Protein AF-A0A0D3AM51-F1 (afdb_monomer)

Organism: NCBI:txid109376

Mean predicted aligned error: 16.7 Å

Solvent-accessible surface area (backbone atoms only — not comparable to full-atom values): 27151 Å² total; per-residue (Å²): 142,80,80,74,57,72,53,78,61,83,81,33,41,36,39,50,46,74,31,54,21,84,71,75,72,52,38,32,44,34,44,39,31,26,31,67,74,47,70,58,99,87,44,71,38,52,36,72,34,34,56,45,50,15,42,42,48,99,87,67,49,75,42,79,45,48,70,60,61,56,26,25,33,40,45,32,45,73,72,96,65,97,81,75,88,59,87,69,32,73,43,76,44,41,27,41,44,27,92,79,41,94,88,58,57,55,25,25,38,36,35,42,38,94,73,38,78,52,66,46,52,36,63,63,50,86,45,59,31,75,81,33,60,70,62,71,72,59,18,67,52,49,34,37,54,42,60,54,87,70,92,55,102,67,95,66,82,52,77,47,31,28,42,65,40,50,41,76,40,86,67,56,65,52,28,76,73,67,38,36,10,35,34,30,33,33,42,67,39,76,81,64,70,41,77,46,75,43,99,40,72,28,54,32,51,69,36,22,32,40,92,80,62,54,27,44,62,49,30,22,34,61,46,31,35,36,31,39,34,79,86,53,38,38,31,38,29,34,50,87,26,90,82,51,74,82,89,66,69,54,71,47,78,47,54,72,75,81,68,56,92,98,45,49,74,86,51,63,56,26,42,25,43,73,48,70,43,47,80,74,34,49,83,18,38,44,35,40,22,16,52,34,37,34,37,34,35,32,27,70,32,26,94,53,98,65,46,57,76,50,75,36,68,50,85,60,72,47,43,17,84,24,43,50,39,54,38,77,85,73,62,24,40,37,29,45,17,64,95,56,47,33,36,36,34,42,45,72,91,63,74,57,84,57,67,49,75,40,75,35,49,78,40,70,66,75,74,86,67,56,66,70,59,48,56,52,52,75,70,31,54,76,48,63,44,67,33,48,24,79,94,78,64,49,39,33,46,32,43,40,26,28,36,69,43,89,99,44,103,35,57,39,79,78,46,72,48,46,15,42,44,52,96,90,47,33,32,34,48,48,97,67,63,59,52,29,28,35,40,44,44,50,12,55,44,40,43,44,58,15,87,81,38,88,63,51,57,50,40,30,40,36,39,37,38,71,70,34,82,50,75,50,47,61,78,74,65,40,78,71,49,68,60,56,61,60,58,70,76,69,84,131

Sequence (492 aa):
MFQNLTLRHGSGCMSQHLVESTSTGETFLVKQYRKTAKIVEGVAQMKTEYLMVYNLDDEGNAVYTQDMGDLTMFLSRVQDNGDVTMFLSKSEPFCVATCSFTGLLRNYVHILDVDEIGGVDVADIPFSIASIASAPRWGEKILLCFSSYLQTSSLRQTSPCFVIGARPCLPLESFYHNRLGTLSIGIVNPEKGCVIRLPKKVSVDLVHNDLNDTMVTIGASHGWVASLKNDGILRLHDDLNPYALYEDPICIPLPPLVTLPHCQTKIITNVSMSSSSPENNEDCVVAVKFLGPQFSFCKPAGKSSTPEWTNIKIENPCFYSSRVMFSKKDNMFRIPGSGGHLIGSLDLCEPNDKLKLQCVGFENLPPKLPTPVRELMDSCCMSQHLVESTPTGETFLVKQYRKTAEGVARMKTEYLMVFKLDDEGNALYTEDMGDLTMFLSKSEPFCIPSTSFPGFKPNRVHILDFEETACVFWWMVSPSLFQLIKTRGGNS

Radius of gyration: 25.89 Å; Cα contacts (8 Å, |Δi|>4): 1119; chains: 1; bounding box: 50×75×63 Å

InterPro domains:
  IPR005174 KIB1-4, beta-propeller [PF03478] (12-116)
  IPR005174 KIB1-4, beta-propeller [PF03478] (214-473)

Foldseek 3Di:
DDDFDWDDDPQKIKTWAWEAEPAPRKIKIKIWIWGFPDADPNDGQIDTFWMWIFTQDPVRDGHTDLFPDQKEKEDADDDPDDDDDPVVNPDGIYMYGCVVDPPDDHQKYFYHYPRDGDIDRSNCPPDGCVVVPDNPLQALQAWAWDWAPPPDPDDDGDAIKTWGAFAQDPVNVCCVPVVKGFTWIFGPQPVPRDIDTANAIDHRCQRGCDPVNQKAWQYDENQWTWMAGPVQWIKTWNSNRSPDDRPDIDIQTADRDDADPPGDDPAWLHKEWLHNCLPADQLIKIKTAGQAQKIWIWRRNHPDPHIDIDIAGHPDGQQNNWDWYQQNLQRWIWTQGNVRQKIWIAHPVDGDSYTDIDGAAEPPPDDPFPPVVVVQQVQFDWYWAWEAAPVVSKIKIKIWTWDQDPPDRFIDTPAMWIFIQDPSGYTYTDQFPDQWEWEAESYRIYIDRQVVPPNRDGSWYFYRYSRDTDIDHSVSNDSPCVVVVVVVVDDD

pLDDT: mean 70.97, std 19.51, range [23.45, 96.0]

Nearest PDB structures (foldseek):
  7zn7-assembly1_A  TM=3.683E-01  e=1.135E-04  Homo sapiens
  9fd2-assembly1_b  TM=3.913E-01  e=3.368E-04  Homo sapiens
  8qh5-assembly1_B  TM=3.513E-01  e=4.187E-04  Homo sapiens
  7som-assembly1_c  TM=3.234E-01  e=2.388E-03  Chlamydomonas reinhardtii
  8tqe-assembly1_E  TM=3.478E-01  e=1.201E-01  Xenorhabdus nematophila

Structure (mmCIF, N/CA/C/O backbone):
data_AF-A0A0D3AM51-F1
#
_entry.id   AF-A0A0D3AM51-F1
#
loop_
_atom_site.group_PDB
_atom_site.id
_atom_site.type_symbol
_atom_site.label_atom_id
_atom_site.label_alt_id
_atom_site.label_comp_id
_atom_site.label_asym_id
_atom_site.label_entity_id
_atom_site.label_seq_id
_atom_site.pdbx_PDB_ins_code
_atom_site.Cartn_x
_atom_site.Cartn_y
_atom_site.Cartn_z
_atom_site.occupancy
_atom_site.B_iso_or_equiv
_atom_site.auth_seq_id
_atom_site.auth_comp_id
_atom_site.auth_asym_id
_atom_site.auth_atom_id
_atom_site.pdbx_PDB_model_num
ATOM 1 N N . MET A 1 1 ? 2.592 -46.455 -26.304 1.00 27.41 1 MET A N 1
ATOM 2 C CA . MET A 1 1 ? 3.200 -47.144 -25.143 1.00 27.41 1 MET A CA 1
ATOM 3 C C . MET A 1 1 ? 4.715 -47.150 -25.341 1.00 27.41 1 MET A C 1
ATOM 5 O O . MET A 1 1 ? 5.256 -48.113 -25.861 1.00 27.41 1 MET A O 1
ATOM 9 N N . PHE A 1 2 ? 5.386 -46.044 -25.012 1.00 26.20 2 PHE A N 1
ATOM 10 C CA . PHE A 1 2 ? 6.848 -45.924 -25.067 1.00 26.20 2 PHE A CA 1
ATOM 11 C C . PHE A 1 2 ? 7.329 -45.312 -23.747 1.00 26.20 2 PHE A C 1
ATOM 13 O O . PHE A 1 2 ? 6.731 -44.367 -23.245 1.00 26.20 2 PHE A O 1
ATOM 20 N N . GLN A 1 3 ? 8.325 -45.948 -23.129 1.00 28.95 3 GLN A N 1
ATOM 21 C CA . GLN A 1 3 ? 8.755 -45.696 -21.752 1.00 28.95 3 GLN A CA 1
ATOM 22 C C . GLN A 1 3 ? 9.619 -44.430 -21.636 1.00 28.95 3 GLN A C 1
ATOM 24 O O . GLN A 1 3 ? 10.586 -44.274 -22.379 1.00 28.95 3 GLN A O 1
ATOM 29 N N . ASN A 1 4 ? 9.332 -43.590 -20.633 1.00 37.47 4 ASN A N 1
ATOM 30 C CA . ASN A 1 4 ? 10.211 -42.506 -20.179 1.00 37.47 4 ASN A CA 1
ATOM 31 C C . ASN A 1 4 ? 11.569 -43.077 -19.732 1.00 37.47 4 ASN A C 1
ATOM 33 O O . ASN A 1 4 ? 11.689 -43.667 -18.655 1.00 37.47 4 ASN A O 1
ATOM 37 N N . LEU A 1 5 ? 12.608 -42.898 -20.549 1.00 33.53 5 LEU A N 1
ATOM 38 C CA . LEU A 1 5 ? 13.973 -43.310 -20.225 1.00 33.53 5 LEU A CA 1
ATOM 39 C C . LEU A 1 5 ? 14.627 -42.280 -19.299 1.00 33.53 5 LEU A C 1
ATOM 41 O O . LEU A 1 5 ? 14.731 -41.097 -19.620 1.00 33.53 5 LEU A O 1
ATOM 45 N N . THR A 1 6 ? 15.070 -42.748 -18.131 1.00 40.91 6 THR A N 1
ATOM 46 C CA . THR A 1 6 ? 15.811 -41.946 -17.153 1.00 40.91 6 THR A CA 1
ATOM 47 C C . THR A 1 6 ? 17.250 -42.449 -17.077 1.00 40.91 6 THR A C 1
ATOM 49 O O . THR A 1 6 ? 17.485 -43.573 -16.637 1.00 40.91 6 THR A O 1
ATOM 52 N N . LEU A 1 7 ? 18.222 -41.631 -17.486 1.00 36.06 7 LEU A N 1
ATOM 53 C CA . LEU A 1 7 ? 19.652 -41.965 -17.428 1.00 36.06 7 LEU A CA 1
ATOM 54 C C . LEU A 1 7 ? 20.312 -41.194 -16.272 1.00 36.06 7 LEU A C 1
ATOM 56 O O . LEU A 1 7 ? 20.211 -39.968 -16.195 1.00 36.06 7 LEU A O 1
ATOM 60 N N . ARG A 1 8 ? 20.983 -41.908 -15.355 1.00 38.09 8 ARG A N 1
ATOM 61 C CA . ARG A 1 8 ? 21.739 -41.313 -14.235 1.00 38.09 8 ARG A CA 1
ATOM 62 C C . ARG A 1 8 ? 23.221 -41.199 -14.595 1.00 38.09 8 ARG A C 1
ATOM 64 O O . ARG A 1 8 ? 23.853 -42.210 -14.883 1.00 38.09 8 ARG A O 1
ATOM 71 N N . HIS A 1 9 ? 23.780 -39.994 -14.503 1.00 32.78 9 HIS A N 1
ATOM 72 C CA . HIS A 1 9 ? 25.221 -39.743 -14.601 1.00 32.78 9 HIS A CA 1
ATOM 73 C C . HIS A 1 9 ? 25.625 -38.766 -13.485 1.00 32.78 9 HIS A C 1
ATOM 75 O O . HIS A 1 9 ? 25.212 -37.608 -13.483 1.00 32.78 9 HIS A O 1
ATOM 81 N N . GLY A 1 10 ? 26.426 -39.225 -12.517 1.00 47.97 10 GLY A N 1
ATOM 82 C CA . GLY A 1 10 ? 26.830 -38.405 -11.365 1.00 47.97 10 GLY A CA 1
ATOM 83 C C . GLY A 1 10 ? 25.654 -37.985 -10.467 1.00 47.97 10 GLY A C 1
ATOM 84 O O . GLY A 1 10 ? 24.668 -38.707 -10.352 1.00 47.97 10 GLY A O 1
ATOM 85 N N . SER A 1 11 ? 25.747 -36.817 -9.819 1.00 46.94 11 SER A N 1
ATOM 86 C CA . SER A 1 11 ? 24.693 -36.262 -8.943 1.00 46.94 11 SER A CA 1
ATOM 87 C C . SER A 1 11 ? 23.462 -35.710 -9.690 1.00 46.94 11 SER A C 1
ATOM 89 O O . SER A 1 11 ? 22.581 -35.126 -9.056 1.00 46.94 11 SER A O 1
ATOM 91 N N . GLY A 1 12 ? 23.385 -35.900 -11.016 1.00 54.53 12 GLY A N 1
ATOM 92 C CA . GLY A 1 12 ? 22.298 -35.453 -11.890 1.00 54.53 12 GLY A CA 1
ATOM 93 C C . GLY A 1 12 ? 21.548 -36.601 -12.588 1.00 54.53 12 GLY A C 1
ATOM 94 O O . GLY A 1 12 ? 22.027 -37.731 -12.703 1.00 54.53 12 GLY A O 1
ATOM 95 N N . CYS A 1 13 ? 20.338 -36.304 -13.053 1.00 66.56 13 CYS A N 1
ATOM 96 C CA . CYS A 1 13 ? 19.377 -37.230 -13.645 1.00 66.56 13 CYS A CA 1
ATOM 97 C C . CYS A 1 13 ? 18.760 -36.606 -14.905 1.00 66.56 13 CYS A C 1
ATOM 99 O O . CYS A 1 13 ? 18.224 -35.505 -14.829 1.00 66.56 13 CYS A O 1
ATOM 101 N N . MET A 1 14 ? 18.814 -37.286 -16.053 1.00 68.56 14 MET A N 1
ATOM 102 C CA . MET A 1 14 ? 18.206 -36.815 -17.305 1.00 68.56 14 MET A CA 1
ATOM 103 C C . MET A 1 14 ? 16.963 -37.641 -17.639 1.00 68.56 14 MET A C 1
ATOM 105 O O . MET A 1 14 ? 17.018 -38.870 -17.607 1.00 68.56 14 MET A O 1
ATOM 109 N N . SER A 1 15 ? 15.864 -36.961 -17.963 1.00 73.69 15 SER A N 1
ATOM 110 C CA . SER A 1 15 ? 14.611 -37.531 -18.462 1.00 73.69 15 SER A CA 1
ATOM 111 C C . SER A 1 15 ? 14.259 -36.962 -19.832 1.00 73.69 15 SER A C 1
ATOM 113 O O . SER A 1 15 ? 14.474 -35.779 -20.094 1.00 73.69 15 SER A O 1
ATOM 115 N N . GLN A 1 16 ? 13.691 -37.803 -20.691 1.00 76.06 16 GLN A N 1
ATOM 116 C CA . GLN A 1 16 ? 13.208 -37.417 -22.015 1.00 76.06 16 GLN A CA 1
ATOM 117 C C . GLN A 1 16 ? 11.688 -37.522 -22.051 1.00 76.06 16 GLN A C 1
ATOM 119 O O . GLN A 1 16 ? 11.145 -38.525 -21.594 1.00 76.06 16 GLN A O 1
ATOM 124 N N . HIS A 1 17 ? 11.037 -36.501 -22.602 1.00 81.12 17 HIS A N 1
ATOM 125 C CA . HIS A 1 17 ? 9.591 -36.446 -22.791 1.00 81.12 17 HIS A CA 1
ATOM 126 C C . HIS A 1 17 ? 9.301 -36.221 -24.267 1.00 81.12 17 HIS A C 1
ATOM 128 O O . HIS A 1 17 ? 9.892 -35.334 -24.881 1.00 81.12 17 HIS A O 1
ATOM 134 N N . LEU A 1 18 ? 8.407 -37.023 -24.829 1.00 79.69 18 LEU A N 1
ATOM 135 C CA . LEU A 1 18 ? 7.860 -36.791 -26.157 1.00 79.69 18 LEU A CA 1
ATOM 136 C C . LEU A 1 18 ? 6.495 -36.135 -25.977 1.00 79.69 18 LEU A C 1
ATOM 138 O O . LEU A 1 18 ? 5.671 -36.665 -25.234 1.00 79.69 18 LEU A O 1
ATOM 142 N N . VAL A 1 19 ? 6.280 -34.981 -26.600 1.00 82.06 19 VAL A N 1
ATOM 143 C CA . VAL A 1 19 ? 5.072 -34.182 -26.397 1.00 82.06 19 VAL A CA 1
ATOM 144 C C . VAL A 1 19 ? 4.462 -33.816 -27.737 1.00 82.06 19 VAL A C 1
ATOM 146 O O . VAL A 1 19 ? 5.070 -33.089 -28.516 1.00 82.06 19 VAL A O 1
ATOM 149 N N . GLU A 1 20 ? 3.250 -34.290 -27.989 1.00 80.88 20 GLU A N 1
ATOM 150 C CA . GLU A 1 20 ? 2.505 -33.980 -29.207 1.00 80.88 20 GLU A CA 1
ATOM 151 C C . GLU A 1 20 ? 1.500 -32.850 -28.947 1.00 80.88 20 GLU A C 1
ATOM 153 O O . GLU A 1 20 ? 0.793 -32.824 -27.933 1.00 80.88 20 GLU A O 1
ATOM 158 N N . SER A 1 21 ? 1.460 -31.882 -29.859 1.00 78.69 21 SER A N 1
ATOM 159 C CA . SER A 1 21 ? 0.474 -30.809 -29.870 1.00 78.69 21 SER A CA 1
ATOM 160 C C . SER A 1 21 ? -0.851 -31.337 -30.395 1.00 78.69 21 SER A C 1
ATOM 162 O O . SER A 1 21 ? -1.009 -31.600 -31.585 1.00 78.69 21 SER A O 1
ATOM 164 N N . THR A 1 22 ? -1.849 -31.407 -29.519 1.00 69.06 22 THR A N 1
ATOM 165 C CA . THR A 1 22 ? -3.214 -31.809 -29.910 1.00 69.06 22 THR A CA 1
ATOM 166 C C . THR A 1 22 ? -3.886 -30.812 -30.861 1.00 69.06 22 THR A C 1
ATOM 168 O O . THR A 1 22 ? -4.852 -31.155 -31.538 1.00 69.06 22 THR A O 1
ATOM 171 N N . SER A 1 23 ? -3.374 -29.579 -30.924 1.00 70.38 23 SER A N 1
ATOM 172 C CA . SER A 1 23 ? -3.893 -28.496 -31.764 1.00 70.38 23 SER A CA 1
ATOM 173 C C . SER A 1 23 ? -3.222 -28.379 -33.132 1.00 70.38 23 SER A C 1
ATOM 175 O O . SER A 1 23 ? -3.884 -27.972 -34.082 1.00 70.38 23 SER A O 1
ATOM 177 N N . THR A 1 24 ? -1.926 -28.689 -33.242 1.00 76.06 24 THR A N 1
ATOM 178 C CA . THR A 1 24 ? -1.146 -28.487 -34.482 1.00 76.06 24 THR A CA 1
ATOM 179 C C . THR A 1 24 ? -0.599 -29.782 -35.077 1.00 76.06 24 THR A C 1
ATOM 181 O O . THR A 1 24 ? -0.190 -29.775 -36.231 1.00 76.06 24 THR A O 1
ATOM 184 N N . GLY A 1 25 ? -0.604 -30.892 -34.329 1.00 76.19 25 GLY A N 1
ATOM 185 C CA . GLY A 1 25 ? 0.024 -32.157 -34.729 1.00 76.19 25 GLY A CA 1
ATOM 186 C C . GLY A 1 25 ? 1.556 -32.149 -34.644 1.00 76.19 25 GLY A C 1
ATOM 187 O O . GLY A 1 25 ? 2.190 -33.169 -34.893 1.00 76.19 25 GLY A O 1
ATOM 188 N N . GLU A 1 26 ? 2.170 -31.020 -34.278 1.00 81.88 26 GLU A N 1
ATOM 189 C CA . GLU A 1 26 ? 3.620 -30.916 -34.100 1.00 81.88 26 GLU A CA 1
ATOM 190 C C . GLU A 1 26 ? 4.075 -31.742 -32.897 1.00 81.88 26 GLU A C 1
ATOM 192 O O . GLU A 1 26 ? 3.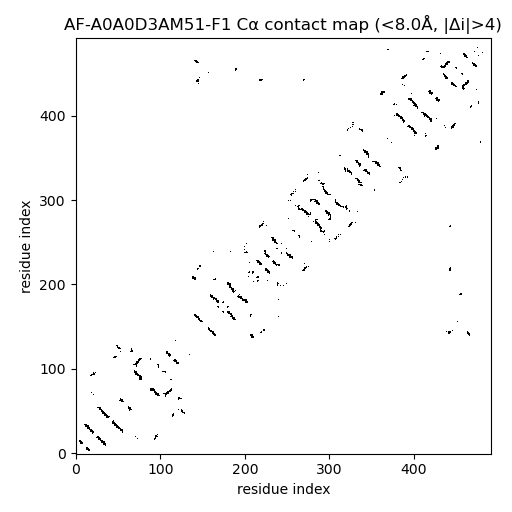460 -31.699 -31.826 1.00 81.88 26 GLU A O 1
ATOM 197 N N . THR A 1 27 ? 5.177 -32.473 -33.060 1.00 84.56 27 THR A N 1
ATOM 198 C CA . THR A 1 27 ? 5.741 -33.307 -31.997 1.00 84.56 27 THR A CA 1
ATOM 199 C C . THR A 1 27 ? 7.069 -32.737 -31.531 1.00 84.56 27 THR A C 1
ATOM 201 O O . THR A 1 27 ? 7.977 -32.494 -32.318 1.00 84.56 27 THR A O 1
ATOM 204 N N . PHE A 1 28 ? 7.209 -32.576 -30.222 1.00 84.00 28 PHE A N 1
ATOM 205 C CA . PHE A 1 28 ? 8.406 -32.049 -29.592 1.00 84.00 28 PHE A CA 1
ATOM 206 C C . PHE A 1 28 ? 9.102 -33.130 -28.770 1.00 84.00 28 PHE A C 1
ATOM 208 O O . PHE A 1 28 ? 8.478 -33.832 -27.973 1.00 84.00 28 PHE A O 1
ATOM 215 N N . LEU A 1 29 ? 10.421 -33.226 -28.910 1.00 82.56 29 LEU A N 1
ATOM 216 C CA . LEU A 1 29 ? 11.270 -33.959 -27.981 1.00 82.56 29 LEU A CA 1
ATOM 217 C C . LEU A 1 29 ? 11.826 -32.982 -26.949 1.00 82.56 29 LEU A C 1
ATOM 219 O O . LEU A 1 29 ? 12.522 -32.026 -27.288 1.00 82.56 29 LEU A O 1
ATOM 223 N N . VAL A 1 30 ? 11.586 -33.261 -25.675 1.00 81.00 30 VAL A N 1
ATOM 224 C CA . VAL A 1 30 ? 12.074 -32.447 -24.566 1.00 81.00 30 VAL A CA 1
ATOM 225 C C . VAL A 1 30 ? 13.062 -33.242 -23.737 1.00 81.00 30 VAL A C 1
ATOM 227 O O . VAL A 1 30 ? 12.734 -34.290 -23.182 1.00 81.00 30 VAL A O 1
ATOM 230 N N . LYS A 1 31 ? 14.285 -32.731 -23.611 1.00 79.31 31 LYS A N 1
ATOM 231 C CA . LYS A 1 31 ? 15.296 -33.292 -22.710 1.00 79.31 31 LYS A CA 1
ATOM 232 C C . LYS A 1 31 ? 15.358 -32.442 -21.451 1.00 79.31 31 LYS A C 1
ATOM 234 O O . LYS A 1 31 ? 15.773 -31.288 -21.499 1.00 79.31 31 LYS A O 1
ATOM 239 N N . GLN A 1 32 ? 14.939 -33.020 -20.334 1.00 78.81 32 GLN A N 1
ATOM 240 C CA . GLN A 1 32 ? 14.917 -32.394 -19.020 1.00 78.81 32 GLN A CA 1
ATOM 241 C C . GLN A 1 32 ? 16.024 -32.985 -18.158 1.00 78.81 32 GLN A C 1
ATOM 243 O O . GLN A 1 32 ? 16.040 -34.180 -17.871 1.00 78.81 32 GLN A O 1
ATOM 248 N N . TYR A 1 33 ? 16.925 -32.143 -17.690 1.00 75.19 33 TYR A N 1
ATOM 249 C CA . TYR A 1 33 ? 18.027 -32.549 -16.838 1.00 75.19 33 TYR A CA 1
ATOM 250 C C . TYR A 1 33 ? 17.796 -31.985 -15.453 1.00 75.19 33 TYR A C 1
ATOM 252 O O . TYR A 1 33 ? 17.421 -30.828 -15.322 1.00 75.19 33 TYR A O 1
ATOM 260 N N . ARG A 1 34 ? 17.965 -32.806 -14.423 1.00 72.75 34 ARG A N 1
ATOM 261 C CA . ARG A 1 34 ? 17.621 -32.516 -13.031 1.00 72.75 34 ARG A CA 1
ATOM 262 C C . ARG A 1 34 ? 18.779 -32.843 -12.105 1.00 72.75 34 ARG A C 1
ATOM 264 O O . ARG A 1 34 ? 19.576 -33.734 -12.394 1.00 72.75 34 ARG A O 1
ATOM 271 N N . LYS A 1 35 ? 18.821 -32.200 -10.946 1.00 75.19 35 LYS A N 1
ATOM 272 C CA . LYS A 1 35 ? 19.788 -32.476 -9.881 1.00 75.19 35 LYS A CA 1
ATOM 273 C C . LYS A 1 35 ? 19.101 -32.519 -8.527 1.00 75.19 35 LYS A C 1
ATOM 275 O O . LYS A 1 35 ? 18.064 -31.888 -8.327 1.00 75.19 35 LYS A O 1
ATOM 280 N N . THR A 1 36 ? 19.690 -33.252 -7.590 1.00 70.00 36 THR A N 1
ATOM 281 C CA . THR A 1 36 ? 19.244 -33.257 -6.196 1.00 70.00 36 THR A CA 1
ATOM 282 C C . THR A 1 36 ? 19.412 -31.864 -5.591 1.00 70.00 36 THR A C 1
ATOM 284 O O . THR A 1 36 ? 20.537 -31.389 -5.430 1.00 70.00 36 THR A O 1
ATOM 287 N N . ALA A 1 37 ? 18.298 -31.219 -5.249 1.00 63.34 37 ALA A N 1
ATOM 288 C CA . ALA A 1 37 ? 18.284 -29.902 -4.620 1.00 63.34 37 ALA A CA 1
ATOM 289 C C . ALA A 1 37 ? 18.393 -30.003 -3.094 1.00 63.34 37 ALA A C 1
ATOM 291 O O . ALA A 1 37 ? 19.134 -29.244 -2.469 1.00 63.34 37 ALA A O 1
ATOM 292 N N . LYS A 1 38 ? 17.675 -30.953 -2.485 1.00 68.00 38 LYS A N 1
ATOM 293 C CA . LYS A 1 38 ? 17.704 -31.207 -1.040 1.00 68.00 38 LYS A CA 1
ATOM 294 C C . LYS A 1 38 ? 17.309 -32.652 -0.748 1.00 68.00 38 LYS A C 1
ATOM 296 O O . LYS A 1 38 ? 16.594 -33.271 -1.527 1.00 68.00 38 LYS A O 1
ATOM 301 N N . ILE A 1 39 ? 17.765 -33.178 0.384 1.00 65.06 39 ILE A N 1
ATOM 302 C CA . ILE A 1 39 ? 17.286 -34.448 0.933 1.00 65.06 39 ILE A CA 1
ATOM 303 C C . ILE A 1 39 ? 16.469 -34.120 2.183 1.00 65.06 39 ILE A C 1
ATOM 305 O O . ILE A 1 39 ? 16.990 -33.498 3.110 1.00 65.06 39 ILE A O 1
ATOM 309 N N . VAL A 1 40 ? 15.193 -34.496 2.194 1.00 48.84 40 VAL A N 1
ATOM 310 C CA . VAL A 1 40 ? 14.281 -34.330 3.334 1.00 48.84 40 VAL A CA 1
ATOM 311 C C . VAL A 1 40 ? 13.815 -35.722 3.735 1.00 48.84 40 VAL A C 1
ATOM 313 O O . VAL A 1 40 ? 13.326 -36.464 2.892 1.00 48.84 40 VAL A O 1
ATOM 316 N N . GLU A 1 41 ? 14.052 -36.108 4.991 1.00 49.66 41 GLU A N 1
ATOM 317 C CA . GLU A 1 41 ? 13.658 -37.424 5.532 1.00 49.66 41 GLU A CA 1
ATOM 318 C C . GLU A 1 41 ? 14.128 -38.628 4.685 1.00 49.66 41 GLU A C 1
ATOM 320 O O . GLU A 1 41 ? 13.460 -39.650 4.579 1.00 49.66 41 GLU A O 1
ATOM 325 N N . GLY A 1 42 ? 15.305 -38.516 4.057 1.00 52.47 42 GLY A N 1
ATOM 326 C CA . GLY A 1 42 ? 15.876 -39.571 3.208 1.00 52.47 42 GLY A CA 1
ATOM 327 C C . GLY A 1 42 ? 15.359 -39.591 1.763 1.00 52.47 42 GLY A C 1
ATOM 328 O O . GLY A 1 42 ? 15.887 -40.348 0.949 1.00 52.47 42 GLY A O 1
ATOM 329 N N . VAL A 1 43 ? 14.403 -38.727 1.410 1.00 53.91 43 VAL A N 1
ATOM 330 C CA . VAL A 1 43 ? 13.901 -38.555 0.040 1.00 53.91 43 VAL A CA 1
ATOM 331 C C . VAL A 1 43 ? 14.622 -37.389 -0.635 1.00 53.91 43 VAL A C 1
ATOM 333 O O . VAL A 1 43 ? 14.681 -36.276 -0.109 1.00 53.91 43 VAL A O 1
ATOM 336 N N . ALA A 1 44 ? 15.207 -37.648 -1.805 1.00 59.66 44 ALA A N 1
ATOM 337 C CA . ALA A 1 44 ? 15.880 -36.638 -2.615 1.00 59.66 44 ALA A CA 1
ATOM 338 C C . ALA A 1 44 ? 14.859 -35.857 -3.455 1.00 59.66 44 ALA A C 1
ATOM 340 O O . ALA A 1 44 ? 14.305 -36.409 -4.403 1.00 59.66 44 ALA A O 1
ATOM 341 N N . GLN A 1 45 ? 14.664 -34.578 -3.133 1.00 64.44 45 GLN A N 1
ATOM 342 C CA . GLN A 1 45 ? 13.912 -33.641 -3.966 1.00 64.44 45 GLN A CA 1
ATOM 343 C C . GLN A 1 45 ? 14.769 -33.232 -5.161 1.00 64.44 45 GLN A C 1
ATOM 345 O O . GLN A 1 45 ? 15.897 -32.742 -5.000 1.00 64.44 45 GLN A O 1
ATOM 350 N N . MET A 1 46 ? 14.238 -33.444 -6.361 1.00 64.69 46 MET A N 1
ATOM 351 C CA . MET A 1 46 ? 14.934 -33.173 -7.617 1.00 64.69 46 MET A CA 1
ATOM 352 C C . MET A 1 46 ? 14.430 -31.862 -8.216 1.00 64.69 46 MET A C 1
ATOM 354 O O . MET A 1 46 ? 13.230 -31.646 -8.303 1.00 64.69 46 MET A O 1
ATOM 358 N N . LYS A 1 47 ? 15.344 -31.009 -8.678 1.00 65.75 47 LYS A N 1
ATOM 359 C CA . LYS A 1 47 ? 15.013 -29.768 -9.388 1.00 65.75 47 LYS A CA 1
ATOM 360 C C . LYS A 1 47 ? 15.574 -29.813 -10.801 1.00 65.75 47 LYS A C 1
ATOM 362 O O . LYS A 1 47 ? 16.669 -30.343 -11.001 1.00 65.75 47 LYS A O 1
ATOM 367 N N . THR A 1 48 ? 14.853 -29.265 -11.771 1.00 65.88 48 THR A N 1
ATOM 368 C CA . THR A 1 48 ? 15.341 -29.106 -13.144 1.00 65.88 48 THR A CA 1
ATOM 369 C C . THR A 1 48 ? 16.558 -28.186 -13.157 1.00 65.88 48 THR A C 1
ATOM 371 O O . THR A 1 48 ? 16.565 -27.149 -12.515 1.00 65.88 48 THR A O 1
ATOM 374 N N . GLU A 1 49 ? 17.629 -28.605 -13.829 1.00 61.94 49 GLU A N 1
ATOM 375 C CA . GLU A 1 49 ? 18.858 -27.848 -14.072 1.00 61.94 49 GLU A CA 1
ATOM 376 C C . GLU A 1 49 ? 18.936 -27.294 -15.499 1.00 61.94 49 GLU A C 1
ATOM 378 O O . GLU A 1 49 ? 19.536 -26.250 -15.703 1.00 61.94 49 GLU A O 1
ATOM 383 N N . TYR A 1 50 ? 18.365 -27.964 -16.497 1.00 67.38 50 TYR A N 1
ATOM 384 C CA . TYR A 1 50 ? 18.242 -27.419 -17.850 1.00 67.38 50 TYR A CA 1
ATOM 385 C C . TYR A 1 50 ? 17.173 -28.179 -18.631 1.00 67.38 50 TYR A C 1
ATOM 387 O O . TYR A 1 50 ? 16.923 -29.364 -18.393 1.00 67.38 50 TYR A O 1
ATOM 395 N N . LEU A 1 51 ? 16.542 -27.477 -19.567 1.00 73.19 51 LEU A N 1
ATOM 396 C CA . LEU A 1 51 ? 15.601 -28.031 -20.532 1.00 73.19 51 LEU A CA 1
ATOM 397 C C . LEU A 1 51 ? 16.135 -27.777 -21.929 1.00 73.19 51 LEU A C 1
ATOM 399 O O . LEU A 1 51 ? 16.726 -26.736 -22.171 1.00 73.19 51 LEU A O 1
ATOM 403 N N . MET A 1 52 ? 15.924 -28.717 -22.838 1.00 73.75 52 MET A N 1
ATOM 404 C CA . MET A 1 52 ? 16.134 -28.513 -24.266 1.00 73.75 52 MET A CA 1
ATOM 405 C C . MET A 1 52 ? 14.896 -28.985 -25.005 1.00 73.75 52 MET A C 1
ATOM 407 O O . MET A 1 52 ? 14.446 -30.107 -24.766 1.00 73.75 52 MET A O 1
ATOM 411 N N . VAL A 1 53 ? 14.379 -28.143 -25.894 1.00 79.12 53 VAL A N 1
ATOM 412 C CA . VAL A 1 53 ? 13.217 -28.452 -26.726 1.00 79.12 53 VAL A CA 1
ATOM 413 C C . VAL A 1 53 ? 13.683 -28.619 -28.165 1.00 79.12 53 VAL A C 1
ATOM 415 O O . VAL A 1 53 ? 14.451 -27.813 -28.690 1.00 79.12 53 VAL A O 1
ATOM 418 N N . TYR A 1 54 ? 13.236 -29.701 -28.785 1.00 79.25 54 TYR A N 1
ATOM 419 C CA . TYR A 1 54 ? 13.496 -30.008 -30.178 1.00 79.25 54 TYR A CA 1
ATOM 420 C C . TYR A 1 54 ? 12.156 -30.223 -30.868 1.00 79.25 54 TYR A C 1
ATOM 422 O O . TYR A 1 54 ? 11.338 -30.987 -30.361 1.00 79.25 54 TYR A O 1
ATOM 430 N N . ASN A 1 55 ? 11.939 -29.572 -32.003 1.00 84.25 55 ASN A N 1
ATOM 431 C CA . ASN A 1 55 ? 10.860 -29.940 -32.906 1.00 84.25 55 ASN A CA 1
ATOM 432 C C . ASN A 1 55 ? 11.289 -31.196 -33.678 1.00 84.25 55 ASN A C 1
ATOM 434 O O . ASN A 1 55 ? 12.441 -31.278 -34.111 1.00 84.25 55 ASN A O 1
ATOM 438 N N . LEU A 1 56 ? 10.408 -32.184 -33.801 1.00 81.50 56 LEU A N 1
ATOM 439 C CA . LEU A 1 56 ? 10.641 -33.338 -34.662 1.00 81.50 56 LEU A CA 1
ATOM 440 C C . LEU A 1 56 ? 10.120 -33.012 -36.056 1.00 81.50 56 LEU A C 1
ATOM 442 O O . LEU A 1 56 ? 8.936 -32.733 -36.223 1.00 81.50 56 LEU A O 1
ATOM 446 N N . ASP A 1 57 ? 11.015 -33.032 -37.040 1.00 79.19 57 ASP A N 1
ATOM 447 C CA . ASP A 1 57 ? 10.611 -32.898 -38.438 1.00 79.19 57 ASP A CA 1
ATOM 448 C C . ASP A 1 57 ? 9.883 -34.160 -38.943 1.00 79.19 57 ASP A C 1
ATOM 450 O O . ASP A 1 57 ? 9.825 -35.189 -38.263 1.00 79.19 57 ASP A O 1
ATOM 454 N N . ASP A 1 58 ? 9.334 -34.086 -40.158 1.00 77.44 58 ASP A N 1
ATOM 455 C CA . ASP A 1 58 ? 8.587 -35.183 -40.791 1.00 77.44 58 ASP A CA 1
ATOM 456 C C . ASP A 1 58 ? 9.435 -36.456 -41.012 1.00 77.44 58 ASP A C 1
ATOM 458 O O . ASP A 1 58 ? 8.895 -37.542 -41.230 1.00 77.44 58 ASP A O 1
ATOM 462 N N . GLU A 1 59 ? 10.766 -36.342 -40.946 1.00 77.56 59 GLU A N 1
ATOM 463 C CA . GLU A 1 59 ? 11.719 -37.453 -41.045 1.00 77.56 59 GLU A CA 1
ATOM 464 C C . GLU A 1 59 ? 12.093 -38.033 -39.663 1.00 77.56 59 GLU A C 1
ATOM 466 O O . GLU A 1 59 ? 12.794 -39.045 -39.577 1.00 77.56 59 GLU A O 1
ATOM 471 N N . GLY A 1 60 ? 11.597 -37.434 -38.574 1.00 70.94 60 GLY A N 1
ATOM 472 C CA . GLY A 1 60 ? 11.847 -37.838 -37.192 1.00 70.94 60 GLY A CA 1
ATOM 473 C C . GLY A 1 60 ? 13.157 -37.303 -36.605 1.00 70.94 60 GLY A C 1
ATOM 474 O O . GLY A 1 60 ? 13.583 -37.769 -35.541 1.00 70.94 60 GLY A O 1
ATOM 475 N N . ASN A 1 61 ? 13.811 -36.337 -37.255 1.00 74.19 61 ASN A N 1
ATOM 476 C CA . ASN A 1 61 ? 15.013 -35.701 -36.727 1.00 74.19 61 ASN A CA 1
ATOM 477 C C . ASN A 1 61 ? 14.647 -34.642 -35.683 1.00 74.19 61 ASN A C 1
ATOM 479 O O . ASN A 1 61 ? 13.780 -33.796 -35.886 1.00 74.19 61 ASN A O 1
ATOM 483 N N . ALA A 1 62 ? 15.368 -34.650 -34.562 1.00 79.12 62 ALA A N 1
ATOM 484 C CA . ALA A 1 62 ? 15.222 -33.650 -33.512 1.00 79.12 62 ALA A CA 1
ATOM 485 C C . ALA A 1 62 ? 15.978 -32.364 -33.868 1.00 79.12 62 ALA A C 1
ATOM 487 O O . ALA A 1 62 ? 17.192 -32.269 -33.672 1.00 79.12 62 ALA A O 1
ATOM 488 N N . VAL A 1 63 ? 15.245 -31.358 -34.343 1.00 75.06 63 VAL A N 1
ATOM 489 C CA . VAL A 1 63 ? 15.755 -30.021 -34.650 1.00 75.06 63 VAL A CA 1
ATOM 490 C C . VAL A 1 63 ? 15.578 -29.130 -33.432 1.00 75.06 63 VAL A C 1
ATOM 492 O O . VAL A 1 63 ? 14.470 -28.903 -32.957 1.00 75.06 63 VAL A O 1
ATOM 495 N N . TYR A 1 64 ? 16.683 -28.620 -32.900 1.00 76.00 64 TYR A N 1
ATOM 496 C CA . TYR A 1 64 ? 16.644 -27.707 -31.763 1.00 76.00 64 TYR A CA 1
ATOM 497 C C . TYR A 1 64 ? 15.810 -26.458 -32.089 1.00 76.00 64 TYR A C 1
ATOM 499 O O . TYR A 1 64 ? 16.028 -25.841 -33.132 1.00 76.00 64 TYR A O 1
ATOM 507 N N . THR A 1 65 ? 14.886 -26.075 -31.201 1.00 66.25 65 THR A N 1
ATOM 508 C CA . THR A 1 65 ? 14.029 -24.900 -31.403 1.00 66.25 65 THR A CA 1
ATOM 509 C C . THR A 1 65 ? 13.985 -23.994 -30.175 1.00 66.25 65 THR A C 1
ATOM 511 O O . THR A 1 65 ? 14.002 -24.455 -29.035 1.00 66.25 65 THR A O 1
ATOM 514 N N . GLN A 1 66 ? 13.919 -22.689 -30.439 1.00 75.06 66 GLN A N 1
ATOM 515 C CA . GLN A 1 66 ? 13.674 -21.619 -29.466 1.00 75.06 66 GLN A CA 1
ATOM 516 C C . GLN A 1 66 ? 12.262 -21.024 -29.604 1.00 75.06 66 GLN A C 1
ATOM 518 O O . GLN A 1 66 ? 11.885 -20.127 -28.851 1.00 75.06 66 GLN A O 1
ATOM 523 N N . ASP A 1 67 ? 11.485 -21.522 -30.566 1.00 76.44 67 ASP A N 1
ATOM 524 C CA . ASP A 1 67 ? 10.154 -21.029 -30.887 1.00 76.44 67 ASP A CA 1
ATOM 525 C C . ASP A 1 67 ? 9.208 -22.203 -31.178 1.00 76.44 67 ASP A C 1
ATOM 527 O O . ASP A 1 67 ? 9.417 -22.992 -32.101 1.00 76.44 67 ASP A O 1
ATOM 531 N N . MET A 1 68 ? 8.175 -22.332 -30.354 1.00 79.00 68 MET A N 1
ATOM 532 C CA . MET A 1 68 ? 7.037 -23.237 -30.523 1.00 79.00 68 MET A CA 1
ATOM 533 C C . MET A 1 68 ? 5.796 -22.474 -31.018 1.00 79.00 68 MET A C 1
ATOM 535 O O . MET A 1 68 ? 4.684 -22.999 -30.993 1.00 79.00 68 MET A O 1
ATOM 539 N N . GLY A 1 69 ? 5.944 -21.205 -31.403 1.00 76.94 69 GLY A N 1
ATOM 540 C CA . GLY A 1 69 ? 4.865 -20.362 -31.893 1.00 76.94 69 GLY A CA 1
ATOM 541 C C . GLY A 1 69 ? 3.813 -20.060 -30.825 1.00 76.94 69 GLY A C 1
ATOM 542 O O . GLY A 1 69 ? 4.113 -19.562 -29.737 1.00 76.94 69 GLY A O 1
ATOM 543 N N . ASP A 1 70 ? 2.547 -20.336 -31.150 1.00 78.19 70 ASP A N 1
ATOM 544 C CA . ASP A 1 70 ? 1.406 -20.119 -30.246 1.00 78.19 70 ASP A CA 1
ATOM 545 C C . ASP A 1 70 ? 1.206 -21.256 -29.232 1.00 78.19 70 ASP A C 1
ATOM 547 O O . ASP A 1 70 ? 0.183 -21.319 -28.555 1.00 78.19 70 ASP A O 1
ATOM 551 N N . LEU A 1 71 ? 2.149 -22.188 -29.126 1.00 75.81 71 LEU A N 1
ATOM 552 C CA . LEU A 1 71 ? 2.001 -23.352 -28.266 1.00 75.81 71 LEU A CA 1
ATOM 553 C C . LEU A 1 71 ? 2.496 -23.099 -26.844 1.00 75.81 71 LEU A C 1
ATOM 555 O O . LEU A 1 71 ? 3.434 -22.338 -26.596 1.00 75.81 71 LEU A O 1
ATOM 559 N N . THR A 1 72 ? 1.871 -23.795 -25.904 1.00 77.25 72 THR A N 1
ATOM 560 C CA . THR A 1 72 ? 2.341 -23.938 -24.533 1.00 77.25 72 THR A CA 1
ATOM 561 C C . THR A 1 72 ? 2.366 -25.411 -24.155 1.00 77.25 72 THR A C 1
ATOM 563 O O . THR A 1 72 ? 1.505 -26.196 -24.562 1.00 77.25 72 THR A O 1
ATOM 566 N N . MET A 1 73 ? 3.373 -25.792 -23.385 1.00 79.62 73 MET A N 1
ATOM 567 C CA . MET A 1 73 ? 3.670 -27.176 -23.061 1.00 79.62 73 MET A CA 1
ATOM 568 C C . MET A 1 73 ? 3.619 -27.391 -21.557 1.00 79.62 73 MET A C 1
ATOM 570 O O . MET A 1 73 ? 4.083 -26.552 -20.794 1.00 79.62 73 MET A O 1
ATOM 574 N N . PHE A 1 74 ? 3.111 -28.537 -21.124 1.00 76.69 74 PHE A N 1
ATOM 575 C CA . PHE A 1 74 ? 3.061 -28.938 -19.727 1.00 76.69 74 PHE A CA 1
ATOM 576 C C . PHE A 1 74 ? 3.850 -30.229 -19.549 1.00 76.69 74 PHE A C 1
ATOM 578 O O . PHE A 1 74 ? 3.505 -31.260 -20.118 1.00 76.69 74 PHE A O 1
ATOM 585 N N . LEU A 1 75 ? 4.912 -30.173 -18.749 1.00 72.12 75 LEU A N 1
ATOM 586 C CA . LEU A 1 75 ? 5.669 -31.333 -18.300 1.00 72.12 75 LEU A CA 1
ATOM 587 C C . LEU A 1 75 ? 5.171 -31.719 -16.910 1.00 72.12 75 LEU A C 1
ATOM 589 O O . LEU A 1 75 ? 5.477 -31.037 -15.932 1.00 72.12 75 LEU A O 1
ATOM 593 N N . SER A 1 76 ? 4.417 -32.810 -16.819 1.00 66.00 76 SER A N 1
ATOM 594 C CA . SER A 1 76 ? 3.957 -33.380 -15.552 1.00 66.00 76 SER A CA 1
ATOM 595 C C . SER A 1 76 ? 4.591 -34.740 -15.290 1.00 66.00 76 SER A C 1
ATOM 597 O O . SER A 1 76 ? 4.857 -35.515 -16.213 1.00 66.00 76 SER A O 1
ATOM 599 N N . ARG A 1 77 ? 4.840 -35.045 -14.012 1.00 57.88 77 ARG A N 1
ATOM 600 C CA . ARG A 1 77 ? 5.302 -36.366 -13.579 1.00 57.88 77 ARG A CA 1
ATOM 601 C C . ARG A 1 77 ? 4.289 -37.006 -12.642 1.00 57.88 77 ARG A C 1
ATOM 603 O O . ARG A 1 77 ? 3.919 -36.426 -11.627 1.00 57.88 77 ARG A O 1
ATOM 610 N N . VAL A 1 78 ? 3.936 -38.252 -12.947 1.00 45.72 78 VAL A N 1
ATOM 611 C CA . VAL A 1 78 ? 3.153 -39.105 -12.054 1.00 45.72 78 VAL A CA 1
ATOM 612 C C . VAL A 1 78 ? 4.091 -39.733 -11.024 1.00 45.72 78 VAL A C 1
ATOM 614 O O . VAL A 1 78 ? 5.009 -40.476 -11.383 1.00 45.72 78 VAL A O 1
ATOM 617 N N . GLN A 1 79 ? 3.861 -39.457 -9.744 1.00 42.16 79 GLN A N 1
ATOM 618 C CA . GLN A 1 79 ? 4.411 -40.252 -8.652 1.00 42.16 79 GLN A CA 1
ATOM 619 C C . GLN A 1 79 ? 3.246 -40.649 -7.744 1.00 42.16 79 GLN A C 1
ATOM 621 O O . GLN A 1 79 ? 2.646 -39.799 -7.091 1.00 42.16 79 GLN A O 1
ATOM 626 N N . ASP A 1 80 ? 2.880 -41.933 -7.757 1.00 38.03 80 ASP A N 1
ATOM 627 C CA . ASP A 1 80 ? 1.855 -42.468 -6.857 1.00 38.03 80 ASP A CA 1
ATOM 628 C C . ASP A 1 80 ? 2.412 -42.471 -5.429 1.00 38.03 80 ASP A C 1
ATOM 630 O O . ASP A 1 80 ? 3.083 -43.408 -5.008 1.00 38.03 80 ASP A O 1
ATOM 634 N N . ASN A 1 81 ? 2.140 -41.398 -4.690 1.00 36.97 81 ASN A N 1
ATOM 635 C CA . ASN A 1 81 ? 2.335 -41.327 -3.248 1.00 36.97 81 ASN A CA 1
ATOM 636 C C . ASN A 1 81 ? 1.008 -40.943 -2.587 1.00 36.97 81 ASN A C 1
ATOM 638 O O . ASN A 1 81 ? 0.764 -39.782 -2.273 1.00 36.97 81 ASN A O 1
ATOM 642 N N . GLY A 1 82 ? 0.160 -41.952 -2.390 1.00 39.03 82 GLY A N 1
ATOM 643 C CA . GLY A 1 82 ? -0.751 -42.064 -1.249 1.00 39.03 82 GLY A CA 1
ATOM 644 C C . GLY A 1 82 ? -1.903 -41.071 -1.106 1.00 39.03 82 GLY A C 1
ATOM 645 O O . GLY A 1 82 ? -3.031 -41.532 -1.073 1.00 39.03 82 GLY A O 1
ATOM 646 N N . ASP A 1 83 ? -1.668 -39.760 -0.975 1.00 34.47 83 ASP A N 1
ATOM 647 C CA . ASP A 1 83 ? -2.624 -38.919 -0.227 1.00 34.47 83 ASP A CA 1
ATOM 648 C C . ASP A 1 83 ? -2.776 -37.439 -0.634 1.00 34.47 83 ASP A C 1
ATOM 650 O O . ASP A 1 83 ? -3.482 -36.696 0.044 1.00 34.47 83 ASP A O 1
ATOM 654 N N . VAL A 1 84 ? -2.227 -36.963 -1.759 1.00 31.14 84 VAL A N 1
ATOM 655 C CA . VAL A 1 84 ? -2.578 -35.613 -2.261 1.00 31.14 84 VAL A CA 1
ATOM 656 C C . VAL A 1 84 ? -2.780 -35.626 -3.771 1.00 31.14 84 VAL A C 1
ATOM 658 O O . VAL A 1 84 ? -1.838 -35.597 -4.560 1.00 31.14 84 VAL A O 1
ATOM 661 N N . THR A 1 85 ? -4.046 -35.647 -4.184 1.00 26.84 85 THR A N 1
ATOM 662 C CA . THR A 1 85 ? -4.433 -35.618 -5.598 1.00 26.84 85 THR A CA 1
ATOM 663 C C . THR A 1 85 ? -4.573 -34.164 -6.056 1.00 26.84 85 THR A C 1
ATOM 665 O O . THR A 1 85 ? -5.643 -33.572 -5.941 1.00 26.84 85 THR A O 1
ATOM 668 N N . MET A 1 86 ? -3.505 -33.560 -6.586 1.00 29.28 86 MET A N 1
ATOM 669 C CA . MET A 1 86 ? -3.664 -32.413 -7.488 1.00 29.28 86 MET A CA 1
ATOM 670 C C . MET A 1 86 ? -3.994 -32.967 -8.877 1.00 29.28 86 MET A C 1
ATOM 672 O O . MET A 1 86 ? -3.171 -33.632 -9.493 1.00 29.28 86 MET A O 1
ATOM 676 N N . PHE A 1 87 ? -5.209 -32.717 -9.368 1.00 30.12 87 PHE A N 1
ATOM 677 C CA . PHE A 1 87 ? -5.766 -33.324 -10.589 1.00 30.12 87 PHE A CA 1
ATOM 678 C C . PHE A 1 87 ? -4.931 -33.117 -11.878 1.00 30.12 87 PHE A C 1
ATOM 680 O O . PHE A 1 87 ? -5.163 -33.823 -12.853 1.00 30.12 87 PHE A O 1
ATOM 687 N N . LEU A 1 88 ? -3.939 -32.214 -11.886 1.00 33.19 88 LEU A N 1
ATOM 688 C CA . LEU A 1 88 ? -3.009 -31.988 -13.006 1.00 33.19 88 LEU A CA 1
ATOM 689 C C . LEU A 1 88 ? -1.732 -32.856 -12.963 1.00 33.19 88 LEU A C 1
ATOM 691 O O . LEU A 1 88 ? -1.037 -32.943 -13.967 1.00 33.19 88 LEU A O 1
ATOM 695 N N . SER A 1 89 ? -1.392 -33.511 -11.844 1.00 35.44 89 SER A N 1
ATOM 696 C CA . SER A 1 89 ? -0.139 -34.289 -11.729 1.00 35.44 89 SER A CA 1
ATOM 697 C C . SER A 1 89 ? -0.235 -35.729 -12.255 1.00 35.44 89 SER A C 1
ATOM 699 O O . SER A 1 89 ? 0.762 -36.450 -12.264 1.00 35.44 89 SER A O 1
ATOM 701 N N . LYS A 1 90 ? -1.422 -36.162 -12.707 1.00 38.91 90 LYS A N 1
ATOM 702 C CA . LYS A 1 90 ? -1.651 -37.503 -13.279 1.00 38.91 90 LYS A CA 1
ATOM 703 C C . LYS A 1 90 ? -1.673 -37.549 -14.813 1.00 38.91 90 LYS A C 1
ATOM 705 O O . LYS A 1 90 ? -1.847 -38.631 -15.366 1.00 38.91 90 LYS A O 1
ATOM 710 N N . SER A 1 91 ? -1.511 -36.420 -15.505 1.00 51.69 91 SER A N 1
ATOM 711 C CA . SER A 1 91 ? -1.476 -36.378 -16.973 1.00 51.69 91 SER A CA 1
ATOM 712 C C . SER A 1 91 ? -0.083 -36.695 -17.523 1.00 51.69 91 SER A C 1
ATOM 714 O O . SER A 1 91 ? 0.928 -36.326 -16.922 1.00 51.69 91 SER A O 1
ATOM 716 N N . GLU A 1 92 ? -0.020 -37.358 -18.678 1.00 62.38 92 GLU A N 1
ATOM 717 C CA . GLU A 1 92 ? 1.195 -37.375 -19.503 1.00 62.38 92 GLU A CA 1
ATOM 718 C C . GLU A 1 92 ? 1.523 -35.941 -19.960 1.00 62.38 92 GLU A C 1
ATOM 720 O O . GLU A 1 92 ? 0.600 -35.127 -20.064 1.00 62.38 92 GLU A O 1
ATOM 725 N N . PRO A 1 93 ? 2.801 -35.598 -20.207 1.00 71.88 93 PRO A N 1
ATOM 726 C CA . PRO A 1 93 ? 3.160 -34.306 -20.772 1.00 71.88 93 PRO A CA 1
ATOM 727 C C . PRO A 1 93 ? 2.352 -33.993 -22.034 1.00 71.88 93 PRO A C 1
ATOM 729 O O . PRO A 1 93 ? 2.216 -34.847 -22.908 1.00 71.88 93 PRO A O 1
ATOM 732 N N . PHE A 1 94 ? 1.828 -32.774 -22.143 1.00 77.00 94 PHE A N 1
ATOM 733 C CA . PHE A 1 94 ? 0.961 -32.389 -23.258 1.00 77.00 94 PHE A CA 1
ATOM 734 C C . PHE A 1 94 ? 1.243 -30.968 -23.743 1.00 77.00 94 PHE A C 1
ATOM 736 O O . PHE A 1 94 ? 1.773 -30.132 -23.010 1.00 77.00 94 PHE A O 1
ATOM 743 N N . CYS A 1 95 ? 0.881 -30.695 -24.996 1.00 78.62 95 CYS A N 1
ATOM 744 C CA . CYS A 1 95 ? 1.062 -29.403 -25.645 1.00 78.62 95 CYS A CA 1
ATOM 745 C C . CYS A 1 95 ? -0.265 -28.922 -26.259 1.00 78.62 95 CYS A C 1
ATOM 747 O O . CYS A 1 95 ? -1.019 -29.714 -26.837 1.00 78.62 95 CYS A O 1
ATOM 749 N N . VAL A 1 96 ? -0.573 -27.632 -26.090 1.00 75.44 96 VAL A N 1
ATOM 750 C CA . VAL A 1 96 ? -1.818 -26.994 -26.554 1.00 75.44 96 VAL A CA 1
ATOM 751 C C . VAL A 1 96 ? -1.560 -25.585 -27.083 1.00 75.44 96 VAL A C 1
ATOM 753 O O . VAL A 1 96 ? -0.677 -24.879 -26.599 1.00 75.44 96 VAL A O 1
ATOM 756 N N . ALA A 1 97 ? -2.372 -25.142 -28.040 1.00 72.12 97 ALA A N 1
ATOM 757 C CA . ALA A 1 97 ? -2.351 -23.767 -28.528 1.00 72.12 97 ALA A CA 1
ATOM 758 C C . ALA A 1 97 ? -2.952 -22.786 -27.509 1.00 72.12 97 ALA A C 1
ATOM 760 O O . ALA A 1 97 ? -4.034 -23.022 -26.960 1.00 72.12 97 ALA A O 1
ATOM 761 N N . THR A 1 98 ? -2.285 -21.652 -27.278 1.00 59.47 98 THR A N 1
ATOM 762 C CA . THR A 1 98 ? -2.734 -20.664 -26.286 1.00 59.47 98 THR A CA 1
ATOM 763 C C . THR A 1 98 ? -3.993 -19.924 -26.706 1.00 59.47 98 THR A C 1
ATOM 765 O O . THR A 1 98 ? -4.793 -19.550 -25.852 1.00 59.47 98 THR A O 1
ATOM 768 N N . CYS A 1 99 ? -4.264 -19.820 -28.008 1.00 61.41 99 CYS A N 1
ATOM 769 C CA . CYS A 1 99 ? -5.559 -19.366 -28.513 1.00 61.41 99 CYS A CA 1
ATOM 770 C C . CYS A 1 99 ? -6.754 -20.222 -28.050 1.00 61.41 99 CYS A C 1
ATOM 772 O O . CYS A 1 99 ? -7.882 -19.730 -28.060 1.00 61.41 99 CYS A O 1
ATOM 774 N N . SER A 1 100 ? -6.531 -21.466 -27.608 1.00 53.50 100 SER A N 1
ATOM 775 C CA . SER A 1 100 ? -7.599 -22.333 -27.090 1.00 53.50 100 SER A CA 1
ATOM 776 C C . SER A 1 100 ? -7.950 -22.044 -25.625 1.00 53.50 100 SER A C 1
ATOM 778 O O . SER A 1 100 ? -9.028 -22.427 -25.172 1.00 53.50 100 SER A O 1
ATOM 780 N N . PHE A 1 101 ? -7.076 -21.355 -24.877 1.00 50.22 101 PHE A N 1
ATOM 781 C CA . PHE A 1 101 ? -7.247 -21.113 -23.443 1.00 50.22 101 PHE A CA 1
ATOM 782 C C . PHE A 1 101 ? -6.729 -19.729 -23.033 1.00 50.22 101 PHE A C 1
ATOM 784 O O . PHE A 1 101 ? -5.528 -19.454 -23.016 1.00 50.22 101 PHE A O 1
ATOM 791 N N . THR A 1 102 ? -7.641 -18.853 -22.617 1.00 41.50 102 THR A N 1
ATOM 792 C CA . THR A 1 102 ? -7.297 -17.507 -22.142 1.00 41.50 102 THR A CA 1
ATOM 793 C C . THR A 1 102 ? -6.407 -17.562 -20.896 1.00 41.50 102 THR A C 1
ATOM 795 O O . THR A 1 102 ? -6.796 -18.153 -19.890 1.00 41.50 102 THR A O 1
ATOM 798 N N . GLY A 1 103 ? -5.247 -16.898 -20.940 1.00 43.22 103 GLY A N 1
ATOM 799 C CA . GLY A 1 103 ? -4.322 -16.770 -19.803 1.00 43.22 103 GLY A CA 1
ATOM 800 C C . GLY A 1 103 ? -3.062 -17.639 -19.876 1.00 43.22 103 GLY A C 1
ATOM 801 O O . GLY A 1 103 ? -2.198 -17.501 -19.010 1.00 43.22 103 GLY A O 1
ATOM 802 N N . LEU A 1 104 ? -2.920 -18.491 -20.898 1.00 49.19 104 LEU A N 1
ATOM 803 C CA . LEU A 1 104 ? -1.700 -19.268 -21.129 1.00 49.19 104 LEU A CA 1
ATOM 804 C C . LEU A 1 104 ? -0.605 -18.438 -21.817 1.00 49.19 104 LEU A C 1
ATOM 806 O O . LEU A 1 104 ? -0.883 -17.533 -22.605 1.00 49.19 104 LEU A O 1
ATOM 810 N N . LEU A 1 105 ? 0.655 -18.735 -21.492 1.00 49.94 105 LEU A N 1
ATOM 811 C CA . LEU A 1 105 ? 1.819 -18.085 -22.093 1.00 49.94 105 LEU A CA 1
ATOM 812 C C . LEU A 1 105 ? 2.230 -18.834 -23.361 1.00 49.94 105 LEU A C 1
ATOM 814 O O . LEU A 1 105 ? 2.507 -20.031 -23.303 1.00 49.94 105 LEU A O 1
ATOM 818 N N . ARG A 1 106 ? 2.283 -18.125 -24.494 1.00 71.81 106 ARG A N 1
ATOM 819 C CA . ARG A 1 106 ? 2.824 -18.668 -25.747 1.00 71.81 106 ARG A CA 1
ATOM 820 C C . ARG A 1 106 ? 4.321 -18.938 -25.615 1.00 71.81 106 ARG A C 1
ATOM 822 O O . ARG A 1 106 ? 4.990 -18.236 -24.855 1.00 71.81 106 ARG A O 1
ATOM 829 N N . ASN A 1 107 ? 4.827 -19.883 -26.396 1.00 72.75 107 ASN A N 1
ATOM 830 C CA . ASN A 1 107 ? 6.229 -20.288 -26.415 1.00 72.75 107 ASN A CA 1
ATOM 831 C C . ASN A 1 107 ? 6.782 -20.702 -25.038 1.00 72.75 107 ASN A C 1
ATOM 833 O O . ASN A 1 107 ? 7.929 -20.424 -24.706 1.00 72.75 107 ASN A O 1
ATOM 837 N N . TYR A 1 108 ? 5.963 -21.337 -24.198 1.00 69.19 108 TYR A N 1
ATOM 838 C CA . TYR A 1 108 ? 6.296 -21.567 -22.789 1.00 69.19 108 TYR A CA 1
ATOM 839 C C . TYR A 1 108 ? 6.142 -23.036 -22.394 1.00 69.19 108 TYR A C 1
ATOM 841 O O . TYR A 1 108 ? 5.197 -23.699 -22.813 1.00 69.19 108 TYR A O 1
ATOM 849 N N . VAL A 1 109 ? 7.050 -23.539 -21.560 1.00 71.75 109 VAL A N 1
ATOM 850 C CA . VAL A 1 109 ? 7.017 -24.882 -20.972 1.00 71.75 109 VAL A CA 1
ATOM 851 C C . VAL A 1 109 ? 6.770 -24.753 -19.475 1.00 71.75 109 VAL A C 1
ATOM 853 O O . VAL A 1 109 ? 7.636 -24.303 -18.731 1.00 71.75 109 VAL A O 1
ATOM 856 N N . HIS A 1 110 ? 5.600 -25.171 -19.018 1.00 68.81 110 HIS A N 1
ATOM 857 C CA . HIS A 1 110 ? 5.255 -25.339 -17.615 1.00 68.81 110 HIS A CA 1
ATOM 858 C C . HIS A 1 110 ? 5.829 -26.656 -17.080 1.00 68.81 110 HIS A C 1
ATOM 860 O O . HIS A 1 110 ? 5.640 -27.712 -17.675 1.00 68.81 110 HIS A O 1
ATOM 866 N N . ILE A 1 111 ? 6.496 -26.604 -15.931 1.00 69.31 111 ILE A N 1
ATOM 867 C CA . ILE A 1 111 ? 6.980 -27.771 -15.190 1.00 69.31 111 ILE A CA 1
ATOM 868 C C . ILE A 1 111 ? 6.070 -27.934 -13.977 1.00 69.31 111 ILE A C 1
ATOM 870 O O . ILE A 1 111 ? 5.996 -27.038 -13.137 1.00 69.31 111 ILE A O 1
ATOM 874 N N . LEU A 1 112 ? 5.359 -29.054 -13.917 1.00 60.19 112 LEU A N 1
ATOM 875 C CA . LEU A 1 112 ? 4.415 -29.410 -12.863 1.00 60.19 112 LEU A CA 1
ATOM 876 C C . LEU A 1 112 ? 4.810 -30.780 -12.292 1.00 60.19 112 LEU A C 1
ATOM 878 O O . LEU A 1 112 ? 4.193 -31.804 -12.584 1.00 60.19 112 LEU A O 1
ATOM 882 N N . ASP A 1 113 ? 5.882 -30.802 -11.505 1.00 59.12 113 ASP A N 1
ATOM 883 C CA . ASP A 1 113 ? 6.336 -31.962 -10.735 1.00 59.12 113 ASP A CA 1
ATOM 884 C C . ASP A 1 113 ? 5.897 -31.809 -9.263 1.00 59.12 113 ASP A C 1
ATOM 886 O O . ASP A 1 113 ? 5.661 -30.699 -8.781 1.00 59.12 113 ASP A O 1
ATOM 890 N N . VAL A 1 114 ? 5.802 -32.919 -8.526 1.00 52.66 114 VAL A N 1
ATOM 891 C CA . VAL A 1 114 ? 5.462 -32.912 -7.088 1.00 52.66 114 VAL A CA 1
ATOM 892 C C . VAL A 1 114 ? 6.480 -32.086 -6.292 1.00 52.66 114 VAL A C 1
ATOM 894 O O . VAL A 1 114 ? 6.118 -31.401 -5.336 1.00 52.66 114 VAL A O 1
ATOM 897 N N . ASP A 1 115 ? 7.740 -32.108 -6.733 1.00 53.69 115 ASP A N 1
ATOM 898 C CA . ASP A 1 115 ? 8.852 -31.373 -6.126 1.00 53.69 115 ASP A CA 1
ATOM 899 C C . ASP A 1 115 ? 9.083 -29.974 -6.742 1.00 53.69 115 ASP A C 1
ATOM 901 O O . ASP A 1 115 ? 9.841 -29.175 -6.184 1.00 53.69 115 ASP A O 1
ATOM 905 N N . GLU A 1 116 ? 8.474 -29.655 -7.894 1.00 56.81 116 GLU A N 1
ATOM 906 C CA . GLU A 1 116 ? 8.791 -28.452 -8.676 1.00 56.81 116 GLU A CA 1
ATOM 907 C C . GLU A 1 116 ? 7.584 -27.924 -9.464 1.00 56.81 116 GLU A C 1
ATOM 909 O O . GLU A 1 116 ? 7.119 -28.550 -10.412 1.00 56.81 116 GLU A O 1
ATOM 914 N N . ILE A 1 117 ? 7.139 -26.706 -9.136 1.00 55.97 117 ILE A N 1
ATOM 915 C CA . ILE A 1 117 ? 6.206 -25.934 -9.966 1.00 55.97 117 ILE A CA 1
ATOM 916 C C . ILE A 1 117 ? 6.956 -24.736 -10.538 1.00 55.97 117 ILE A C 1
ATOM 918 O O . ILE A 1 117 ? 7.440 -23.877 -9.797 1.00 55.97 117 ILE A O 1
ATOM 922 N N . GLY A 1 118 ? 7.035 -24.660 -11.860 1.00 58.41 118 GLY A N 1
ATOM 923 C CA . GLY A 1 118 ? 7.738 -23.592 -12.553 1.00 58.41 118 GLY A CA 1
ATOM 924 C C . GLY A 1 118 ? 7.442 -23.575 -14.043 1.00 58.41 118 GLY A C 1
ATOM 925 O O . GLY A 1 118 ? 6.487 -24.182 -14.520 1.00 58.41 118 GLY A O 1
ATOM 926 N N . GLY A 1 119 ? 8.270 -22.863 -14.790 1.00 62.81 119 GLY A N 1
ATOM 927 C CA . GLY A 1 119 ? 8.247 -22.929 -16.237 1.00 62.81 119 GLY A CA 1
ATOM 928 C C . GLY A 1 119 ? 9.293 -22.033 -16.873 1.00 62.81 119 GLY A C 1
ATOM 929 O O . GLY A 1 119 ? 9.924 -21.218 -16.194 1.00 62.81 119 GLY A O 1
ATOM 930 N N . VAL A 1 120 ? 9.480 -22.200 -18.174 1.00 59.03 120 VAL A N 1
ATOM 931 C CA . VAL A 1 120 ? 10.476 -21.480 -18.963 1.00 59.03 120 VAL A CA 1
ATOM 932 C C . VAL A 1 120 ? 9.913 -21.110 -20.330 1.00 59.03 120 VAL A C 1
ATOM 934 O O . VAL A 1 120 ? 9.206 -21.905 -20.941 1.00 59.03 120 VAL A O 1
ATOM 937 N N . ASP A 1 121 ? 10.227 -19.908 -20.809 1.00 62.94 121 ASP A N 1
ATOM 938 C CA . ASP A 1 121 ? 10.061 -19.566 -22.219 1.00 62.94 121 ASP A CA 1
ATOM 939 C C . ASP A 1 121 ? 11.098 -20.344 -23.041 1.00 62.94 121 ASP A C 1
ATOM 941 O O . ASP A 1 121 ? 12.273 -20.420 -22.677 1.00 62.94 121 ASP A O 1
ATOM 945 N N . VAL A 1 122 ? 10.676 -20.955 -24.142 1.00 62.00 122 VAL A N 1
ATOM 946 C CA . VAL A 1 122 ? 11.563 -21.770 -24.983 1.00 62.00 122 VAL A CA 1
ATOM 947 C C . VAL A 1 122 ? 12.620 -20.909 -25.673 1.00 62.00 122 VAL A C 1
ATOM 949 O O . VAL A 1 122 ? 13.710 -21.403 -25.964 1.00 62.00 122 VAL A O 1
ATOM 952 N N . ALA A 1 123 ? 12.369 -19.603 -25.814 1.00 57.62 123 ALA A N 1
ATOM 953 C CA . ALA A 1 123 ? 13.357 -18.650 -26.308 1.00 57.62 123 ALA A CA 1
ATOM 954 C C . ALA A 1 123 ? 14.564 -18.487 -25.367 1.00 57.62 123 ALA A C 1
ATOM 956 O O . ALA A 1 123 ? 15.652 -18.136 -25.823 1.00 57.62 123 ALA A O 1
ATOM 957 N N . ASP A 1 124 ? 14.399 -18.784 -24.075 1.00 48.47 124 ASP A N 1
ATOM 958 C CA . ASP A 1 124 ? 15.448 -18.639 -23.064 1.00 48.47 124 ASP A CA 1
ATOM 959 C C . ASP A 1 124 ? 16.372 -19.879 -22.984 1.00 48.47 124 ASP A C 1
ATOM 961 O O . ASP A 1 124 ? 17.278 -19.930 -22.156 1.00 48.47 124 ASP A O 1
ATOM 965 N N . ILE A 1 125 ? 16.183 -20.892 -23.840 1.00 53.81 125 ILE A N 1
ATOM 966 C CA . ILE A 1 125 ? 16.990 -22.127 -23.915 1.00 53.81 125 ILE A CA 1
ATOM 967 C C . ILE A 1 125 ? 18.187 -21.940 -24.877 1.00 53.81 125 ILE A C 1
ATOM 969 O O . ILE A 1 125 ? 18.013 -21.253 -25.882 1.00 53.81 125 ILE A O 1
ATOM 973 N N . PRO A 1 126 ? 19.395 -22.529 -24.663 1.00 42.47 126 PRO A N 1
ATOM 974 C CA . PRO A 1 126 ? 19.834 -23.318 -23.514 1.00 42.47 126 PRO A CA 1
ATOM 975 C C . PRO A 1 126 ? 20.289 -22.417 -22.360 1.00 42.47 126 PRO A C 1
ATOM 977 O O . PRO A 1 126 ? 21.251 -21.662 -22.486 1.00 42.47 126 PRO A O 1
ATOM 980 N N . PHE A 1 127 ? 19.642 -22.549 -21.202 1.00 42.66 127 PHE A N 1
ATOM 981 C CA . PHE A 1 127 ? 20.026 -21.860 -19.970 1.00 42.66 127 PHE A CA 1
ATOM 982 C C . PHE A 1 127 ? 20.365 -22.863 -18.870 1.00 42.66 127 PHE A C 1
ATOM 984 O O . PHE A 1 127 ? 19.777 -23.938 -18.756 1.00 42.66 127 PHE A O 1
ATOM 991 N N . SER A 1 128 ? 21.322 -22.483 -18.030 1.00 33.44 128 SER A N 1
ATOM 992 C CA . SER A 1 128 ? 21.582 -23.148 -16.762 1.00 33.44 128 SER A CA 1
ATOM 993 C C . SER A 1 128 ? 20.523 -22.706 -15.751 1.00 33.44 128 SER A C 1
ATOM 995 O O . SER A 1 128 ? 20.529 -21.558 -15.315 1.00 33.44 128 SER A O 1
ATOM 997 N N . ILE A 1 129 ? 19.654 -23.607 -15.297 1.00 36.94 129 ILE A N 1
ATOM 998 C CA . ILE A 1 129 ? 18.838 -23.407 -14.089 1.00 36.94 129 ILE A CA 1
ATOM 999 C C . ILE A 1 129 ? 19.747 -23.393 -12.842 1.00 36.94 129 ILE A C 1
ATOM 1001 O O . ILE A 1 129 ? 19.291 -23.000 -11.782 1.00 36.94 129 ILE A O 1
ATOM 1005 N N . ALA A 1 130 ? 21.061 -23.664 -12.918 1.00 28.84 130 ALA A N 1
ATOM 1006 C CA . ALA A 1 130 ? 21.975 -23.266 -11.833 1.00 28.84 130 ALA A CA 1
ATOM 1007 C C . ALA A 1 130 ? 22.213 -21.735 -11.784 1.00 28.84 130 ALA A C 1
ATOM 1009 O O . ALA A 1 130 ? 22.592 -21.215 -10.738 1.00 28.84 130 ALA A O 1
ATOM 1010 N N . SER A 1 131 ? 21.894 -20.995 -12.859 1.00 27.09 131 SER A N 1
ATOM 1011 C CA . SER A 1 131 ? 21.673 -19.533 -12.841 1.00 27.09 131 SER A CA 1
ATOM 1012 C C . SER A 1 131 ? 20.248 -19.151 -12.398 1.00 27.09 131 SER A C 1
ATOM 1014 O O . SER A 1 131 ? 19.923 -17.972 -12.275 1.00 27.09 131 SER A O 1
ATOM 1016 N N . ILE A 1 132 ? 19.410 -20.149 -12.119 1.00 30.48 132 ILE A N 1
ATOM 1017 C CA . ILE A 1 132 ? 18.134 -20.063 -11.410 1.00 30.48 132 ILE A CA 1
ATOM 1018 C C . ILE A 1 132 ? 18.315 -20.881 -10.113 1.00 30.48 132 ILE A C 1
ATOM 1020 O O . ILE A 1 132 ? 17.672 -21.897 -9.834 1.00 30.48 132 ILE A O 1
ATOM 1024 N N . ALA A 1 133 ? 19.283 -20.464 -9.294 1.00 23.45 133 ALA A N 1
ATOM 1025 C CA . ALA A 1 133 ? 19.207 -20.747 -7.867 1.00 23.45 133 ALA A CA 1
ATOM 1026 C C . ALA A 1 133 ? 17.847 -20.213 -7.386 1.00 23.45 133 ALA A C 1
ATOM 1028 O O . ALA A 1 133 ? 17.550 -19.054 -7.654 1.00 23.45 133 ALA A O 1
ATOM 1029 N N . SER A 1 134 ? 17.022 -21.053 -6.730 1.00 25.72 134 SER A N 1
ATOM 1030 C CA . SER A 1 134 ? 15.570 -20.831 -6.465 1.00 25.72 134 SER A CA 1
ATOM 1031 C C . SER A 1 134 ? 14.772 -20.578 -7.761 1.00 25.72 134 SER A C 1
ATOM 1033 O O . SER A 1 134 ? 15.312 -20.836 -8.810 1.00 25.72 134 SER A O 1
ATOM 1035 N N . ALA A 1 135 ? 13.537 -20.079 -7.812 1.00 23.72 135 ALA A N 1
ATOM 1036 C CA . ALA A 1 135 ? 13.206 -19.186 -8.941 1.00 23.72 135 ALA A CA 1
ATOM 1037 C C . ALA A 1 135 ? 14.337 -18.125 -9.039 1.00 23.72 135 ALA A C 1
ATOM 1039 O O . ALA A 1 135 ? 15.101 -18.025 -8.074 1.00 23.72 135 ALA A O 1
ATOM 1040 N N . PRO A 1 136 ? 14.460 -17.220 -10.028 1.00 24.91 136 PRO A N 1
ATOM 1041 C CA . PRO A 1 136 ? 15.006 -15.941 -9.603 1.00 24.91 136 PRO A CA 1
ATOM 1042 C C . PRO A 1 136 ? 14.169 -15.614 -8.359 1.00 24.91 136 PRO A C 1
ATOM 1044 O O . PRO A 1 136 ? 12.934 -15.581 -8.421 1.00 24.91 136 PRO A O 1
ATOM 1047 N N . ARG A 1 137 ? 14.805 -15.469 -7.194 1.00 29.36 137 ARG A N 1
ATOM 1048 C CA . ARG A 1 137 ? 14.315 -14.485 -6.254 1.00 29.36 137 ARG A CA 1
ATOM 1049 C C . ARG A 1 137 ? 14.427 -13.203 -7.077 1.00 29.36 137 ARG A C 1
ATOM 1051 O O . ARG A 1 137 ? 15.385 -12.459 -6.949 1.00 29.36 137 ARG A O 1
ATOM 1058 N N . TRP A 1 138 ? 13.495 -13.020 -8.025 1.00 29.61 138 TRP A N 1
ATOM 1059 C CA . TRP A 1 138 ? 12.977 -11.732 -8.373 1.00 29.61 138 TRP A CA 1
ATOM 1060 C C . TRP A 1 138 ? 12.768 -11.177 -6.984 1.00 29.61 138 TRP A C 1
ATOM 1062 O O . TRP A 1 138 ? 12.010 -11.770 -6.202 1.00 29.61 138 TRP A O 1
ATOM 1072 N N . GLY A 1 139 ? 13.561 -10.168 -6.643 1.00 30.58 139 GLY A N 1
ATOM 1073 C CA . GLY A 1 139 ? 13.238 -9.301 -5.536 1.00 30.58 139 GLY A CA 1
ATOM 1074 C C . GLY A 1 139 ? 11.743 -9.207 -5.404 1.00 30.58 139 GLY A C 1
ATOM 1075 O O . GLY A 1 139 ? 11.087 -9.077 -6.443 1.00 30.58 139 GLY A O 1
ATOM 1076 N N . GLU A 1 140 ? 11.246 -9.388 -4.182 1.00 35.31 140 GLU A N 1
ATOM 1077 C CA . GLU A 1 140 ? 9.830 -9.332 -3.826 1.00 35.31 140 GLU A CA 1
ATOM 1078 C C . GLU A 1 140 ? 9.015 -8.614 -4.911 1.00 35.31 140 GLU A C 1
ATOM 1080 O O . GLU A 1 140 ? 9.189 -7.414 -5.095 1.00 35.31 140 GLU A O 1
ATOM 1085 N N . LYS A 1 141 ? 8.227 -9.335 -5.725 1.00 39.09 141 LYS A N 1
ATOM 1086 C CA . LYS A 1 141 ? 7.429 -8.720 -6.798 1.00 39.09 141 LYS A CA 1
ATOM 1087 C C . LYS A 1 141 ? 6.578 -7.603 -6.194 1.00 39.09 141 LYS A C 1
ATOM 1089 O O . LYS A 1 141 ? 5.675 -7.870 -5.404 1.00 39.09 141 LYS A O 1
ATOM 1094 N N . ILE A 1 142 ? 6.848 -6.355 -6.556 1.00 44.69 142 ILE A N 1
ATOM 1095 C CA . ILE A 1 142 ? 6.170 -5.228 -5.924 1.00 44.69 142 ILE A CA 1
ATOM 1096 C C . ILE A 1 142 ? 4.829 -5.015 -6.620 1.00 44.69 142 ILE A C 1
ATOM 1098 O O . ILE A 1 142 ? 4.762 -4.505 -7.737 1.00 44.69 142 ILE A O 1
ATOM 1102 N N . LEU A 1 143 ? 3.750 -5.392 -5.937 1.00 46.22 143 LEU A N 1
ATOM 1103 C CA . LEU A 1 143 ? 2.390 -5.155 -6.399 1.00 46.22 143 LEU A CA 1
ATOM 1104 C C . LEU A 1 143 ? 1.941 -3.750 -5.967 1.00 46.22 143 LEU A C 1
ATOM 1106 O O . LEU A 1 143 ? 1.397 -3.556 -4.882 1.00 46.22 143 LEU 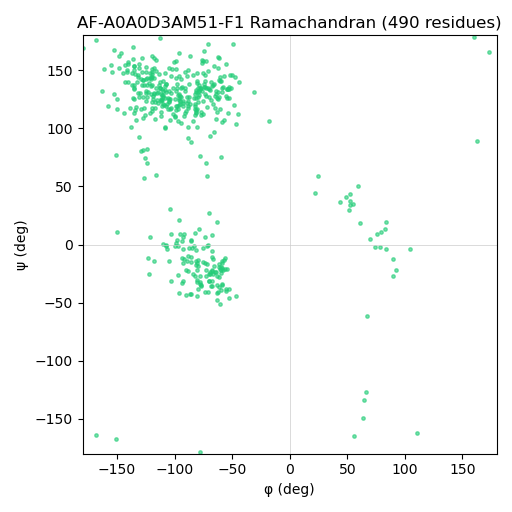A O 1
ATOM 1110 N N . LEU A 1 144 ? 2.224 -2.747 -6.801 1.00 50.97 144 LEU A N 1
ATOM 1111 C CA . LEU A 1 144 ? 1.791 -1.365 -6.565 1.00 50.97 144 LEU A CA 1
ATOM 1112 C C . LEU A 1 144 ? 0.497 -1.097 -7.297 1.00 50.97 144 LEU A C 1
ATOM 1114 O O . LEU A 1 144 ? 0.472 -1.198 -8.518 1.00 50.97 144 LEU A O 1
ATOM 1118 N N . CYS A 1 145 ? -0.544 -0.719 -6.566 1.00 48.53 145 CYS A N 1
ATOM 1119 C CA . CYS A 1 145 ? -1.817 -0.340 -7.161 1.00 48.53 145 CYS A CA 1
ATOM 1120 C C . CYS A 1 145 ? -1.880 1.165 -7.374 1.00 48.53 145 CYS A C 1
ATOM 1122 O O . CYS A 1 145 ? -1.523 1.931 -6.477 1.00 48.53 145 CYS A O 1
ATOM 1124 N N . PHE A 1 146 ? -2.366 1.566 -8.545 1.00 53.16 146 PHE A N 1
ATOM 1125 C CA . PHE A 1 146 ? -2.549 2.965 -8.910 1.00 53.16 146 PHE A CA 1
ATOM 1126 C C . PHE A 1 146 ? -4.017 3.247 -9.208 1.00 53.16 146 PHE A C 1
ATOM 1128 O O . PHE A 1 146 ? -4.669 2.491 -9.929 1.00 53.16 146 PHE A O 1
ATOM 1135 N N . SER A 1 147 ? -4.502 4.381 -8.712 1.00 45.03 147 SER A N 1
ATOM 1136 C CA . SER A 1 147 ? -5.626 5.102 -9.299 1.00 45.03 147 SER A CA 1
ATOM 1137 C C . SER A 1 147 ? -5.158 6.525 -9.584 1.00 45.03 147 SER A C 1
ATOM 1139 O O . SER A 1 147 ? -4.583 7.183 -8.717 1.00 45.03 147 SER A O 1
ATOM 1141 N N . SER A 1 148 ? -5.332 6.996 -10.818 1.00 41.56 148 SER A N 1
ATOM 1142 C CA . SER A 1 148 ? -5.079 8.396 -11.146 1.00 41.56 148 SER A CA 1
ATOM 1143 C C . SER A 1 148 ? -6.414 9.093 -11.378 1.00 41.56 148 SER A C 1
ATOM 1145 O O . SER A 1 148 ? -7.020 9.004 -12.442 1.00 41.56 148 SER A O 1
ATOM 1147 N N . TYR A 1 149 ? -6.886 9.828 -10.369 1.00 39.94 149 TYR A N 1
ATOM 1148 C CA . TYR A 1 149 ? -7.854 10.897 -10.602 1.00 39.94 149 TYR A CA 1
ATOM 1149 C C . TYR A 1 149 ? -7.078 12.096 -11.143 1.00 39.94 149 TYR A C 1
ATOM 1151 O O . TYR A 1 149 ? -6.766 13.033 -10.411 1.00 39.94 149 TYR A O 1
ATOM 1159 N N . LEU A 1 150 ? -6.692 12.040 -12.419 1.00 33.41 150 LEU A N 1
ATOM 1160 C CA . LEU A 1 150 ? -6.137 13.207 -13.094 1.00 33.41 150 LEU A CA 1
ATOM 1161 C C . LEU A 1 150 ? -7.239 14.273 -13.140 1.00 33.41 150 LEU A C 1
ATOM 1163 O O . LEU A 1 150 ? -8.222 14.133 -13.865 1.00 33.41 150 LEU A O 1
ATOM 1167 N N . GLN A 1 151 ? -7.093 15.330 -12.337 1.00 31.70 151 GLN A N 1
ATOM 1168 C CA . GLN A 1 151 ? -7.861 16.566 -12.484 1.00 31.70 151 GLN A CA 1
ATOM 1169 C C . GLN A 1 151 ? -7.349 17.314 -13.722 1.00 31.70 151 GLN A C 1
ATOM 1171 O O . GLN A 1 151 ? -6.712 18.355 -13.631 1.00 31.70 151 GLN A O 1
ATOM 1176 N N . THR A 1 152 ? -7.619 16.772 -14.904 1.00 26.41 152 THR A N 1
ATOM 1177 C CA . THR A 1 152 ? -7.598 17.538 -16.147 1.00 26.41 152 THR A CA 1
ATOM 1178 C C . THR A 1 152 ? -8.959 17.386 -16.809 1.00 26.41 152 THR A C 1
ATOM 1180 O O . THR A 1 152 ? -9.614 16.349 -16.715 1.00 26.41 152 THR A O 1
ATOM 1183 N N . SER A 1 153 ? -9.429 18.461 -17.431 1.00 31.33 153 SER A N 1
ATOM 1184 C CA . SER A 1 153 ? -10.771 18.682 -17.987 1.00 31.33 153 SER A CA 1
ATOM 1185 C C . SER A 1 153 ? -11.183 17.736 -19.135 1.00 31.33 153 SER A C 1
ATOM 1187 O O . SER A 1 153 ? -12.129 18.022 -19.865 1.00 31.33 153 SER A O 1
ATOM 1189 N N . SER A 1 154 ? -10.526 16.584 -19.287 1.00 33.06 154 SER A N 1
ATOM 1190 C CA . SER A 1 154 ? -10.782 15.571 -20.310 1.00 33.06 154 SER A CA 1
ATOM 1191 C C . SER A 1 154 ? -10.932 14.161 -19.709 1.00 33.06 154 SER A C 1
ATOM 1193 O O . SER A 1 154 ? -10.004 13.361 -19.721 1.00 33.06 154 SER A O 1
ATOM 1195 N N . LEU A 1 155 ? -12.124 13.871 -19.178 1.00 37.94 155 LEU A N 1
ATOM 1196 C CA . LEU A 1 155 ? -12.917 12.623 -19.268 1.00 37.94 155 LEU A CA 1
ATOM 1197 C C . LEU A 1 155 ? -12.248 11.258 -19.609 1.00 37.94 155 LEU A C 1
ATOM 1199 O O . LEU A 1 155 ? -12.824 10.465 -20.354 1.00 37.94 155 LEU A O 1
ATOM 1203 N N . ARG A 1 156 ? -11.098 10.888 -19.036 1.00 42.91 156 ARG A N 1
ATOM 1204 C CA . ARG A 1 156 ? -10.677 9.472 -18.982 1.00 42.91 156 ARG A CA 1
ATOM 1205 C C . ARG A 1 156 ? -10.255 9.080 -17.573 1.00 42.91 156 ARG A C 1
ATOM 1207 O O . ARG A 1 156 ? -9.097 9.220 -17.201 1.00 42.91 156 ARG A O 1
ATOM 1214 N N . GLN A 1 157 ? -11.212 8.561 -16.803 1.00 53.53 157 GLN A N 1
ATOM 1215 C CA . GLN A 1 157 ? -10.902 7.795 -15.599 1.00 53.53 157 GLN A CA 1
ATOM 1216 C C . GLN A 1 157 ? -10.085 6.563 -15.999 1.00 53.53 157 GLN A C 1
ATOM 1218 O O . GLN A 1 157 ? -10.454 5.806 -16.900 1.00 53.53 157 GLN A O 1
ATOM 1223 N N . THR A 1 158 ? -8.942 6.389 -15.355 1.00 61.78 158 THR A N 1
ATOM 1224 C CA . THR A 1 158 ? -7.996 5.318 -15.636 1.00 61.78 158 THR A CA 1
ATOM 1225 C C . THR A 1 158 ? -8.336 4.098 -14.791 1.00 61.78 158 THR A C 1
ATOM 1227 O O . THR A 1 158 ? -8.503 4.197 -13.576 1.00 61.78 158 THR A O 1
ATOM 1230 N N . SER A 1 159 ? -8.496 2.930 -15.423 1.00 66.88 159 SER A N 1
ATOM 1231 C CA . SER A 1 159 ? -8.795 1.708 -14.667 1.00 66.88 159 SER A CA 1
ATOM 1232 C C . SER A 1 159 ? -7.664 1.405 -13.680 1.00 66.88 159 SER A C 1
ATOM 1234 O O . SER A 1 159 ? -6.494 1.545 -14.063 1.00 66.88 159 SER A O 1
ATOM 1236 N N . PRO A 1 160 ? -7.984 0.946 -12.454 1.00 73.62 160 PRO A N 1
ATOM 1237 C CA . PRO A 1 160 ? -6.969 0.503 -11.518 1.00 73.62 160 PRO A CA 1
ATOM 1238 C C . PRO A 1 160 ? -6.081 -0.558 -12.155 1.00 73.62 160 PRO A C 1
ATOM 1240 O O . PRO A 1 160 ? -6.552 -1.512 -12.787 1.00 73.62 160 PRO A O 1
ATOM 1243 N N . CYS A 1 161 ? -4.784 -0.389 -11.972 1.00 70.75 161 CYS A N 1
ATOM 1244 C CA . CYS A 1 161 ? -3.775 -1.302 -12.472 1.00 70.75 161 CYS A CA 1
ATOM 1245 C C . CYS A 1 161 ? -2.727 -1.554 -11.401 1.00 70.75 161 CYS A C 1
ATOM 1247 O O . CYS A 1 161 ? -2.555 -0.747 -10.482 1.00 70.75 161 CYS A O 1
ATOM 1249 N N . PHE A 1 162 ? -2.004 -2.653 -11.564 1.00 71.12 162 PHE A N 1
ATOM 1250 C CA . PHE A 1 162 ? -0.862 -2.980 -10.736 1.00 71.12 162 PHE A CA 1
ATOM 1251 C C . PHE A 1 162 ? 0.395 -3.223 -11.555 1.00 71.12 162 PHE A C 1
ATOM 1253 O O . PHE A 1 162 ? 0.332 -3.720 -12.679 1.00 71.12 162 PHE A O 1
ATOM 1260 N N . VAL A 1 163 ? 1.550 -2.895 -10.985 1.00 70.94 163 VAL A N 1
ATOM 1261 C CA . VAL A 1 163 ? 2.844 -3.219 -11.599 1.00 70.94 163 VAL A CA 1
ATOM 1262 C C . VAL A 1 163 ? 3.111 -4.714 -11.449 1.00 70.94 163 VAL A C 1
ATOM 1264 O O . VAL A 1 163 ? 2.987 -5.272 -10.363 1.00 70.94 163 VAL A O 1
ATOM 1267 N N . ILE A 1 164 ? 3.457 -5.370 -12.558 1.00 67.06 164 ILE A N 1
ATOM 1268 C CA . ILE A 1 164 ? 3.841 -6.789 -12.581 1.00 67.06 164 ILE A CA 1
ATOM 1269 C C . ILE A 1 164 ? 5.359 -6.938 -12.540 1.00 67.06 164 ILE A C 1
ATOM 1271 O O . ILE A 1 164 ? 5.877 -7.864 -11.913 1.00 67.06 164 ILE A O 1
ATOM 1275 N N . GLY A 1 165 ? 6.066 -6.093 -13.290 1.00 68.44 165 GLY A N 1
ATOM 1276 C CA . GLY A 1 165 ? 7.463 -6.339 -13.617 1.00 68.44 165 GLY A CA 1
ATOM 1277 C C . GLY A 1 165 ? 8.040 -5.340 -14.611 1.00 68.44 165 GLY A C 1
ATOM 1278 O O . GLY A 1 165 ? 7.305 -4.654 -15.326 1.00 68.44 165 GLY A O 1
ATOM 1279 N N . ALA A 1 166 ? 9.365 -5.340 -14.705 1.00 68.75 166 ALA A N 1
ATOM 1280 C CA . ALA A 1 166 ? 10.093 -4.797 -15.841 1.00 68.75 166 ALA A CA 1
ATOM 1281 C C . ALA A 1 166 ? 10.589 -5.968 -16.702 1.00 68.75 166 ALA A C 1
ATOM 1283 O O . ALA A 1 166 ? 11.246 -6.877 -16.195 1.00 68.75 166 ALA A O 1
ATOM 1284 N N . ARG A 1 167 ? 10.265 -5.983 -18.000 1.00 65.31 167 ARG A N 1
ATOM 1285 C CA . ARG A 1 167 ? 10.773 -7.007 -18.930 1.00 65.31 167 ARG A CA 1
ATOM 1286 C C . ARG A 1 167 ? 12.033 -6.525 -19.651 1.00 65.31 167 ARG A C 1
ATOM 1288 O O . ARG A 1 167 ? 12.060 -5.362 -20.045 1.00 65.31 167 ARG A O 1
ATOM 1295 N N . PRO A 1 168 ? 13.031 -7.389 -19.898 1.00 59.91 168 PRO A N 1
ATOM 1296 C CA . PRO A 1 168 ? 14.188 -7.027 -20.709 1.00 59.91 168 PRO A CA 1
ATOM 1297 C C . PRO A 1 168 ? 13.788 -6.497 -22.089 1.00 59.91 168 PRO A C 1
ATOM 1299 O O . PRO A 1 168 ? 12.945 -7.085 -22.767 1.00 59.91 168 PRO A O 1
ATOM 1302 N N . CYS A 1 169 ? 14.396 -5.385 -22.503 1.00 55.19 169 CYS A N 1
ATOM 1303 C CA . CYS A 1 169 ? 14.321 -4.903 -23.880 1.00 55.19 169 CYS A CA 1
ATOM 1304 C C . CYS A 1 169 ? 15.436 -5.564 -24.696 1.00 55.19 169 CYS A C 1
ATOM 1306 O O . CYS A 1 169 ? 16.572 -5.636 -24.227 1.00 55.19 169 CYS A O 1
ATOM 1308 N N . LEU A 1 170 ? 15.143 -6.001 -25.923 1.00 50.25 170 LEU A N 1
ATOM 1309 C CA . LEU A 1 170 ? 16.191 -6.371 -26.875 1.00 50.25 170 LEU A CA 1
ATOM 1310 C C . LEU A 1 170 ? 16.756 -5.102 -27.545 1.00 50.25 170 LEU A C 1
ATOM 1312 O O . LEU A 1 170 ? 15.967 -4.223 -27.903 1.00 50.25 170 LEU A O 1
ATOM 1316 N N . PRO A 1 171 ? 18.085 -4.997 -27.742 1.00 53.16 171 PRO A N 1
ATOM 1317 C CA . PRO A 1 171 ? 19.116 -5.965 -27.358 1.00 53.16 171 PRO A CA 1
ATOM 1318 C C . PRO A 1 171 ? 19.396 -5.982 -25.841 1.00 53.16 171 PRO A C 1
ATOM 1320 O O . PRO A 1 171 ? 19.458 -4.938 -25.182 1.00 53.16 171 PRO A O 1
ATOM 1323 N N . LEU A 1 172 ? 19.599 -7.197 -25.310 1.00 51.31 172 LEU A N 1
ATOM 1324 C CA . LEU A 1 172 ? 19.786 -7.503 -23.881 1.00 51.31 172 LEU A CA 1
ATOM 1325 C C . LEU A 1 172 ? 20.950 -6.743 -23.223 1.00 51.31 172 LEU A C 1
ATOM 1327 O O . LEU A 1 172 ? 20.941 -6.566 -22.007 1.00 51.31 172 LEU A O 1
ATOM 1331 N N . GLU A 1 173 ? 21.920 -6.248 -23.996 1.00 50.50 173 GLU A N 1
ATOM 1332 C CA . GLU A 1 173 ? 23.026 -5.419 -23.493 1.00 50.50 173 GLU A CA 1
ATOM 1333 C C . GLU A 1 173 ? 22.528 -4.222 -22.667 1.00 50.50 173 GLU A C 1
ATOM 1335 O O . GLU A 1 173 ? 23.086 -3.919 -21.615 1.00 50.50 173 GLU A O 1
ATOM 1340 N N . SER A 1 174 ? 21.424 -3.587 -23.076 1.00 48.03 174 SER A N 1
ATOM 1341 C CA . SER A 1 174 ? 20.823 -2.470 -22.333 1.00 48.03 174 SER A CA 1
ATOM 1342 C C . SER A 1 174 ? 20.224 -2.883 -20.979 1.00 48.03 174 SER A C 1
ATOM 1344 O O . SER A 1 174 ? 20.271 -2.109 -20.021 1.00 48.03 174 SER A O 1
ATOM 134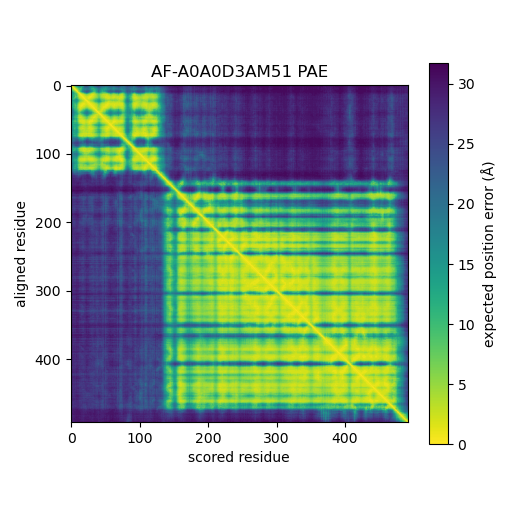6 N N . PHE A 1 175 ? 19.715 -4.112 -20.870 1.00 50.88 175 PHE A N 1
ATOM 1347 C CA . PHE A 1 175 ? 19.182 -4.675 -19.630 1.00 50.88 175 PHE A CA 1
ATOM 1348 C C . PHE A 1 175 ? 20.307 -5.039 -18.651 1.00 50.88 175 PHE A C 1
ATOM 1350 O O . PHE A 1 175 ? 20.203 -4.743 -17.464 1.00 50.88 175 PHE A O 1
ATOM 1357 N N . TYR A 1 176 ? 21.412 -5.610 -19.142 1.00 52.59 176 TYR A N 1
ATOM 1358 C CA . TYR A 1 176 ? 22.554 -5.986 -18.301 1.00 52.59 176 TYR A CA 1
ATOM 1359 C C . TYR A 1 176 ? 23.440 -4.801 -17.895 1.00 52.59 176 TYR A C 1
ATOM 1361 O O . TYR A 1 176 ? 23.948 -4.795 -16.776 1.00 52.59 176 TYR A O 1
ATOM 1369 N N . HIS A 1 177 ? 23.611 -3.791 -18.756 1.00 57.59 177 HIS A N 1
ATOM 1370 C CA . HIS A 1 177 ? 24.440 -2.622 -18.438 1.00 57.59 177 HIS A CA 1
ATOM 1371 C C . HIS A 1 177 ? 23.689 -1.527 -17.681 1.00 57.59 177 HIS A C 1
ATOM 1373 O O . HIS A 1 177 ? 24.233 -0.977 -16.727 1.00 57.59 177 HIS A O 1
ATOM 1379 N N . ASN A 1 178 ? 22.445 -1.223 -18.070 1.00 60.94 178 ASN A N 1
ATOM 1380 C CA . ASN A 1 178 ? 21.708 -0.086 -17.507 1.00 60.94 178 ASN A CA 1
ATOM 1381 C C . ASN A 1 178 ? 20.585 -0.504 -16.548 1.00 60.94 178 ASN A C 1
ATOM 1383 O O . ASN A 1 178 ? 19.935 0.370 -15.981 1.00 60.94 178 ASN A O 1
ATOM 1387 N N . ARG A 1 179 ? 20.332 -1.813 -16.373 1.00 69.44 179 ARG A N 1
ATOM 1388 C CA . ARG A 1 179 ? 19.222 -2.355 -15.561 1.00 69.44 179 ARG A CA 1
ATOM 1389 C C . ARG A 1 179 ? 17.874 -1.703 -15.892 1.00 69.44 179 ARG A C 1
ATOM 1391 O O . ARG A 1 179 ? 17.078 -1.409 -15.005 1.00 69.44 179 ARG A O 1
ATOM 1398 N N . LEU A 1 180 ? 17.613 -1.481 -17.183 1.00 71.50 180 LEU A N 1
ATOM 1399 C CA . LEU A 1 180 ? 16.360 -0.915 -17.692 1.00 71.50 180 LEU A CA 1
ATOM 1400 C C . LEU A 1 180 ? 15.520 -1.979 -18.402 1.00 71.50 180 LEU A C 1
ATOM 1402 O O . LEU A 1 180 ? 16.041 -2.756 -19.202 1.00 71.50 180 LEU A O 1
ATOM 1406 N N . GLY A 1 181 ? 14.209 -1.967 -18.161 1.00 71.06 181 GLY A N 1
ATOM 1407 C CA . GLY A 1 181 ? 13.242 -2.837 -18.830 1.00 71.06 181 GLY A CA 1
ATOM 1408 C C . GLY A 1 181 ? 11.975 -2.104 -19.271 1.00 71.06 181 GLY A C 1
ATOM 1409 O O . GLY A 1 181 ? 11.738 -0.957 -18.907 1.00 71.06 181 GLY A O 1
ATOM 1410 N N . THR A 1 182 ? 11.149 -2.774 -20.070 1.00 74.12 182 THR A N 1
ATOM 1411 C CA . THR A 1 182 ? 9.815 -2.317 -20.477 1.00 74.12 182 THR A CA 1
ATOM 1412 C C . THR A 1 182 ? 8.810 -2.595 -19.361 1.00 74.12 182 THR A C 1
ATOM 1414 O O . THR A 1 182 ? 8.687 -3.740 -18.907 1.00 74.12 182 THR A O 1
ATOM 1417 N N . LEU A 1 183 ? 8.061 -1.573 -18.943 1.00 75.69 183 LEU A N 1
ATOM 1418 C CA . LEU A 1 183 ? 7.050 -1.691 -17.894 1.00 75.69 183 LEU A CA 1
ATOM 1419 C C . LEU A 1 183 ? 5.920 -2.646 -18.305 1.00 75.69 183 LEU A C 1
ATOM 1421 O O . LEU A 1 183 ? 5.271 -2.481 -19.341 1.00 75.69 183 LEU A O 1
ATOM 1425 N N . SER A 1 184 ? 5.663 -3.641 -17.458 1.00 70.94 184 SER A N 1
ATOM 1426 C CA . SER A 1 184 ? 4.513 -4.537 -17.564 1.00 70.94 184 SER A CA 1
ATOM 1427 C C . SER A 1 184 ? 3.543 -4.267 -16.419 1.00 70.94 184 SER A C 1
ATOM 1429 O O . SER A 1 184 ? 3.917 -4.355 -15.247 1.00 70.94 184 SER A O 1
ATOM 1431 N N . ILE A 1 185 ? 2.291 -3.978 -16.762 1.00 71.31 185 ILE A N 1
ATOM 1432 C CA . ILE A 1 185 ? 1.207 -3.746 -15.805 1.00 71.31 185 ILE A CA 1
ATOM 1433 C C . ILE A 1 185 ? 0.085 -4.767 -16.004 1.00 71.31 185 ILE A C 1
ATOM 1435 O O . ILE A 1 185 ? -0.134 -5.259 -17.110 1.00 71.31 185 ILE A O 1
ATOM 1439 N N . GLY A 1 186 ? -0.639 -5.083 -14.938 1.00 69.12 186 GLY A N 1
ATOM 1440 C CA . GLY A 1 186 ? -1.896 -5.820 -14.990 1.00 69.12 186 GLY A CA 1
ATOM 1441 C C . GLY A 1 186 ? -3.059 -4.871 -14.753 1.00 69.12 186 GLY A C 1
ATOM 1442 O O . GLY A 1 186 ? -3.022 -4.077 -13.814 1.00 69.12 186 GLY A O 1
ATOM 1443 N N . ILE A 1 187 ? -4.102 -4.933 -15.581 1.00 69.19 187 ILE A N 1
ATOM 1444 C CA . ILE A 1 187 ? -5.352 -4.228 -15.274 1.00 69.19 187 ILE A CA 1
ATOM 1445 C C . ILE A 1 187 ? -6.120 -5.062 -14.247 1.00 69.19 187 ILE A C 1
ATOM 1447 O O . ILE A 1 187 ? -6.325 -6.256 -14.457 1.00 69.19 187 ILE A O 1
ATOM 1451 N N . VAL A 1 188 ? -6.609 -4.435 -13.172 1.00 63.56 188 VAL A N 1
ATOM 1452 C CA . VAL A 1 188 ? -7.392 -5.123 -12.124 1.00 63.56 188 VAL A CA 1
ATOM 1453 C C . VAL A 1 188 ? -8.801 -5.522 -12.612 1.00 63.56 188 VAL A C 1
ATOM 1455 O O . VAL A 1 188 ? -9.568 -6.137 -11.877 1.00 63.56 188 VAL A O 1
ATOM 1458 N N . ASN A 1 189 ? -9.159 -5.207 -13.861 1.00 63.88 189 ASN A N 1
ATOM 1459 C CA . ASN A 1 189 ? -10.464 -5.516 -14.433 1.00 63.88 189 ASN A CA 1
ATOM 1460 C C . ASN A 1 189 ? -10.703 -7.044 -14.447 1.00 63.88 189 ASN A C 1
ATOM 1462 O O . ASN A 1 189 ? -9.999 -7.762 -15.168 1.00 63.88 189 ASN A O 1
ATOM 1466 N N . PRO A 1 190 ? -11.714 -7.541 -13.713 1.00 53.75 190 PRO A N 1
ATOM 1467 C CA . PRO A 1 190 ? -11.942 -8.972 -13.542 1.00 53.75 190 PRO A CA 1
ATOM 1468 C C . PRO A 1 190 ? -12.513 -9.671 -14.785 1.00 53.75 190 PRO A C 1
ATOM 1470 O O . PRO A 1 190 ? -12.446 -10.893 -14.853 1.00 53.75 190 PRO A O 1
ATOM 1473 N N . GLU A 1 191 ? -13.049 -8.946 -15.773 1.00 49.50 191 GLU A N 1
ATOM 1474 C CA . GLU A 1 191 ? -13.588 -9.546 -17.007 1.00 49.50 191 GLU A CA 1
ATOM 1475 C C . GLU A 1 191 ? -12.535 -9.712 -18.107 1.00 49.50 191 GLU A C 1
ATOM 1477 O O . GLU A 1 191 ? -12.711 -10.519 -19.017 1.00 49.50 191 GLU A O 1
ATOM 1482 N N . LYS A 1 192 ? -11.447 -8.934 -18.051 1.00 51.88 192 LYS A N 1
ATOM 1483 C CA . LYS A 1 192 ? -10.454 -8.868 -19.135 1.00 51.88 192 LYS A CA 1
ATOM 1484 C C . LYS A 1 192 ? -9.032 -9.210 -18.729 1.00 51.88 192 LYS A C 1
ATOM 1486 O O . LYS A 1 192 ? -8.230 -9.357 -19.642 1.00 51.88 192 LYS A O 1
ATOM 1491 N N . GLY A 1 193 ? -8.730 -9.313 -17.425 1.00 54.19 193 GLY A N 1
ATOM 1492 C CA . GLY A 1 193 ? -7.466 -9.807 -16.857 1.00 54.19 193 GLY A CA 1
ATOM 1493 C C . GLY A 1 193 ? -6.264 -9.677 -17.792 1.00 54.19 193 GLY A C 1
ATOM 1494 O O . GLY A 1 193 ? -5.695 -10.681 -18.208 1.00 54.19 193 GLY A O 1
ATOM 1495 N N . CYS A 1 194 ? -5.945 -8.451 -18.215 1.00 59.81 194 CYS A N 1
ATOM 1496 C CA . CYS A 1 194 ? -5.014 -8.230 -19.317 1.00 59.81 194 CYS A CA 1
ATOM 1497 C C . CYS A 1 194 ? -3.701 -7.671 -18.781 1.00 59.81 194 CYS A C 1
ATOM 1499 O O . CYS A 1 194 ? -3.681 -6.657 -18.076 1.00 59.81 194 CYS A O 1
ATOM 1501 N N . VAL A 1 195 ? -2.608 -8.342 -19.140 1.00 63.81 195 VAL A N 1
ATOM 1502 C CA . VAL A 1 195 ? -1.254 -7.822 -18.971 1.00 63.81 195 VAL A CA 1
ATOM 1503 C C . VAL A 1 195 ? -0.969 -6.883 -20.134 1.00 63.81 195 VAL A C 1
ATOM 1505 O O . VAL A 1 195 ? -0.879 -7.320 -21.281 1.00 63.81 195 VAL A O 1
ATOM 1508 N N . ILE A 1 196 ? -0.799 -5.598 -19.838 1.00 66.50 196 ILE A N 1
ATOM 1509 C CA . ILE A 1 196 ? -0.408 -4.597 -20.826 1.00 66.50 196 ILE A CA 1
ATOM 1510 C C . ILE A 1 196 ? 1.091 -4.352 -20.709 1.00 66.50 196 ILE A C 1
ATOM 1512 O O . ILE A 1 196 ? 1.630 -4.125 -19.623 1.00 66.50 196 ILE A O 1
ATOM 1516 N N . ARG A 1 197 ? 1.761 -4.370 -21.861 1.00 66.56 197 ARG A N 1
ATOM 1517 C CA . ARG A 1 197 ? 3.137 -3.898 -22.000 1.00 66.56 197 ARG A CA 1
ATOM 1518 C C . ARG A 1 197 ? 3.092 -2.466 -22.488 1.00 66.56 197 ARG A C 1
ATOM 1520 O O . ARG A 1 197 ? 2.542 -2.198 -23.554 1.00 66.56 197 ARG A O 1
ATOM 1527 N N . LEU A 1 198 ? 3.655 -1.565 -21.702 1.00 70.50 198 LEU A N 1
ATOM 1528 C CA . LEU A 1 198 ? 3.755 -0.166 -22.078 1.00 70.50 198 LEU A CA 1
ATOM 1529 C C . LEU A 1 198 ? 5.144 0.074 -22.643 1.00 70.50 198 LEU A C 1
ATOM 1531 O O . LEU A 1 198 ? 6.097 -0.394 -22.030 1.00 70.50 198 LEU A O 1
ATOM 1535 N N . PRO A 1 199 ? 5.305 0.834 -23.737 1.00 71.38 199 PRO A N 1
ATOM 1536 C CA . PRO A 1 199 ? 6.613 1.174 -24.306 1.00 71.38 199 PRO A CA 1
ATOM 1537 C C . PRO A 1 199 ? 7.418 2.149 -23.418 1.00 71.38 199 PRO A C 1
ATOM 1539 O O . PRO A 1 199 ? 8.232 2.924 -23.909 1.00 71.38 199 PRO A O 1
ATOM 1542 N N . LYS A 1 200 ? 7.180 2.130 -22.104 1.00 77.31 200 LYS A N 1
ATOM 1543 C CA . LYS A 1 200 ? 7.833 2.947 -21.092 1.00 77.31 200 LYS A CA 1
ATOM 1544 C C . LYS A 1 200 ? 9.005 2.174 -20.497 1.00 77.31 200 LYS A C 1
ATOM 1546 O O . LYS A 1 200 ? 8.837 1.037 -20.047 1.00 77.31 200 LYS A O 1
ATOM 1551 N N . LYS A 1 201 ? 10.186 2.793 -20.504 1.00 78.38 201 LYS A N 1
ATOM 1552 C CA . LYS A 1 201 ? 11.388 2.246 -19.868 1.00 78.38 201 LYS A CA 1
ATOM 1553 C C . LYS A 1 201 ? 11.359 2.553 -18.375 1.00 78.38 201 LYS A C 1
ATOM 1555 O O . LYS A 1 201 ? 11.092 3.686 -17.991 1.00 78.38 201 LYS A O 1
ATOM 1560 N N . VAL A 1 202 ? 11.642 1.547 -17.559 1.00 77.00 202 VAL A N 1
ATOM 1561 C CA . VAL A 1 202 ? 11.663 1.641 -16.095 1.00 77.00 202 VAL A CA 1
ATOM 1562 C C . VAL A 1 202 ? 12.899 0.953 -15.541 1.00 77.00 202 VAL A C 1
ATOM 1564 O O . VAL A 1 202 ? 13.441 0.032 -16.165 1.00 77.00 202 VAL A O 1
ATOM 1567 N N . SER A 1 203 ? 13.338 1.394 -14.365 1.00 76.81 203 SER A N 1
ATOM 1568 C CA . SER A 1 203 ? 14.432 0.735 -13.658 1.00 76.81 203 SER A CA 1
ATOM 1569 C C . SER A 1 203 ? 13.972 -0.620 -13.127 1.00 76.81 203 SER A C 1
ATOM 1571 O O . SER A 1 203 ? 12.972 -0.718 -12.414 1.00 76.81 203 SER A O 1
ATOM 1573 N N . VAL A 1 204 ? 14.721 -1.674 -13.446 1.00 68.94 204 VAL A N 1
ATOM 1574 C CA . VAL A 1 204 ? 14.499 -3.027 -12.915 1.00 68.94 204 VAL A CA 1
ATOM 1575 C C . VAL A 1 204 ? 14.585 -3.011 -11.388 1.00 68.94 204 VAL A C 1
ATOM 1577 O O . VAL A 1 204 ? 13.795 -3.690 -10.740 1.00 68.94 204 VAL A O 1
ATOM 1580 N N . ASP A 1 205 ? 15.454 -2.170 -10.826 1.00 71.69 205 ASP A N 1
ATOM 1581 C CA . ASP A 1 205 ? 15.686 -2.046 -9.380 1.00 71.69 205 ASP A CA 1
ATOM 1582 C C . ASP A 1 205 ? 14.493 -1.460 -8.623 1.00 71.69 205 ASP A C 1
ATOM 1584 O O . ASP A 1 205 ? 14.350 -1.672 -7.423 1.00 71.69 205 ASP A O 1
ATOM 1588 N N . LEU A 1 206 ? 13.628 -0.714 -9.314 1.00 71.44 206 LEU A N 1
ATOM 1589 C CA . LEU A 1 206 ? 12.418 -0.164 -8.712 1.00 71.44 206 LEU A CA 1
ATOM 1590 C C . LEU A 1 206 ? 11.267 -1.182 -8.705 1.00 71.44 206 LEU A C 1
ATOM 1592 O O . LEU A 1 206 ? 10.369 -1.094 -7.867 1.00 71.44 206 LEU A O 1
ATOM 1596 N N . VAL A 1 207 ? 11.282 -2.151 -9.626 1.00 65.69 207 VAL A N 1
ATOM 1597 C CA . VAL A 1 207 ? 10.228 -3.174 -9.752 1.00 65.69 207 VAL A CA 1
ATOM 1598 C C . VAL A 1 207 ? 10.593 -4.486 -9.056 1.00 65.69 207 VAL A C 1
ATOM 1600 O O . VAL A 1 207 ? 9.717 -5.235 -8.613 1.00 65.69 207 VAL A O 1
ATOM 1603 N N . HIS A 1 208 ? 11.887 -4.750 -8.933 1.00 60.19 208 HIS A N 1
ATOM 1604 C CA . HIS A 1 208 ? 12.448 -5.909 -8.268 1.00 60.19 208 HIS A CA 1
ATOM 1605 C C . HIS A 1 208 ? 13.439 -5.408 -7.224 1.00 60.19 208 HIS A C 1
ATOM 1607 O O . HIS A 1 208 ? 14.486 -4.879 -7.585 1.00 60.19 208 HIS A O 1
ATOM 1613 N N . ASN A 1 209 ? 13.116 -5.581 -5.939 1.00 53.50 209 ASN A N 1
ATOM 1614 C CA . ASN A 1 209 ? 14.061 -5.299 -4.856 1.00 53.50 209 ASN A CA 1
ATOM 1615 C C . ASN A 1 209 ? 15.333 -6.148 -5.083 1.00 53.50 209 ASN A C 1
ATOM 1617 O O . ASN A 1 209 ? 15.288 -7.368 -4.964 1.00 53.50 209 ASN A O 1
ATOM 1621 N N . ASP A 1 210 ? 16.445 -5.541 -5.504 1.00 47.53 210 ASP A N 1
ATOM 1622 C CA . ASP A 1 210 ? 17.676 -6.273 -5.853 1.00 47.53 210 ASP A CA 1
ATOM 1623 C C . ASP A 1 210 ? 18.075 -7.264 -4.735 1.00 47.53 210 ASP A C 1
ATOM 1625 O O . ASP A 1 210 ? 17.916 -6.974 -3.553 1.00 47.53 210 ASP A O 1
ATOM 1629 N N . LEU A 1 211 ? 18.656 -8.414 -5.095 1.00 38.47 211 LEU A N 1
ATOM 1630 C CA . LEU A 1 211 ? 19.250 -9.377 -4.154 1.00 38.47 211 LEU A CA 1
ATOM 1631 C C . LEU A 1 211 ? 20.309 -8.739 -3.236 1.00 38.47 211 LEU A C 1
ATOM 1633 O O . LEU A 1 211 ? 20.608 -9.285 -2.176 1.00 38.47 211 LEU A O 1
ATOM 1637 N N . ASN A 1 212 ? 20.867 -7.600 -3.652 1.00 46.22 212 ASN A N 1
ATOM 1638 C CA . ASN A 1 212 ? 21.835 -6.806 -2.900 1.00 46.22 212 ASN A CA 1
ATOM 1639 C C . ASN A 1 212 ? 21.215 -5.684 -2.041 1.00 46.22 212 ASN A C 1
ATOM 1641 O O . ASN A 1 212 ? 21.965 -4.869 -1.502 1.00 46.22 212 ASN A O 1
ATOM 1645 N N . ASP A 1 213 ? 19.880 -5.596 -1.945 1.00 52.38 213 ASP A N 1
ATOM 1646 C CA . ASP A 1 213 ? 19.140 -4.573 -1.185 1.00 52.38 213 ASP A CA 1
ATOM 1647 C C . ASP A 1 213 ? 19.574 -3.129 -1.506 1.00 52.38 213 ASP A C 1
ATOM 1649 O O . ASP A 1 213 ? 19.506 -2.230 -0.671 1.00 52.38 213 ASP A O 1
ATOM 1653 N N . THR A 1 214 ? 20.048 -2.854 -2.728 1.00 60.62 214 THR A N 1
ATOM 1654 C CA . THR A 1 214 ? 20.585 -1.521 -3.052 1.00 60.62 214 THR A CA 1
ATOM 1655 C C . THR A 1 214 ? 19.524 -0.425 -3.040 1.00 60.62 214 THR A C 1
ATOM 1657 O O . THR A 1 214 ? 19.855 0.748 -2.852 1.00 60.62 214 THR A O 1
ATOM 1660 N N . MET A 1 215 ? 18.269 -0.810 -3.273 1.00 66.44 215 MET A N 1
ATOM 1661 C CA . MET A 1 215 ? 17.104 0.053 -3.397 1.00 66.44 215 MET A CA 1
ATOM 1662 C C . MET A 1 215 ? 15.858 -0.729 -2.977 1.00 66.44 215 MET A C 1
ATOM 1664 O O . MET A 1 215 ? 15.638 -1.838 -3.455 1.00 66.44 215 MET A O 1
ATOM 1668 N N . VAL A 1 216 ? 15.055 -0.141 -2.091 1.00 74.19 216 VAL A N 1
ATOM 1669 C CA . VAL A 1 216 ? 13.813 -0.728 -1.580 1.00 74.19 216 VAL A CA 1
ATOM 1670 C C . VAL A 1 216 ? 12.644 0.153 -1.986 1.00 74.19 216 VAL A C 1
ATOM 1672 O O . VAL A 1 216 ? 12.582 1.329 -1.617 1.00 74.19 216 VAL A O 1
ATOM 1675 N N . THR A 1 217 ? 11.679 -0.416 -2.700 1.00 79.06 217 THR A N 1
ATOM 1676 C CA . THR A 1 217 ? 10.428 0.281 -3.015 1.00 79.06 217 THR A CA 1
ATOM 1677 C C . THR A 1 217 ? 9.468 0.204 -1.838 1.00 79.06 217 THR A C 1
ATOM 1679 O O . THR A 1 217 ? 9.144 -0.877 -1.340 1.00 79.06 217 THR A O 1
ATOM 1682 N N . ILE A 1 218 ? 8.984 1.358 -1.394 1.00 82.62 218 ILE A N 1
ATOM 1683 C CA . ILE A 1 218 ? 8.181 1.503 -0.178 1.00 82.62 218 ILE A CA 1
ATOM 1684 C C . ILE A 1 218 ? 6.693 1.357 -0.478 1.00 82.62 218 ILE A C 1
ATOM 1686 O O . ILE A 1 218 ? 5.995 0.686 0.269 1.00 82.62 218 ILE A O 1
ATOM 1690 N N . GLY A 1 219 ? 6.209 1.968 -1.556 1.00 82.19 219 GLY A N 1
ATOM 1691 C CA . GLY A 1 219 ? 4.791 2.030 -1.903 1.00 82.19 219 GLY A CA 1
ATOM 1692 C C . GLY A 1 219 ? 4.523 3.173 -2.878 1.00 82.19 219 GLY A C 1
ATOM 1693 O O . GLY A 1 219 ? 5.447 3.908 -3.232 1.00 82.19 219 GLY A O 1
ATOM 1694 N N . ALA A 1 220 ? 3.270 3.329 -3.301 1.00 83.25 220 ALA A N 1
ATOM 1695 C CA . ALA A 1 220 ? 2.845 4.441 -4.145 1.00 83.25 220 ALA A CA 1
ATOM 1696 C C . ALA A 1 220 ? 1.790 5.325 -3.466 1.00 83.25 220 ALA A C 1
ATOM 1698 O O . ALA A 1 220 ? 0.999 4.846 -2.653 1.00 83.25 220 ALA A O 1
ATOM 1699 N N . SER A 1 221 ? 1.755 6.599 -3.846 1.00 85.06 221 SER A N 1
ATOM 1700 C CA . SER A 1 221 ? 0.696 7.560 -3.516 1.00 85.06 221 SER A CA 1
ATOM 1701 C C . SER A 1 221 ? 0.495 8.467 -4.731 1.00 85.06 221 SER A C 1
ATOM 1703 O O . SER A 1 221 ? 1.458 8.791 -5.417 1.00 85.06 221 SER A O 1
ATOM 1705 N N . HIS A 1 222 ? -0.747 8.809 -5.079 1.00 81.81 222 HIS A N 1
ATOM 1706 C CA . HIS A 1 222 ? -1.079 9.713 -6.195 1.00 81.81 222 HIS A CA 1
ATOM 1707 C C . HIS A 1 222 ? -0.312 9.506 -7.527 1.00 81.81 222 HIS A C 1
ATOM 1709 O O . HIS A 1 222 ? -0.008 10.466 -8.232 1.00 81.81 222 HIS A O 1
ATOM 1715 N N . GLY A 1 223 ? -0.004 8.261 -7.903 1.00 79.19 223 GLY A N 1
ATOM 1716 C CA . GLY A 1 223 ? 0.740 7.967 -9.136 1.00 79.19 223 GLY A CA 1
ATOM 1717 C C . GLY A 1 223 ? 2.262 7.933 -8.982 1.00 79.19 223 GLY A C 1
ATOM 1718 O O . GLY A 1 223 ? 2.926 7.417 -9.870 1.00 79.19 223 GLY A O 1
ATOM 1719 N N . TRP A 1 224 ? 2.816 8.401 -7.867 1.00 87.00 224 TRP A N 1
ATOM 1720 C CA . TRP A 1 224 ? 4.254 8.389 -7.605 1.00 87.00 224 TRP A CA 1
ATOM 1721 C C . TRP A 1 224 ? 4.651 7.217 -6.727 1.00 87.00 224 TRP A C 1
ATOM 1723 O O . TRP A 1 224 ? 3.946 6.864 -5.781 1.00 87.00 224 TRP A O 1
ATOM 1733 N N . VAL A 1 225 ? 5.815 6.645 -7.007 1.00 87.75 225 VAL A N 1
ATOM 1734 C CA . VAL A 1 225 ? 6.397 5.538 -6.257 1.00 87.75 225 VAL A CA 1
ATOM 1735 C C . VAL A 1 225 ? 7.543 6.037 -5.403 1.00 87.75 225 VAL A C 1
ATOM 1737 O O . VAL A 1 225 ? 8.482 6.650 -5.901 1.00 87.75 225 VAL A O 1
ATOM 1740 N N . ALA A 1 226 ? 7.484 5.741 -4.110 1.00 90.19 226 ALA A N 1
ATOM 1741 C CA . ALA A 1 226 ? 8.550 6.055 -3.179 1.00 90.19 226 ALA A CA 1
ATOM 1742 C C . ALA A 1 226 ? 9.548 4.896 -3.077 1.00 90.19 226 ALA A C 1
ATOM 1744 O O . ALA A 1 226 ? 9.161 3.739 -2.893 1.00 90.19 226 ALA A O 1
ATOM 1745 N N . SER A 1 227 ? 10.840 5.213 -3.113 1.00 88.06 227 SER A N 1
ATOM 1746 C CA . SER A 1 227 ? 11.924 4.246 -2.912 1.00 88.06 227 SER A CA 1
ATOM 1747 C C . SER A 1 227 ? 13.022 4.805 -2.017 1.00 88.06 227 SER A C 1
ATOM 1749 O O . SER A 1 227 ? 13.337 5.993 -2.119 1.00 88.06 227 SER A O 1
ATOM 1751 N N . LEU A 1 228 ? 13.676 3.950 -1.240 1.00 85.25 228 LEU A N 1
ATOM 1752 C CA . LEU A 1 228 ? 14.855 4.296 -0.453 1.00 85.25 228 LEU A CA 1
ATOM 1753 C C . LEU A 1 228 ? 16.069 3.521 -0.969 1.00 85.25 228 LEU A C 1
ATOM 1755 O O . LEU A 1 228 ? 16.038 2.296 -1.033 1.00 85.25 228 LEU A O 1
ATOM 1759 N N . LYS A 1 229 ? 17.136 4.235 -1.334 1.00 80.88 229 LYS A N 1
ATOM 1760 C CA . LYS A 1 229 ? 18.420 3.640 -1.733 1.00 80.88 229 LYS A CA 1
ATOM 1761 C C . LYS A 1 229 ? 19.378 3.603 -0.535 1.00 80.88 229 LYS A C 1
ATOM 1763 O O . LYS A 1 229 ? 19.180 4.321 0.444 1.00 80.88 229 LYS A O 1
ATOM 1768 N N . ASN A 1 230 ? 20.459 2.832 -0.635 1.00 76.88 230 ASN A N 1
ATOM 1769 C CA . ASN A 1 230 ? 21.504 2.739 0.399 1.00 76.88 230 ASN A CA 1
ATOM 1770 C C . ASN A 1 230 ? 22.203 4.064 0.752 1.00 76.88 230 ASN A C 1
ATOM 1772 O O . ASN A 1 230 ? 22.878 4.139 1.775 1.00 76.88 230 ASN A O 1
ATOM 1776 N N . ASP A 1 231 ? 22.040 5.110 -0.060 1.00 82.00 231 ASP A N 1
ATOM 1777 C CA . ASP A 1 231 ? 22.509 6.461 0.268 1.00 82.00 231 ASP A CA 1
ATOM 1778 C C . ASP A 1 231 ? 21.629 7.186 1.304 1.00 82.00 231 ASP A C 1
ATOM 1780 O O . ASP A 1 231 ? 21.958 8.296 1.715 1.00 82.00 231 ASP A O 1
ATOM 1784 N N . GLY A 1 232 ? 20.524 6.573 1.743 1.00 81.62 232 GLY A N 1
ATOM 1785 C CA . GLY A 1 232 ? 19.606 7.148 2.726 1.00 81.62 232 GLY A CA 1
ATOM 1786 C C . GLY A 1 232 ? 18.700 8.247 2.164 1.00 81.62 232 GLY A C 1
ATOM 1787 O O . GLY A 1 232 ? 17.996 8.904 2.933 1.00 81.62 232 GLY A O 1
ATOM 1788 N N . ILE A 1 233 ? 18.697 8.450 0.842 1.00 88.56 233 ILE A N 1
ATOM 1789 C CA . ILE A 1 233 ? 17.878 9.458 0.169 1.00 88.56 233 ILE A CA 1
ATOM 1790 C C . ILE A 1 233 ? 16.605 8.800 -0.362 1.00 88.56 233 ILE A C 1
ATOM 1792 O O . ILE A 1 233 ? 16.637 7.935 -1.248 1.00 88.56 233 ILE A O 1
ATOM 1796 N N . LEU A 1 234 ? 15.471 9.245 0.178 1.00 91.69 234 LEU A N 1
ATOM 1797 C CA . LEU A 1 234 ? 14.146 8.881 -0.307 1.00 91.69 234 LEU A CA 1
ATOM 1798 C C . LEU A 1 234 ? 13.895 9.565 -1.658 1.00 91.69 234 LEU A C 1
ATOM 1800 O O . LEU A 1 234 ? 14.181 10.748 -1.824 1.00 91.69 234 LEU A O 1
ATOM 1804 N N . ARG A 1 235 ? 13.372 8.823 -2.632 1.00 92.38 235 ARG A N 1
ATOM 1805 C CA . ARG A 1 235 ? 13.096 9.317 -3.988 1.00 92.38 235 ARG A CA 1
ATOM 1806 C C . ARG A 1 235 ? 11.664 9.019 -4.386 1.00 92.38 235 ARG A C 1
ATOM 1808 O O . ARG A 1 235 ? 11.170 7.937 -4.066 1.00 92.38 235 ARG A O 1
ATOM 1815 N N . LEU A 1 236 ? 11.042 9.962 -5.086 1.00 92.12 236 LEU A N 1
ATOM 1816 C CA . LEU A 1 236 ? 9.748 9.785 -5.737 1.00 92.12 236 LEU A CA 1
ATOM 1817 C C . LEU A 1 236 ? 9.963 9.597 -7.234 1.00 92.12 236 LEU A C 1
ATOM 1819 O O . LEU A 1 236 ? 10.651 10.407 -7.849 1.00 92.12 236 LEU A O 1
ATOM 1823 N N . HIS A 1 237 ? 9.356 8.560 -7.800 1.00 88.75 237 HIS A N 1
ATOM 1824 C CA . HIS A 1 237 ? 9.446 8.226 -9.218 1.00 88.75 237 HIS A CA 1
ATOM 1825 C C . HIS A 1 237 ? 8.062 8.197 -9.851 1.00 88.75 237 HIS A C 1
ATOM 1827 O O . HIS A 1 237 ? 7.124 7.662 -9.258 1.00 88.75 237 HIS A O 1
ATOM 1833 N N . ASP A 1 238 ? 7.931 8.727 -11.061 1.00 86.75 238 ASP A N 1
ATOM 1834 C CA . ASP A 1 238 ? 6.721 8.574 -11.877 1.00 86.75 238 ASP A CA 1
ATOM 1835 C C . ASP A 1 238 ? 6.848 7.440 -12.910 1.00 86.75 238 ASP A C 1
ATOM 1837 O O . ASP A 1 238 ? 5.921 7.171 -13.673 1.00 86.75 238 ASP A O 1
ATOM 1841 N N . ASP A 1 239 ? 7.993 6.762 -12.966 1.00 80.06 239 ASP A N 1
ATOM 1842 C CA . ASP A 1 239 ? 8.346 5.776 -13.984 1.00 80.06 239 ASP A CA 1
ATOM 1843 C C . ASP A 1 239 ? 7.373 4.584 -13.990 1.00 80.06 239 ASP A C 1
ATOM 1845 O O . ASP A 1 239 ? 6.946 4.145 -15.058 1.00 80.06 239 ASP A O 1
ATOM 1849 N N . LEU A 1 240 ? 6.898 4.152 -12.819 1.00 76.12 240 LEU A N 1
ATOM 1850 C CA . LEU A 1 240 ? 5.878 3.106 -12.691 1.00 76.12 240 LEU A CA 1
ATOM 1851 C C . LEU A 1 240 ? 4.443 3.601 -12.898 1.00 76.12 240 LEU A C 1
ATOM 1853 O O . LEU A 1 240 ? 3.528 2.778 -12.934 1.00 76.12 240 LEU A O 1
ATOM 1857 N N . ASN A 1 241 ? 4.228 4.908 -13.073 1.00 78.50 241 ASN A N 1
ATOM 1858 C CA . ASN A 1 241 ? 2.932 5.445 -13.464 1.00 78.50 241 ASN A CA 1
ATOM 1859 C C . ASN A 1 241 ? 2.689 5.170 -14.956 1.00 78.50 241 ASN A C 1
ATOM 1861 O O . ASN A 1 241 ? 3.343 5.784 -15.809 1.00 78.50 241 ASN A O 1
ATOM 1865 N N . PRO A 1 242 ? 1.723 4.311 -15.316 1.00 71.31 242 PRO A N 1
ATOM 1866 C CA . PRO A 1 242 ? 1.436 4.023 -16.718 1.00 71.31 242 PRO A CA 1
ATOM 1867 C C . PRO A 1 242 ? 0.841 5.216 -17.480 1.00 71.31 242 PRO A C 1
ATOM 1869 O O . PRO A 1 242 ? 0.734 5.163 -18.704 1.00 71.31 242 PRO A O 1
ATOM 1872 N N . TYR A 1 243 ? 0.456 6.280 -16.770 1.00 72.94 243 TYR A N 1
ATOM 1873 C CA . TYR A 1 243 ? -0.183 7.473 -17.323 1.00 72.94 243 TYR A CA 1
ATOM 1874 C C . TYR A 1 243 ? 0.712 8.721 -17.306 1.00 72.94 243 TYR A C 1
ATOM 1876 O O . TYR A 1 243 ? 0.258 9.782 -17.729 1.00 72.94 243 TYR A O 1
ATOM 1884 N N . ALA A 1 244 ? 1.952 8.620 -16.818 1.00 72.69 244 ALA A N 1
ATOM 1885 C CA . ALA A 1 244 ? 2.918 9.717 -16.905 1.00 72.69 244 ALA A CA 1
ATOM 1886 C C . ALA A 1 244 ? 3.491 9.851 -18.331 1.00 72.69 244 ALA A C 1
ATOM 1888 O O . ALA A 1 244 ? 3.440 8.903 -19.120 1.00 72.69 244 ALA A O 1
ATOM 1889 N N . LEU A 1 245 ? 4.001 11.042 -18.664 1.00 64.12 245 LEU A N 1
ATOM 1890 C CA . LEU A 1 245 ? 4.536 11.360 -19.992 1.00 64.12 245 LEU A CA 1
ATOM 1891 C C . LEU A 1 245 ? 5.719 10.439 -20.347 1.00 64.12 245 LEU A C 1
ATOM 1893 O O . LEU A 1 245 ? 6.500 10.040 -19.488 1.00 64.12 245 LEU A O 1
ATOM 1897 N N . TYR A 1 246 ? 5.819 10.068 -21.625 1.00 59.12 246 TYR A N 1
ATOM 1898 C CA . TYR A 1 246 ? 6.737 9.024 -22.101 1.00 59.12 246 TYR A CA 1
ATOM 1899 C C . TYR A 1 246 ? 8.180 9.493 -22.322 1.00 59.12 246 TYR A C 1
ATOM 1901 O O . TYR A 1 246 ? 9.042 8.639 -22.521 1.00 59.12 246 TYR A O 1
ATOM 1909 N N . GLU A 1 247 ? 8.437 10.804 -22.351 1.00 61.53 247 GLU A N 1
ATOM 1910 C CA . GLU A 1 247 ? 9.696 11.313 -22.905 1.00 61.53 247 GLU A CA 1
ATOM 1911 C C . GLU A 1 247 ? 10.887 11.158 -21.954 1.00 61.53 247 GLU A C 1
ATOM 1913 O O . GLU A 1 247 ? 11.945 10.801 -22.451 1.00 61.53 247 GLU A O 1
ATOM 1918 N N . ASP A 1 248 ? 10.703 11.267 -20.630 1.00 65.62 248 ASP A N 1
ATOM 1919 C CA . ASP A 1 248 ? 11.696 10.891 -19.609 1.00 65.62 248 ASP A CA 1
ATOM 1920 C C . ASP A 1 248 ? 11.019 10.741 -18.229 1.00 65.62 248 ASP A C 1
ATOM 1922 O O . ASP A 1 248 ? 10.263 11.634 -17.836 1.00 65.62 248 ASP A O 1
ATOM 1926 N N . PRO A 1 249 ? 11.260 9.655 -17.464 1.00 75.62 249 PRO A N 1
ATOM 1927 C CA . PRO A 1 249 ? 10.716 9.536 -16.116 1.00 75.62 249 PRO A CA 1
ATOM 1928 C C . PRO A 1 249 ? 11.313 10.564 -15.151 1.00 75.62 249 PRO A C 1
ATOM 1930 O O . PRO A 1 249 ? 12.527 10.772 -15.101 1.00 75.62 249 PRO A O 1
ATOM 1933 N N . ILE A 1 250 ? 10.458 11.163 -14.333 1.00 85.00 250 ILE A N 1
ATOM 1934 C CA . ILE A 1 250 ? 10.826 12.137 -13.315 1.00 85.00 250 ILE A CA 1
ATOM 1935 C C . ILE A 1 250 ? 11.193 11.400 -12.026 1.00 85.00 250 ILE A C 1
ATOM 1937 O O . ILE A 1 250 ? 10.416 10.612 -11.484 1.00 85.00 250 ILE A O 1
ATOM 1941 N N . CYS A 1 251 ? 12.378 11.710 -11.499 1.00 88.25 251 CYS A N 1
ATOM 1942 C CA . CYS A 1 251 ? 12.831 11.275 -10.182 1.00 88.25 251 CYS A CA 1
ATOM 1943 C C . CYS A 1 251 ? 13.107 12.499 -9.304 1.00 88.25 251 CYS A C 1
ATOM 1945 O O . CYS A 1 251 ? 14.048 13.252 -9.558 1.00 88.25 251 CYS A O 1
ATOM 1947 N N . ILE A 1 252 ? 12.334 12.663 -8.231 1.00 90.69 252 ILE A N 1
ATOM 1948 C CA . ILE A 1 252 ? 12.497 13.753 -7.264 1.00 90.69 252 ILE A CA 1
ATOM 1949 C C . ILE A 1 252 ? 13.252 13.215 -6.041 1.00 90.69 252 ILE A C 1
ATOM 1951 O O . ILE A 1 252 ? 12.693 12.405 -5.292 1.00 90.69 252 ILE A O 1
ATOM 1955 N N . PRO A 1 253 ? 14.511 13.626 -5.803 1.00 92.44 253 PRO A N 1
ATOM 1956 C CA . PRO A 1 253 ? 15.192 13.331 -4.552 1.00 92.44 253 PRO A CA 1
ATOM 1957 C C . PRO A 1 253 ? 14.609 14.195 -3.431 1.00 92.44 253 PRO A C 1
ATOM 1959 O O . PRO A 1 253 ? 14.533 15.417 -3.539 1.00 92.44 253 PRO A O 1
ATOM 1962 N N . LEU A 1 254 ? 14.210 13.554 -2.340 1.00 93.75 254 LEU A N 1
ATOM 1963 C CA . LEU A 1 254 ? 13.790 14.236 -1.121 1.00 93.75 254 LEU A CA 1
ATOM 1964 C C . LEU A 1 254 ? 15.014 14.522 -0.236 1.00 93.75 254 LEU A C 1
ATOM 1966 O O . LEU A 1 254 ? 16.069 13.911 -0.433 1.00 93.75 254 LEU A O 1
ATOM 1970 N N . PRO A 1 255 ? 14.914 15.444 0.738 1.00 92.38 255 PRO A N 1
ATOM 1971 C CA . PRO A 1 255 ? 16.026 15.716 1.643 1.00 92.38 255 PRO A CA 1
ATOM 1972 C C . PRO A 1 255 ? 16.527 14.443 2.360 1.00 92.38 255 PRO A C 1
ATOM 1974 O O . PRO A 1 255 ? 15.765 13.485 2.537 1.00 92.38 255 PRO A O 1
ATOM 1977 N N . PRO A 1 256 ? 17.795 14.392 2.808 1.00 91.94 256 PRO A N 1
ATOM 1978 C CA . PRO A 1 256 ? 18.300 13.274 3.604 1.00 91.94 256 PRO A CA 1
ATOM 1979 C C . PRO A 1 256 ? 17.502 13.094 4.899 1.00 91.94 256 PRO A C 1
ATOM 1981 O O . PRO A 1 256 ? 17.221 14.065 5.601 1.00 91.94 256 PRO A O 1
ATOM 1984 N N . LEU A 1 257 ? 17.133 11.853 5.226 1.00 91.62 257 LEU A N 1
ATOM 1985 C CA . LEU A 1 257 ? 16.337 11.553 6.418 1.00 91.62 257 LEU A CA 1
ATOM 1986 C C . LEU A 1 257 ? 17.099 11.898 7.707 1.00 91.62 257 LEU A C 1
ATOM 1988 O O . LEU A 1 257 ? 18.242 11.484 7.902 1.00 91.62 257 LEU A O 1
ATOM 1992 N N . VAL A 1 258 ? 16.437 12.604 8.625 1.00 92.44 258 VAL A N 1
ATOM 1993 C CA . VAL A 1 258 ? 16.990 12.961 9.940 1.00 92.44 258 VAL A CA 1
ATOM 1994 C C . VAL A 1 258 ? 16.342 12.085 11.006 1.00 92.44 258 VAL A C 1
ATOM 1996 O O . VAL A 1 258 ? 15.122 12.061 11.137 1.00 92.44 258 VAL A O 1
ATOM 1999 N N . THR A 1 259 ? 17.145 11.352 11.778 1.00 93.88 259 THR A N 1
ATOM 2000 C CA . THR A 1 259 ? 16.629 10.474 12.842 1.00 93.88 259 THR A CA 1
ATOM 2001 C C . THR A 1 259 ? 16.592 11.218 14.170 1.00 93.88 259 THR A C 1
ATOM 2003 O O . THR A 1 259 ? 17.625 11.687 14.645 1.00 93.88 259 THR A O 1
ATOM 2006 N N . LEU A 1 260 ? 15.411 11.306 14.783 1.00 94.62 260 LEU A N 1
ATOM 2007 C CA . LEU A 1 260 ? 15.253 11.894 16.114 1.00 94.62 260 LEU A CA 1
ATOM 2008 C C . LEU A 1 260 ? 15.809 10.963 17.216 1.00 94.62 260 LEU A C 1
ATOM 2010 O O . LEU A 1 260 ? 15.893 9.746 17.016 1.00 94.62 260 LEU A O 1
ATOM 2014 N N . PRO A 1 261 ? 16.155 11.486 18.410 1.00 92.94 261 PRO A N 1
ATOM 2015 C CA . PRO A 1 261 ? 16.567 10.655 19.540 1.00 92.94 261 PRO A CA 1
ATOM 2016 C C . PRO A 1 261 ? 15.544 9.552 19.857 1.00 92.94 261 PRO A C 1
ATOM 2018 O O . PRO A 1 261 ? 14.339 9.804 19.902 1.00 92.94 261 PRO A O 1
ATOM 2021 N N . HIS A 1 262 ? 16.030 8.329 20.091 1.00 89.38 262 HIS A N 1
ATOM 2022 C CA . HIS A 1 262 ? 15.214 7.129 20.347 1.00 89.38 262 HIS A CA 1
ATOM 2023 C C . HIS A 1 262 ? 14.257 6.723 19.206 1.00 89.38 262 HIS A C 1
ATOM 2025 O O . HIS A 1 262 ? 13.323 5.953 19.430 1.00 89.38 262 HIS A O 1
ATOM 2031 N N . CYS A 1 263 ? 14.491 7.214 17.987 1.00 92.69 263 CYS A N 1
ATOM 2032 C CA . CYS A 1 263 ? 13.736 6.860 16.785 1.00 92.69 263 CYS A CA 1
ATOM 2033 C C . CYS A 1 263 ? 14.601 6.072 15.785 1.00 92.69 263 CYS A C 1
ATOM 2035 O O . CYS A 1 263 ? 15.792 5.846 16.003 1.00 92.69 263 CYS A O 1
ATOM 2037 N N . GLN A 1 264 ? 13.997 5.652 14.670 1.00 88.19 264 GLN A N 1
ATOM 2038 C CA . GLN A 1 264 ? 14.692 5.038 13.539 1.00 88.19 264 GLN A CA 1
ATOM 2039 C C . GLN A 1 264 ? 14.027 5.461 12.222 1.00 88.19 264 GLN A C 1
ATOM 2041 O O . GLN A 1 264 ? 12.811 5.645 12.185 1.00 88.19 264 GLN A O 1
ATOM 2046 N N . THR A 1 265 ? 14.814 5.586 11.153 1.00 87.75 265 THR A N 1
ATOM 2047 C CA . THR A 1 265 ? 14.342 5.994 9.813 1.00 87.75 265 THR A CA 1
ATOM 2048 C C . THR A 1 265 ? 14.626 4.959 8.716 1.00 87.75 265 THR A C 1
ATOM 2050 O O . THR A 1 265 ? 14.381 5.209 7.540 1.00 87.75 265 THR A O 1
ATOM 2053 N N . LYS A 1 266 ? 15.126 3.774 9.090 1.00 81.50 266 LYS A N 1
ATOM 2054 C CA . LYS A 1 266 ? 15.516 2.692 8.172 1.00 81.50 266 LYS A CA 1
ATOM 2055 C C . LYS A 1 266 ? 14.323 1.882 7.669 1.00 81.50 266 LYS A C 1
ATOM 2057 O O . LYS A 1 266 ? 14.301 1.471 6.518 1.00 81.50 266 LYS A O 1
ATOM 2062 N N . ILE A 1 267 ? 13.343 1.636 8.538 1.00 82.19 267 ILE A N 1
ATOM 2063 C CA . ILE A 1 267 ? 12.139 0.864 8.216 1.00 82.19 267 ILE A CA 1
ATOM 2064 C C . ILE A 1 267 ? 10.982 1.842 8.032 1.00 82.19 267 ILE A C 1
ATOM 2066 O O . ILE A 1 267 ? 10.493 2.416 9.010 1.00 82.19 267 ILE A O 1
ATOM 2070 N N . ILE A 1 268 ? 10.561 2.027 6.782 1.00 86.50 268 ILE A N 1
ATOM 2071 C CA . ILE A 1 268 ? 9.434 2.879 6.394 1.00 86.50 268 ILE A CA 1
ATOM 2072 C C . ILE A 1 268 ? 8.189 2.005 6.234 1.00 86.50 268 ILE A C 1
ATOM 2074 O O . ILE A 1 268 ? 8.217 0.989 5.547 1.00 86.50 268 ILE A O 1
ATOM 2078 N N . THR A 1 269 ? 7.097 2.404 6.881 1.00 84.38 269 THR A N 1
ATOM 2079 C CA . THR A 1 269 ? 5.802 1.710 6.812 1.00 84.38 269 THR A CA 1
ATOM 2080 C C . THR A 1 269 ? 5.031 2.072 5.547 1.00 84.38 269 THR A C 1
ATOM 2082 O O . THR A 1 269 ? 4.495 1.174 4.904 1.00 84.38 269 THR A O 1
ATOM 2085 N N . ASN A 1 270 ? 4.989 3.359 5.183 1.00 90.38 270 ASN A N 1
ATOM 2086 C CA . ASN A 1 270 ? 4.482 3.858 3.908 1.00 90.38 270 ASN A CA 1
ATOM 2087 C C . ASN A 1 270 ? 4.837 5.345 3.690 1.00 90.38 270 ASN A C 1
ATOM 2089 O O . ASN A 1 270 ? 5.374 6.019 4.577 1.00 90.38 270 ASN A O 1
ATOM 2093 N N . VAL A 1 271 ? 4.476 5.837 2.504 1.00 92.56 271 VAL A N 1
ATOM 2094 C CA . VAL A 1 271 ? 4.456 7.256 2.124 1.00 92.56 271 VAL A CA 1
ATOM 2095 C C . VAL A 1 271 ? 3.025 7.643 1.737 1.00 92.56 271 VAL A C 1
ATOM 2097 O O . VAL A 1 271 ? 2.282 6.801 1.231 1.00 92.56 271 VAL A O 1
ATOM 2100 N N . SER A 1 272 ? 2.646 8.894 1.987 1.00 94.12 272 SER A N 1
ATOM 2101 C CA . SER A 1 272 ? 1.376 9.498 1.562 1.00 94.12 272 SER A CA 1
ATOM 2102 C C . SER A 1 272 ? 1.619 10.950 1.147 1.00 94.12 272 SER A C 1
ATOM 2104 O O . SER A 1 272 ? 2.528 11.597 1.675 1.00 94.12 272 SER A O 1
ATOM 2106 N N . MET A 1 273 ? 0.853 11.463 0.187 1.00 92.56 273 MET A N 1
ATOM 2107 C CA . MET A 1 273 ? 1.032 12.814 -0.347 1.00 92.56 273 MET A CA 1
ATOM 2108 C C . MET A 1 273 ? -0.282 13.578 -0.382 1.00 92.56 273 MET A C 1
ATOM 2110 O O . MET A 1 273 ? -1.339 12.988 -0.560 1.00 92.56 273 MET A O 1
ATOM 2114 N N . SER A 1 274 ? -0.207 14.904 -0.273 1.00 91.75 274 SER A N 1
ATOM 2115 C CA . SER A 1 274 ? -1.397 15.755 -0.362 1.00 91.75 274 SER A CA 1
ATOM 2116 C C . SER A 1 274 ? -1.878 16.010 -1.792 1.00 91.75 274 SER A C 1
ATOM 2118 O O . SER A 1 274 ? -3.018 16.427 -2.002 1.00 91.75 274 SER A O 1
ATOM 2120 N N . SER A 1 275 ? -1.019 15.795 -2.795 1.00 88.19 275 SER A N 1
ATOM 2121 C CA . SER A 1 275 ? -1.364 16.004 -4.202 1.00 88.19 275 SER A CA 1
ATOM 2122 C C . SER A 1 275 ? -0.553 15.112 -5.144 1.00 88.19 275 SER A C 1
ATOM 2124 O O . SER A 1 275 ? 0.449 14.516 -4.754 1.00 88.19 275 SER A O 1
ATOM 2126 N N . SER A 1 276 ? -0.976 15.049 -6.407 1.00 84.75 276 SER A N 1
ATOM 2127 C CA . SER A 1 276 ? -0.309 14.295 -7.476 1.00 84.75 276 SER A CA 1
ATOM 2128 C C . SER A 1 276 ? 0.818 15.045 -8.188 1.00 84.75 276 SER A C 1
ATOM 2130 O O . SER A 1 276 ? 1.352 14.513 -9.157 1.00 84.75 276 SER A O 1
ATOM 2132 N N . SER A 1 277 ? 1.155 16.262 -7.751 1.00 86.19 277 SER A N 1
ATOM 2133 C CA . SER A 1 277 ? 2.134 17.128 -8.425 1.00 86.19 277 SER A CA 1
ATOM 2134 C C . SER A 1 277 ? 3.245 17.601 -7.476 1.00 86.19 277 SER A C 1
ATOM 2136 O O . SER A 1 277 ? 3.409 18.811 -7.290 1.00 86.19 277 SER A O 1
ATOM 2138 N N . PRO A 1 278 ? 3.990 16.678 -6.833 1.00 87.62 278 PRO A N 1
ATOM 2139 C CA . PRO A 1 278 ? 5.085 17.010 -5.918 1.00 87.62 278 PRO A CA 1
ATOM 2140 C C . PRO A 1 278 ? 6.194 17.862 -6.550 1.00 87.62 278 PRO A C 1
ATOM 2142 O O . PRO A 1 278 ? 6.924 18.529 -5.826 1.00 87.62 278 PRO A O 1
ATOM 2145 N N . GLU A 1 279 ? 6.320 17.854 -7.873 1.00 86.81 279 GLU A N 1
ATOM 2146 C CA . GLU A 1 279 ? 7.324 18.577 -8.650 1.00 86.81 279 GLU A CA 1
ATOM 2147 C C . GLU A 1 279 ? 6.976 20.048 -8.921 1.00 86.81 279 GLU A C 1
ATOM 2149 O O . GLU A 1 279 ? 7.883 20.859 -9.078 1.00 86.81 279 GLU A O 1
ATOM 2154 N N . ASN A 1 280 ? 5.686 20.400 -8.958 1.00 85.25 280 ASN A N 1
ATOM 2155 C CA . ASN A 1 280 ? 5.223 21.727 -9.394 1.00 85.25 280 ASN A CA 1
ATOM 2156 C C . ASN A 1 280 ? 4.388 22.470 -8.343 1.00 85.25 280 ASN A C 1
ATOM 2158 O O . ASN A 1 280 ? 4.284 23.694 -8.384 1.00 85.25 280 ASN A O 1
ATOM 2162 N N . ASN A 1 281 ? 3.737 21.748 -7.431 1.00 86.81 281 ASN A N 1
ATOM 2163 C CA . ASN A 1 281 ? 2.845 22.344 -6.446 1.00 86.81 281 ASN A CA 1
ATOM 2164 C C . ASN A 1 281 ? 3.613 22.670 -5.157 1.00 86.81 281 ASN A C 1
ATOM 2166 O O . ASN A 1 281 ? 3.964 21.766 -4.398 1.00 86.81 281 ASN A O 1
ATOM 2170 N N . GLU A 1 282 ? 3.809 23.963 -4.881 1.00 87.81 282 GLU A N 1
ATOM 2171 C CA . GLU A 1 282 ? 4.504 24.456 -3.680 1.00 87.81 282 GLU A CA 1
ATOM 2172 C C . GLU A 1 282 ? 3.834 24.026 -2.362 1.00 87.81 282 GLU A C 1
ATOM 2174 O O . GLU A 1 282 ? 4.484 23.985 -1.314 1.00 87.81 282 GLU A O 1
ATOM 2179 N N . ASP A 1 283 ? 2.544 23.682 -2.405 1.00 88.50 283 ASP A N 1
ATOM 2180 C CA . ASP A 1 283 ? 1.768 23.200 -1.262 1.00 88.50 283 ASP A CA 1
ATOM 2181 C C . ASP A 1 283 ? 1.633 21.675 -1.214 1.00 88.50 283 ASP A C 1
ATOM 2183 O O . ASP A 1 283 ? 1.022 21.135 -0.286 1.00 88.50 283 ASP A O 1
ATOM 2187 N N . CYS A 1 284 ? 2.233 20.951 -2.164 1.00 91.62 284 CYS A N 1
ATOM 2188 C CA . CYS A 1 284 ? 2.301 19.500 -2.084 1.00 91.62 284 CYS A CA 1
ATOM 2189 C C . CYS A 1 284 ? 3.188 19.088 -0.909 1.00 91.62 284 CYS A C 1
ATOM 2191 O O . CYS A 1 284 ? 4.376 19.406 -0.862 1.00 91.62 284 CYS A O 1
ATOM 2193 N N . VAL A 1 285 ? 2.614 18.334 0.022 1.00 93.00 285 VAL A N 1
ATOM 2194 C CA . VAL A 1 285 ? 3.309 17.780 1.178 1.00 93.00 285 VAL A CA 1
ATOM 2195 C C . VAL A 1 285 ? 3.463 16.285 0.977 1.00 93.00 285 VAL A C 1
ATOM 2197 O O . VAL A 1 285 ? 2.506 15.594 0.631 1.00 93.00 285 VAL A O 1
ATOM 2200 N N . VAL A 1 286 ? 4.670 15.791 1.222 1.00 94.56 286 VAL A N 1
ATOM 2201 C CA . VAL A 1 286 ? 5.002 14.369 1.207 1.00 94.56 286 VAL A CA 1
ATOM 2202 C C . VAL A 1 286 ? 5.281 13.943 2.634 1.00 94.56 286 VAL A C 1
ATOM 2204 O O . VAL A 1 286 ? 6.178 14.485 3.278 1.00 94.56 286 VAL A O 1
ATOM 2207 N N . ALA A 1 287 ? 4.517 12.974 3.122 1.00 95.00 287 ALA A N 1
ATOM 2208 C CA . ALA A 1 287 ? 4.633 12.426 4.459 1.00 95.00 287 ALA A CA 1
ATOM 2209 C C . ALA A 1 287 ? 5.185 11.001 4.433 1.00 95.00 287 ALA A C 1
ATOM 2211 O O . ALA A 1 287 ? 4.809 10.175 3.603 1.00 95.00 287 ALA A O 1
ATOM 2212 N N . VAL A 1 288 ? 6.050 10.700 5.395 1.00 94.44 288 VAL A N 1
ATOM 2213 C CA . VAL A 1 288 ? 6.725 9.415 5.557 1.00 94.44 288 VAL A CA 1
ATOM 2214 C C . VAL A 1 288 ? 6.507 8.932 6.980 1.00 94.44 288 VAL A C 1
ATOM 2216 O O . VAL A 1 288 ? 6.797 9.641 7.950 1.00 94.44 288 VAL A O 1
ATOM 2219 N N . LYS A 1 289 ? 6.015 7.700 7.116 1.00 92.75 289 LYS A N 1
ATOM 2220 C CA . LYS A 1 289 ? 5.826 7.065 8.419 1.00 92.75 289 LYS A CA 1
ATOM 2221 C C . LYS A 1 289 ? 6.822 5.932 8.611 1.00 92.75 289 LYS A C 1
ATOM 2223 O O . LYS A 1 289 ? 6.882 5.005 7.805 1.00 92.75 289 LYS A O 1
ATOM 2228 N N . PHE A 1 290 ? 7.561 5.965 9.714 1.00 89.50 290 PHE A N 1
ATOM 2229 C CA . PHE A 1 290 ? 8.547 4.940 10.064 1.00 89.50 290 PHE A CA 1
ATOM 2230 C C . PHE A 1 290 ? 7.982 3.940 11.064 1.00 89.50 290 PHE A C 1
ATOM 2232 O O . PHE A 1 290 ? 7.070 4.267 11.822 1.00 89.50 290 PHE A O 1
ATOM 2239 N N . LEU A 1 291 ? 8.559 2.743 11.122 1.00 85.44 291 LEU A N 1
ATOM 2240 C CA . LEU A 1 291 ? 8.302 1.833 12.233 1.00 85.44 291 LEU A CA 1
ATOM 2241 C C . LEU A 1 291 ? 8.853 2.460 13.528 1.00 85.44 291 LEU A C 1
ATOM 2243 O O . LEU A 1 291 ? 10.052 2.694 13.649 1.00 85.44 291 LEU A O 1
ATOM 2247 N N . GLY A 1 292 ? 7.996 2.753 14.498 1.00 90.38 292 GLY A N 1
ATOM 2248 C CA . GLY A 1 292 ? 8.365 3.420 15.746 1.00 90.38 292 GLY A CA 1
ATOM 2249 C C . GLY A 1 292 ? 7.830 4.855 15.873 1.00 90.38 292 GLY A C 1
ATOM 2250 O O . GLY A 1 292 ? 6.884 5.238 15.177 1.00 90.38 292 GLY A O 1
ATOM 2251 N N . PRO A 1 293 ? 8.412 5.657 16.780 1.00 91.19 293 PRO A N 1
ATOM 2252 C CA . PRO A 1 293 ? 7.864 6.945 17.203 1.00 91.19 293 PRO A CA 1
ATOM 2253 C C . PRO A 1 293 ? 8.100 8.104 16.233 1.00 91.19 293 PRO A C 1
ATOM 2255 O O . PRO A 1 293 ? 7.905 9.240 16.633 1.00 91.19 293 PRO A O 1
ATOM 2258 N N . GLN A 1 294 ? 8.525 7.888 14.987 1.00 92.69 294 GLN A N 1
ATOM 2259 C CA . GLN A 1 294 ? 8.808 9.000 14.076 1.00 92.69 294 GLN A CA 1
ATOM 2260 C C . GLN A 1 294 ? 7.822 9.068 12.912 1.00 92.69 294 GLN A C 1
ATOM 2262 O O . GLN A 1 294 ? 7.424 8.054 12.324 1.00 92.69 294 GLN A O 1
ATOM 2267 N N . PHE A 1 295 ? 7.454 10.302 12.595 1.00 92.00 295 PHE A N 1
ATOM 2268 C CA . PHE A 1 295 ? 6.707 10.722 11.425 1.00 92.00 295 PHE A CA 1
ATOM 2269 C C . PHE A 1 295 ? 7.381 11.974 10.863 1.00 92.00 295 PHE A C 1
ATOM 2271 O O . PHE A 1 295 ? 7.720 12.873 11.630 1.00 92.00 295 PHE A O 1
ATOM 2278 N N . SER A 1 296 ? 7.594 12.035 9.553 1.00 93.44 296 SER A N 1
ATOM 2279 C CA . SER A 1 296 ? 8.276 13.168 8.922 1.00 93.44 296 SER A CA 1
ATOM 2280 C C . SER A 1 296 ? 7.522 13.622 7.685 1.00 93.44 296 SER A C 1
ATOM 2282 O O . SER A 1 296 ? 6.941 12.798 6.983 1.00 93.44 296 SER A O 1
ATOM 2284 N N . PHE A 1 297 ? 7.550 14.917 7.393 1.00 94.06 297 PHE A N 1
ATOM 2285 C CA . PHE A 1 297 ? 6.972 15.456 6.167 1.00 94.06 297 PHE A CA 1
ATOM 2286 C C . PHE A 1 297 ? 7.804 16.609 5.606 1.00 94.06 297 PHE A C 1
ATOM 2288 O O . PHE A 1 297 ? 8.543 17.266 6.339 1.00 94.06 297 PHE A O 1
ATOM 2295 N N . CYS A 1 298 ? 7.714 16.829 4.298 1.00 92.81 298 CYS A N 1
ATOM 2296 C CA . CYS A 1 298 ? 8.389 17.922 3.603 1.00 92.81 298 CYS A CA 1
ATOM 2297 C C . CYS A 1 298 ? 7.542 18.434 2.429 1.00 92.81 298 CYS A C 1
ATOM 2299 O O . CYS A 1 298 ? 6.592 17.774 2.004 1.00 92.81 298 CYS A O 1
ATOM 2301 N N . LYS A 1 299 ? 7.893 19.613 1.908 1.00 92.69 299 LYS A N 1
ATOM 2302 C CA . LYS A 1 299 ? 7.314 20.200 0.690 1.00 92.69 299 LYS A CA 1
ATOM 2303 C C . LYS A 1 299 ? 8.355 20.148 -0.434 1.00 92.69 299 LYS A C 1
ATOM 2305 O O . LYS A 1 299 ? 9.257 20.985 -0.408 1.00 92.69 299 LYS A O 1
ATOM 2310 N N . PRO A 1 300 ? 8.291 19.192 -1.382 1.00 90.62 300 PRO A N 1
ATOM 2311 C CA . PRO A 1 300 ? 9.370 18.993 -2.353 1.00 90.62 300 PRO A CA 1
ATOM 2312 C C . PRO A 1 300 ? 9.581 20.197 -3.279 1.00 90.62 300 PRO A C 1
ATOM 2314 O O . PRO A 1 300 ? 10.721 20.600 -3.484 1.00 90.62 300 PRO A O 1
ATOM 2317 N N . ALA A 1 301 ? 8.496 20.806 -3.764 1.00 87.50 301 ALA A N 1
ATOM 2318 C CA . ALA A 1 301 ? 8.513 22.021 -4.582 1.00 87.50 301 ALA A CA 1
ATOM 2319 C C . ALA A 1 301 ? 8.296 23.309 -3.761 1.00 87.50 301 ALA A C 1
ATOM 2321 O O . ALA A 1 301 ? 7.847 24.319 -4.293 1.00 87.50 301 ALA A O 1
ATOM 2322 N N . GLY A 1 302 ? 8.541 23.282 -2.445 1.00 80.88 302 GLY A N 1
ATOM 2323 C CA . GLY A 1 302 ? 8.323 24.448 -1.587 1.00 80.88 302 GLY A CA 1
ATOM 2324 C C . GLY A 1 302 ? 9.208 25.646 -1.962 1.00 80.88 302 GLY A C 1
ATOM 2325 O O . GLY A 1 302 ? 10.258 25.496 -2.573 1.00 80.88 302 GLY A O 1
ATOM 2326 N N . LYS A 1 303 ? 8.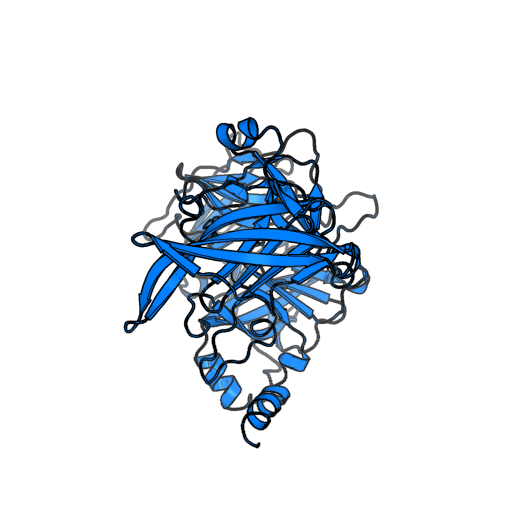826 26.850 -1.514 1.00 71.06 303 LYS A N 1
ATOM 2327 C CA . LYS A 1 303 ? 9.525 28.125 -1.808 1.00 71.06 303 LYS A CA 1
ATOM 2328 C C . LYS A 1 303 ? 10.994 28.196 -1.355 1.00 71.06 303 LYS A C 1
ATOM 2330 O O . LYS A 1 303 ? 11.709 29.114 -1.751 1.00 71.06 303 LYS A O 1
ATOM 2335 N N . SER A 1 304 ? 11.431 27.288 -0.481 1.00 70.31 304 SER A N 1
ATOM 2336 C CA . SER A 1 304 ? 12.832 27.187 -0.063 1.00 70.31 304 SER A CA 1
ATOM 2337 C C . SER A 1 304 ? 13.667 26.568 -1.182 1.00 70.31 304 SER A C 1
ATOM 2339 O O . SER A 1 304 ? 13.269 25.565 -1.764 1.00 70.31 304 SER A O 1
ATOM 2341 N N . SER A 1 305 ? 14.868 27.100 -1.428 1.00 66.06 305 SER A N 1
ATOM 2342 C CA . SER A 1 305 ? 15.815 26.539 -2.405 1.00 66.06 305 SER A CA 1
ATOM 2343 C C . SER A 1 305 ? 16.239 25.099 -2.094 1.00 66.06 305 SER A C 1
ATOM 2345 O O . SER A 1 305 ? 16.749 24.408 -2.972 1.00 66.06 305 SER A O 1
ATOM 2347 N N . THR A 1 306 ? 16.053 24.654 -0.848 1.00 75.50 306 THR A N 1
ATOM 2348 C CA . THR A 1 306 ? 16.265 23.270 -0.421 1.00 75.50 306 THR A CA 1
ATOM 2349 C C . THR A 1 306 ? 15.079 22.807 0.426 1.00 75.50 306 THR A C 1
ATOM 2351 O O . THR A 1 306 ? 14.831 23.404 1.480 1.00 75.50 306 THR A O 1
ATOM 2354 N N . PRO A 1 307 ? 14.334 21.769 0.007 1.00 83.44 307 PRO A N 1
ATOM 2355 C CA . PRO A 1 307 ? 13.304 21.175 0.850 1.00 83.44 307 PRO A CA 1
ATOM 2356 C C . PRO A 1 307 ? 13.936 20.609 2.128 1.00 83.44 307 PRO A C 1
ATOM 2358 O O . PRO A 1 307 ? 15.018 20.024 2.083 1.00 83.44 307 PRO A O 1
ATOM 2361 N N . GLU A 1 308 ? 13.254 20.755 3.265 1.00 89.69 308 GLU A N 1
ATOM 2362 C CA . GLU A 1 308 ? 13.697 20.249 4.570 1.00 89.69 308 GLU A CA 1
ATOM 2363 C C . GLU A 1 308 ? 12.628 19.355 5.204 1.00 89.69 308 GLU A C 1
ATOM 2365 O O . GLU A 1 308 ? 11.432 19.500 4.938 1.00 89.69 308 GLU A O 1
ATOM 2370 N N . TRP A 1 309 ? 13.063 18.420 6.052 1.00 92.44 309 TRP A N 1
ATOM 2371 C CA . TRP A 1 309 ? 12.154 17.579 6.825 1.00 92.44 309 TRP A CA 1
ATOM 2372 C C . TRP A 1 309 ? 11.688 18.283 8.090 1.00 92.44 309 TRP A C 1
ATOM 2374 O O . TRP A 1 309 ? 12.493 18.614 8.961 1.00 92.44 309 TRP A O 1
ATOM 2384 N N . THR A 1 310 ? 10.376 18.362 8.265 1.00 91.94 310 THR A N 1
ATOM 2385 C CA . THR A 1 310 ? 9.774 18.535 9.583 1.00 91.94 310 THR A CA 1
ATOM 2386 C C . THR A 1 310 ? 9.582 17.156 10.204 1.00 91.94 310 THR A C 1
ATOM 2388 O O . THR A 1 310 ? 8.924 16.290 9.627 1.00 91.94 310 THR A O 1
ATOM 2391 N N . ASN A 1 311 ? 10.191 16.927 11.369 1.00 92.81 311 ASN A N 1
ATOM 2392 C CA . ASN A 1 311 ? 10.180 15.633 12.050 1.00 92.81 311 ASN A CA 1
ATOM 2393 C C . ASN A 1 311 ? 9.353 15.732 13.331 1.00 92.81 311 ASN A C 1
ATOM 2395 O O . ASN A 1 311 ? 9.658 16.538 14.204 1.00 92.81 311 ASN A O 1
ATOM 2399 N N . ILE A 1 312 ? 8.346 14.874 13.460 1.00 91.94 312 ILE A N 1
ATOM 2400 C CA . ILE A 1 312 ? 7.471 14.787 14.627 1.00 91.94 312 ILE A CA 1
ATOM 2401 C C . ILE A 1 312 ? 7.752 13.478 15.358 1.00 91.94 312 ILE A C 1
ATOM 2403 O O . ILE A 1 312 ? 7.722 12.389 14.772 1.00 91.94 312 ILE A O 1
ATOM 2407 N N . LYS A 1 313 ? 7.983 13.591 16.669 1.00 92.25 313 LYS A N 1
ATOM 2408 C CA . LYS A 1 313 ? 8.041 12.444 17.570 1.00 92.25 313 LYS A CA 1
ATOM 2409 C C . LYS A 1 313 ? 6.646 12.142 18.115 1.00 92.25 313 LYS A C 1
ATOM 2411 O O . LYS A 1 313 ? 6.008 12.971 18.756 1.00 92.25 313 LYS A O 1
ATOM 2416 N N . ILE A 1 314 ? 6.184 10.928 17.871 1.00 90.44 314 ILE A N 1
ATOM 2417 C CA . ILE A 1 314 ? 4.923 10.388 18.352 1.00 90.44 314 ILE A CA 1
ATOM 2418 C C . ILE A 1 314 ? 5.176 9.705 19.691 1.00 90.44 314 ILE A C 1
ATOM 2420 O O . ILE A 1 314 ? 5.841 8.676 19.750 1.00 90.44 314 ILE A O 1
ATOM 2424 N N . GLU A 1 315 ? 4.620 10.264 20.763 1.00 90.50 315 GLU A N 1
ATOM 2425 C CA . GLU A 1 315 ? 4.804 9.712 22.112 1.00 90.50 315 GLU A CA 1
ATOM 2426 C C . GLU A 1 315 ? 3.928 8.481 22.381 1.00 90.50 315 GLU A C 1
ATOM 2428 O O . GLU A 1 315 ? 4.288 7.637 23.195 1.00 90.50 315 GLU A O 1
ATOM 2433 N N . ASN A 1 316 ? 2.779 8.348 21.706 1.00 89.94 316 ASN A N 1
ATOM 2434 C CA . ASN A 1 316 ? 1.875 7.221 21.929 1.00 89.94 316 ASN A CA 1
ATOM 2435 C C . ASN A 1 316 ? 2.331 5.974 21.135 1.00 89.94 316 ASN A C 1
ATOM 2437 O O . ASN A 1 316 ? 2.288 5.997 19.899 1.00 89.94 316 ASN A O 1
ATOM 2441 N N . PRO A 1 317 ? 2.698 4.861 21.808 1.00 88.94 317 PRO A N 1
ATOM 2442 C CA . PRO A 1 317 ? 3.187 3.648 21.153 1.00 88.94 317 PRO A CA 1
ATOM 2443 C C . PRO A 1 317 ? 2.194 2.980 20.202 1.00 88.94 317 PRO A C 1
ATOM 2445 O O . PRO A 1 317 ? 2.611 2.210 19.336 1.00 88.94 317 PRO A O 1
ATOM 2448 N N . CYS A 1 318 ? 0.892 3.270 20.317 1.00 88.69 318 CYS A N 1
ATOM 2449 C CA . CYS A 1 318 ? -0.109 2.668 19.439 1.00 88.69 318 CYS A CA 1
ATOM 2450 C C . CYS A 1 318 ? 0.120 3.010 17.958 1.00 88.69 318 CYS A C 1
ATOM 2452 O O . CYS A 1 318 ? -0.328 2.259 17.100 1.00 88.69 318 CYS A O 1
ATOM 2454 N N . PHE A 1 319 ? 0.851 4.086 17.646 1.00 89.44 319 PHE A N 1
ATOM 2455 C CA . PHE A 1 319 ? 1.121 4.511 16.271 1.00 89.44 319 PHE A CA 1
ATOM 2456 C C . PHE A 1 319 ? 2.433 3.972 15.685 1.00 89.44 319 PHE A C 1
ATOM 2458 O O . PHE A 1 319 ? 2.820 4.348 14.575 1.00 89.44 319 PHE A O 1
ATOM 2465 N N . TYR A 1 320 ? 3.176 3.135 16.415 1.00 87.38 320 TYR A N 1
ATOM 2466 C CA . TYR A 1 320 ? 4.523 2.739 15.995 1.00 87.38 320 TYR A CA 1
ATOM 2467 C C . TYR A 1 320 ? 4.515 1.869 14.738 1.00 87.38 320 TYR A C 1
ATOM 2469 O O . TYR A 1 320 ? 5.386 2.030 13.892 1.00 87.38 320 TYR A O 1
ATOM 2477 N N . SER A 1 321 ? 3.525 0.998 14.575 1.00 84.50 321 SER A N 1
ATOM 2478 C CA . SER A 1 321 ? 3.364 0.139 13.394 1.00 84.50 321 SER A CA 1
ATOM 2479 C C . SER A 1 321 ? 2.364 0.682 12.370 1.00 84.50 321 SER A C 1
ATOM 2481 O O . SER A 1 321 ? 2.045 -0.006 11.402 1.00 84.50 321 SER A O 1
ATOM 2483 N N . SER A 1 322 ? 1.822 1.875 12.605 1.00 86.00 322 SER A N 1
ATOM 2484 C CA . SER A 1 322 ? 0.743 2.440 11.800 1.00 86.00 322 SER A CA 1
ATOM 2485 C C . SER A 1 322 ? 1.234 2.975 10.465 1.00 86.00 322 SER A C 1
ATOM 2487 O O . SER A 1 322 ? 2.401 3.331 10.329 1.00 86.00 322 SER A O 1
ATOM 2489 N N . ARG A 1 323 ? 0.309 3.088 9.511 1.00 90.75 323 ARG A N 1
ATOM 2490 C CA . ARG A 1 323 ? 0.508 3.768 8.227 1.00 90.75 323 ARG A CA 1
ATOM 2491 C C . ARG A 1 323 ? -0.150 5.146 8.247 1.00 90.75 323 ARG A C 1
ATOM 2493 O O . ARG A 1 323 ? -1.127 5.344 8.962 1.00 90.75 323 ARG A O 1
ATOM 2500 N N . VAL A 1 324 ? 0.378 6.092 7.480 1.00 93.62 324 VAL A N 1
ATOM 2501 C CA . VAL A 1 324 ? -0.229 7.418 7.287 1.00 93.62 324 VAL A CA 1
ATOM 2502 C C . VAL A 1 324 ? -1.073 7.450 6.013 1.00 93.62 324 VAL A C 1
ATOM 2504 O O . VAL A 1 324 ? -0.698 6.841 5.019 1.00 93.62 324 VAL A O 1
ATOM 2507 N N . MET A 1 325 ? -2.177 8.186 6.018 1.00 93.69 325 MET A N 1
ATOM 2508 C CA . MET A 1 325 ? -2.894 8.576 4.805 1.00 93.69 325 MET A CA 1
ATOM 2509 C C . MET A 1 325 ? -3.129 10.085 4.781 1.00 93.69 325 MET A C 1
ATOM 2511 O O . MET A 1 325 ? -3.126 10.724 5.837 1.00 93.69 325 MET A O 1
ATOM 2515 N N . PHE A 1 326 ? -3.397 10.644 3.610 1.00 92.94 326 PHE A N 1
ATOM 2516 C CA . PHE A 1 326 ? -3.855 12.017 3.474 1.00 92.94 326 PHE A CA 1
ATOM 2517 C C . PHE A 1 326 ? -5.375 12.026 3.306 1.00 92.94 326 PHE A C 1
ATOM 2519 O O . PHE A 1 326 ? -5.903 11.442 2.363 1.00 92.94 326 PHE A O 1
ATOM 2526 N N . SER A 1 327 ? -6.088 12.670 4.233 1.00 92.38 327 SER A N 1
ATOM 2527 C CA . SER A 1 327 ? -7.524 12.921 4.087 1.00 92.38 327 SER A CA 1
ATOM 2528 C C . SER A 1 327 ? -7.718 14.141 3.200 1.00 92.38 327 SER A C 1
ATOM 2530 O O . SER A 1 327 ? -7.329 15.250 3.580 1.00 92.38 327 SER A O 1
ATOM 2532 N N . LYS A 1 328 ? -8.336 13.954 2.029 1.00 89.31 328 LYS A N 1
ATOM 2533 C CA . LYS A 1 328 ? -8.677 15.076 1.146 1.00 89.31 328 LYS A CA 1
ATOM 2534 C C . LYS A 1 328 ? -9.925 15.792 1.652 1.00 89.31 328 LYS A C 1
ATOM 2536 O O . LYS A 1 328 ? -9.996 17.011 1.510 1.00 89.31 328 LYS A O 1
ATOM 2541 N N . LYS A 1 329 ? -10.862 15.064 2.276 1.00 89.88 329 LYS A N 1
ATOM 2542 C CA . LYS A 1 329 ? -12.036 15.637 2.962 1.00 89.88 329 LYS A CA 1
ATOM 2543 C C . LYS A 1 329 ? -11.620 16.704 3.976 1.00 89.88 329 LYS A C 1
ATOM 2545 O O . LYS A 1 329 ? -12.203 17.782 4.004 1.00 89.88 329 LYS A O 1
ATOM 2550 N N . ASP A 1 330 ? -10.606 16.400 4.783 1.00 89.06 330 ASP A N 1
ATOM 2551 C CA . ASP A 1 330 ? -10.212 17.221 5.933 1.00 89.06 330 ASP A CA 1
ATOM 2552 C C . ASP A 1 330 ? -8.904 17.996 5.714 1.00 89.06 330 ASP A C 1
ATOM 2554 O O . ASP A 1 330 ? -8.463 18.723 6.600 1.00 89.06 330 ASP A O 1
ATOM 2558 N N . ASN A 1 331 ? -8.274 17.833 4.545 1.00 90.50 331 ASN A N 1
ATOM 2559 C CA . ASN A 1 331 ? -6.994 18.443 4.179 1.00 90.50 331 ASN A CA 1
ATOM 2560 C C . ASN A 1 331 ? -5.881 18.204 5.222 1.00 90.50 331 ASN A C 1
ATOM 2562 O O . ASN A 1 331 ? -5.131 19.112 5.588 1.00 90.50 331 ASN A O 1
ATOM 2566 N N . MET A 1 332 ? -5.786 16.975 5.736 1.00 92.88 332 MET A N 1
ATOM 2567 C CA . MET A 1 332 ? -4.897 16.649 6.852 1.00 92.88 332 MET A CA 1
ATOM 2568 C C . MET A 1 332 ? -4.363 15.219 6.774 1.00 92.88 332 MET A C 1
ATOM 2570 O O . MET A 1 332 ? -5.032 14.318 6.269 1.00 92.88 332 MET A O 1
ATOM 2574 N N . PHE A 1 333 ? -3.178 14.976 7.334 1.00 94.25 333 PHE A N 1
ATOM 2575 C CA . PHE A 1 333 ? -2.665 13.611 7.459 1.00 94.25 333 PHE A CA 1
ATOM 2576 C C . PHE A 1 333 ? -3.326 12.893 8.632 1.00 94.25 333 PHE A C 1
ATOM 2578 O O . PHE A 1 333 ? -3.454 13.461 9.716 1.00 94.25 333 PHE A O 1
ATOM 2585 N N . ARG A 1 334 ? -3.710 11.629 8.431 1.00 94.75 334 ARG A N 1
ATOM 2586 C CA . ARG A 1 334 ? -4.331 10.767 9.441 1.00 94.75 334 ARG A CA 1
ATOM 2587 C C . ARG A 1 334 ? -3.567 9.463 9.615 1.00 94.75 334 ARG A C 1
ATOM 2589 O O . ARG A 1 334 ? -3.070 8.883 8.653 1.00 94.75 334 ARG A O 1
ATOM 2596 N N . ILE A 1 335 ? -3.487 8.993 10.854 1.00 94.56 335 ILE A N 1
ATOM 2597 C CA . ILE A 1 335 ? -2.773 7.775 11.241 1.00 94.56 335 ILE A CA 1
ATOM 2598 C C . ILE A 1 335 ? -3.687 6.978 12.183 1.00 94.56 335 ILE A C 1
ATOM 2600 O O . ILE A 1 335 ? -3.982 7.468 13.274 1.00 94.56 335 ILE A O 1
ATOM 2604 N N . PRO A 1 336 ? -4.143 5.763 11.825 1.00 94.44 336 PRO A N 1
ATOM 2605 C CA . PRO A 1 336 ? -4.890 4.920 12.747 1.00 94.44 336 PRO A CA 1
ATOM 2606 C C . PRO A 1 336 ? -3.937 4.275 13.752 1.00 94.44 336 PRO A C 1
ATOM 2608 O O . PRO A 1 336 ? -2.914 3.712 13.373 1.00 94.44 336 PRO A O 1
ATOM 2611 N N . GLY A 1 337 ? -4.261 4.328 15.036 1.00 89.75 337 GLY A N 1
ATOM 2612 C CA . GLY A 1 337 ? -3.520 3.626 16.078 1.00 89.75 337 GLY A CA 1
ATOM 2613 C C . GLY A 1 337 ? -3.833 2.132 16.084 1.00 89.75 337 GLY A C 1
ATOM 2614 O O . GLY A 1 337 ? -4.913 1.701 15.670 1.00 89.75 337 GLY A O 1
ATOM 2615 N N . SER A 1 338 ? -2.908 1.338 16.616 1.00 87.81 338 SER A N 1
ATOM 2616 C CA . SER A 1 338 ? -3.114 -0.085 16.875 1.00 87.81 338 SER A CA 1
ATOM 2617 C C . SER A 1 338 ? -4.389 -0.312 17.697 1.00 87.81 338 SER A C 1
ATOM 2619 O O . SER A 1 338 ? -4.674 0.415 18.650 1.00 87.81 338 SER A O 1
ATOM 2621 N N . GLY A 1 339 ? -5.205 -1.283 17.285 1.00 84.69 339 GLY A N 1
ATOM 2622 C CA . GLY A 1 339 ? -6.555 -1.508 17.817 1.00 84.69 339 GLY A CA 1
ATOM 2623 C C . GLY A 1 339 ? -7.652 -0.738 17.071 1.00 84.69 339 GLY A C 1
ATOM 2624 O O . GLY A 1 339 ? -8.790 -1.204 17.007 1.00 84.69 339 GLY A O 1
ATOM 2625 N N . GLY A 1 340 ? -7.316 0.398 16.453 1.00 88.31 340 GLY A N 1
ATOM 2626 C CA . GLY A 1 340 ? -8.253 1.289 15.763 1.00 88.31 340 GLY A CA 1
ATOM 2627 C C . GLY A 1 340 ? -9.050 2.212 16.690 1.00 88.31 340 GLY A C 1
ATOM 2628 O O . GLY A 1 340 ? -10.008 2.821 16.241 1.00 88.31 340 GLY A O 1
ATOM 2629 N N . HIS A 1 341 ? -8.687 2.301 17.974 1.00 90.62 341 HIS A N 1
ATOM 2630 C CA . HIS A 1 341 ? -9.392 3.119 18.977 1.00 90.62 341 HIS A CA 1
ATOM 2631 C C . HIS A 1 341 ? -8.938 4.579 19.021 1.00 90.62 341 HIS A C 1
ATOM 2633 O O . HIS A 1 341 ? -9.555 5.397 19.698 1.00 90.62 341 HIS A O 1
ATOM 2639 N N . LEU A 1 342 ? -7.843 4.900 18.335 1.00 93.50 342 LEU A N 1
ATOM 2640 C CA . LEU A 1 342 ? -7.287 6.242 18.259 1.00 93.50 342 LEU A CA 1
ATOM 2641 C C . LEU A 1 342 ? -6.965 6.565 16.805 1.00 93.50 342 LEU A C 1
ATOM 2643 O O . LEU A 1 342 ? -6.418 5.720 16.097 1.00 93.50 342 LEU A O 1
ATOM 2647 N N . ILE A 1 343 ? -7.245 7.793 16.389 1.00 95.31 343 ILE A N 1
ATOM 2648 C CA . ILE A 1 343 ? -6.754 8.368 15.137 1.00 95.31 343 ILE A CA 1
ATOM 2649 C C . ILE A 1 343 ? -5.917 9.591 15.498 1.00 95.31 343 ILE A C 1
ATOM 2651 O O . ILE A 1 343 ? -6.359 10.471 16.234 1.00 95.31 343 ILE A O 1
ATOM 2655 N N . GLY A 1 344 ? -4.673 9.611 15.030 1.00 93.88 344 GLY A N 1
ATOM 2656 C CA . GLY A 1 344 ? -3.812 10.782 15.094 1.00 93.88 344 GLY A CA 1
ATOM 2657 C C . GLY A 1 344 ? -3.979 11.605 13.826 1.00 93.88 344 GLY A C 1
ATOM 2658 O O . GLY A 1 344 ? -3.908 11.048 12.732 1.00 93.88 344 GLY A O 1
ATOM 2659 N N . SER A 1 345 ? -4.158 12.911 13.976 1.00 93.31 345 SER A N 1
ATOM 2660 C CA . SER A 1 345 ? -4.346 13.844 12.871 1.00 93.31 345 SER A CA 1
ATOM 2661 C C . SER A 1 345 ? -3.300 14.955 12.922 1.00 93.31 345 SER A C 1
ATOM 2663 O O . SER A 1 345 ? -3.013 15.502 13.992 1.00 93.31 345 SER A O 1
ATOM 2665 N N . LEU A 1 346 ? -2.742 15.299 11.764 1.00 90.88 346 LEU A N 1
ATOM 2666 C CA . LEU A 1 346 ? -1.838 16.429 11.589 1.00 90.88 346 LEU A CA 1
ATOM 2667 C C . LEU A 1 346 ? -2.414 17.392 10.560 1.00 90.88 346 LEU A C 1
ATOM 2669 O O . LEU A 1 346 ? -2.495 17.074 9.373 1.00 90.88 346 LEU A O 1
ATOM 2673 N N . ASP A 1 347 ? -2.777 18.570 11.046 1.00 84.88 347 ASP A N 1
ATOM 2674 C CA . ASP A 1 347 ? -3.242 19.679 10.230 1.00 84.88 347 ASP A CA 1
ATOM 2675 C C . ASP A 1 347 ? -2.047 20.385 9.576 1.00 84.88 347 ASP A C 1
ATOM 2677 O O . ASP A 1 347 ? -1.073 20.731 10.247 1.00 84.88 347 ASP A O 1
ATOM 2681 N N . LEU A 1 348 ? -2.114 20.576 8.258 1.00 73.81 348 LEU A N 1
ATOM 2682 C CA . LEU A 1 348 ? -1.076 21.262 7.490 1.00 73.81 348 LEU A CA 1
ATOM 2683 C C . LEU A 1 348 ? -1.176 22.789 7.577 1.00 73.81 348 LEU A C 1
ATOM 2685 O O . LEU A 1 348 ? -0.180 23.471 7.337 1.00 73.81 348 LEU A O 1
ATOM 2689 N N . CYS A 1 349 ? -2.351 23.321 7.918 1.00 70.12 349 CYS A N 1
ATOM 2690 C CA . CYS A 1 349 ? -2.588 24.749 8.117 1.00 70.12 349 CYS A CA 1
ATOM 2691 C C . CYS A 1 349 ? -2.130 25.208 9.509 1.00 70.12 349 CYS A C 1
ATOM 2693 O O . CYS A 1 349 ? -1.680 26.340 9.674 1.00 70.12 349 CYS A O 1
ATOM 2695 N N . GLU A 1 350 ? -2.197 24.311 10.494 1.00 67.56 350 GLU A N 1
ATOM 2696 C CA . GLU A 1 350 ? -1.723 24.518 11.865 1.00 67.56 350 GLU A CA 1
ATOM 2697 C C . GLU A 1 350 ? -0.704 23.434 12.252 1.00 67.56 350 GLU A C 1
ATOM 2699 O O . GLU A 1 350 ? -1.014 22.565 13.080 1.00 67.56 350 GLU A O 1
ATOM 2704 N N . PRO A 1 351 ? 0.510 23.444 11.668 1.00 63.09 351 PRO A N 1
ATOM 2705 C CA . PRO A 1 351 ? 1.526 22.457 11.992 1.00 63.09 351 PRO A CA 1
ATOM 2706 C C . PRO A 1 351 ? 1.962 22.647 13.448 1.00 63.09 351 PRO A C 1
ATOM 2708 O O . PRO A 1 351 ? 2.770 23.511 13.779 1.00 63.09 351 PRO A O 1
ATOM 2711 N N . ASN A 1 352 ? 1.377 21.850 14.336 1.00 66.06 352 ASN A N 1
ATOM 2712 C CA . ASN A 1 352 ? 1.811 21.706 15.715 1.00 66.06 352 ASN A CA 1
ATOM 2713 C C . ASN A 1 352 ? 2.821 20.556 15.778 1.00 66.06 352 ASN A C 1
ATOM 2715 O O . ASN A 1 352 ? 2.674 19.555 15.076 1.00 66.06 352 ASN A O 1
ATOM 2719 N N . ASP A 1 353 ? 3.781 20.630 16.695 1.00 69.38 353 ASP A N 1
ATOM 2720 C CA . ASP A 1 353 ? 4.775 19.573 16.936 1.00 69.38 353 ASP A CA 1
ATOM 2721 C C . ASP A 1 353 ? 4.157 18.289 17.534 1.00 69.38 353 ASP A C 1
ATOM 2723 O O . ASP A 1 353 ? 4.863 17.381 17.977 1.00 69.38 353 ASP A O 1
ATOM 2727 N N . LYS A 1 354 ? 2.821 18.207 17.599 1.00 77.44 354 LYS A N 1
ATOM 2728 C CA . LYS A 1 354 ? 2.058 17.117 18.205 1.00 77.44 354 LYS A CA 1
ATOM 2729 C C . LYS A 1 354 ? 0.866 16.730 17.338 1.00 77.44 354 LYS A C 1
ATOM 2731 O O . LYS A 1 354 ? 0.107 17.581 16.883 1.00 77.44 354 LYS A O 1
ATOM 2736 N N . LEU A 1 355 ? 0.658 15.421 17.207 1.00 84.94 355 LEU A N 1
ATOM 2737 C CA . LEU A 1 355 ? -0.556 14.855 16.622 1.00 84.94 355 LEU A CA 1
ATOM 2738 C C . LEU A 1 355 ? -1.774 15.196 17.491 1.00 84.94 355 LEU A C 1
ATOM 2740 O O . LEU A 1 355 ? -1.773 14.928 18.696 1.00 84.94 355 LEU A O 1
ATOM 2744 N N . LYS A 1 356 ? -2.833 15.728 16.871 1.00 90.00 356 LYS A N 1
ATOM 2745 C C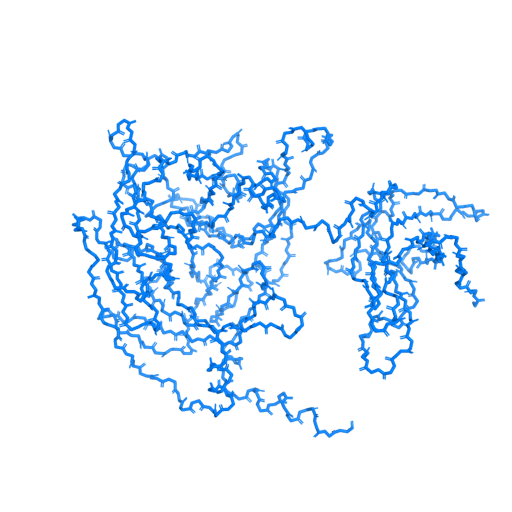A . LYS A 1 356 ? -4.154 15.845 17.500 1.00 90.00 356 LYS A CA 1
ATOM 2746 C C . LYS A 1 356 ? -4.736 14.428 17.586 1.00 90.00 356 LYS A C 1
ATOM 2748 O O . LYS A 1 356 ? -4.873 13.761 16.565 1.00 90.00 356 LYS A O 1
ATOM 2753 N N . LEU A 1 357 ? -5.004 13.938 18.796 1.00 91.38 357 LEU A N 1
ATOM 2754 C CA . LEU A 1 357 ? -5.515 12.582 19.017 1.00 91.38 357 LEU A CA 1
ATOM 2755 C C . LEU A 1 357 ? -7.036 12.603 19.155 1.00 91.38 357 LEU A C 1
ATOM 2757 O O . LEU A 1 357 ? -7.570 13.342 19.979 1.00 91.38 357 LEU A O 1
ATOM 2761 N N . GLN A 1 358 ? -7.707 11.748 18.394 1.00 91.88 358 GLN A N 1
ATOM 2762 C CA . GLN A 1 358 ? -9.145 11.526 18.457 1.00 91.88 358 GLN A CA 1
ATOM 2763 C C . GLN A 1 358 ? -9.423 10.093 18.911 1.00 91.88 358 GLN A C 1
ATOM 2765 O O . GLN A 1 358 ? -8.857 9.144 18.365 1.00 91.88 358 GLN A O 1
ATOM 2770 N N . CYS A 1 359 ? -10.297 9.934 19.905 1.00 92.38 359 CYS A N 1
ATOM 2771 C CA . CYS A 1 359 ? -10.829 8.630 20.288 1.00 92.38 359 CYS A CA 1
ATOM 2772 C C . CYS A 1 359 ? -11.910 8.202 19.299 1.00 92.38 359 CYS A C 1
ATOM 2774 O O . CYS A 1 359 ? -12.801 8.984 18.987 1.00 92.38 359 CYS A O 1
ATOM 2776 N N . VAL A 1 360 ? -11.843 6.951 18.853 1.00 91.69 360 VAL A N 1
ATOM 2777 C CA . VAL A 1 360 ? -12.827 6.361 17.945 1.00 91.69 360 VAL A CA 1
ATOM 2778 C C . VAL A 1 360 ? -13.797 5.517 18.763 1.00 91.69 360 VAL A C 1
ATOM 2780 O O . VAL A 1 360 ? -13.422 4.462 19.292 1.00 91.69 360 VAL A O 1
ATOM 2783 N N . GLY A 1 361 ? -15.039 5.989 18.882 1.00 90.31 361 GLY A N 1
ATOM 2784 C CA . GLY A 1 361 ? -16.149 5.189 19.395 1.00 90.31 361 GLY A CA 1
ATOM 2785 C C . GLY A 1 361 ? -16.501 4.087 18.399 1.00 90.31 361 GLY A C 1
ATOM 2786 O O . GLY A 1 361 ? -16.470 4.321 17.198 1.00 90.31 361 GLY A O 1
ATOM 2787 N N . PHE A 1 362 ? -16.798 2.876 18.872 1.00 88.75 362 PHE A N 1
ATOM 2788 C CA . PHE A 1 362 ? -17.253 1.788 18.004 1.00 88.75 362 PHE A CA 1
ATOM 2789 C C . PHE A 1 362 ? -18.738 1.545 18.227 1.00 88.75 362 PHE A C 1
ATOM 2791 O O . PHE A 1 362 ? -19.147 1.159 19.323 1.00 88.75 362 PHE A O 1
ATOM 2798 N N . GLU A 1 363 ? -19.515 1.725 17.168 1.00 82.81 363 GLU A N 1
ATOM 2799 C CA . GLU A 1 363 ? -20.961 1.544 17.167 1.00 82.81 363 GLU A CA 1
ATOM 2800 C C . GLU A 1 363 ? -21.368 0.411 16.228 1.00 82.81 363 GLU A C 1
ATOM 2802 O O . GLU A 1 363 ? -20.623 0.015 15.326 1.00 82.81 363 GLU A O 1
ATOM 2807 N N . ASN A 1 364 ? -22.563 -0.138 16.461 1.00 73.88 364 ASN A N 1
ATOM 2808 C CA . ASN A 1 364 ? -23.110 -1.255 15.689 1.00 73.88 364 ASN A CA 1
ATOM 2809 C C . ASN A 1 364 ? -22.153 -2.447 15.592 1.00 73.88 364 ASN A C 1
ATOM 2811 O O . ASN A 1 364 ? -22.075 -3.086 14.549 1.00 73.88 364 ASN A O 1
ATOM 2815 N N . LEU A 1 365 ? -21.419 -2.740 16.677 1.00 74.25 365 LEU A N 1
ATOM 2816 C CA . LEU A 1 365 ? -20.465 -3.850 16.726 1.00 74.25 365 LEU A CA 1
ATOM 2817 C C . LEU A 1 365 ? -21.063 -5.112 16.087 1.00 74.25 365 LEU A C 1
ATOM 2819 O O . LEU A 1 365 ? -22.247 -5.393 16.310 1.00 74.25 365 LEU A O 1
ATOM 2823 N N . PRO A 1 366 ? -20.261 -5.877 15.324 1.00 67.50 366 PRO A N 1
ATOM 2824 C CA . PRO A 1 366 ? -20.759 -7.046 14.620 1.00 67.50 366 PRO A CA 1
ATOM 2825 C C . PRO A 1 366 ? -21.524 -7.970 15.579 1.00 67.50 366 PRO A C 1
ATOM 2827 O O . PRO A 1 366 ? -21.140 -8.084 16.755 1.00 67.50 366 PRO A O 1
ATOM 2830 N N . PRO A 1 367 ? -22.585 -8.652 15.102 1.00 64.94 367 PRO A N 1
ATOM 2831 C CA . PRO A 1 367 ? -23.281 -9.666 15.882 1.00 64.94 367 PRO A CA 1
ATOM 2832 C C . PRO A 1 367 ? -22.269 -10.614 16.517 1.00 64.94 367 PRO A C 1
ATOM 2834 O O . PRO A 1 367 ? -21.240 -10.908 15.908 1.00 64.94 367 PRO A O 1
ATOM 2837 N N . LYS A 1 368 ? -22.549 -11.081 17.741 1.00 67.94 368 LYS A N 1
ATOM 2838 C CA . LYS A 1 368 ? -21.625 -11.902 18.537 1.00 67.94 368 LYS A CA 1
ATOM 2839 C C . LYS A 1 368 ? -21.027 -13.015 17.666 1.00 67.94 368 LYS A C 1
ATOM 2841 O O . LYS A 1 368 ? -21.712 -13.986 17.343 1.00 67.94 368 LYS A O 1
ATOM 2846 N N . LEU A 1 369 ? -19.771 -12.824 17.257 1.00 70.88 369 LEU A N 1
ATOM 2847 C CA . LEU A 1 369 ? -19.109 -13.706 16.302 1.00 70.88 369 LEU A CA 1
ATOM 2848 C C . LEU A 1 369 ? -19.078 -15.130 16.867 1.00 70.88 369 LEU A C 1
ATOM 2850 O O . LEU A 1 369 ? -18.844 -15.294 18.072 1.00 70.88 369 LEU A O 1
ATOM 2854 N N . PRO A 1 370 ? -19.286 -16.168 16.039 1.00 76.62 370 PRO A N 1
ATOM 2855 C CA . PRO A 1 370 ? -19.139 -17.538 16.498 1.00 76.62 370 PRO A CA 1
ATOM 2856 C C . PRO A 1 370 ? -17.742 -17.778 17.065 1.00 76.62 370 PRO A C 1
ATOM 2858 O O . PRO A 1 370 ? -16.756 -17.256 16.541 1.00 76.62 370 PRO A O 1
ATOM 2861 N N . THR A 1 371 ? -17.653 -18.616 18.101 1.00 79.75 371 THR A N 1
ATOM 2862 C CA . THR A 1 371 ? -16.392 -18.952 18.781 1.00 79.75 371 THR A CA 1
ATOM 2863 C C . THR A 1 371 ? -15.252 -19.294 17.813 1.00 79.75 371 THR A C 1
ATOM 2865 O O . THR A 1 371 ? -14.184 -18.715 17.979 1.00 79.75 371 THR A O 1
ATOM 2868 N N . PRO A 1 372 ? -15.457 -20.097 16.745 1.00 75.94 372 PRO A N 1
ATOM 2869 C CA . PRO A 1 372 ? -14.380 -20.409 15.804 1.00 75.94 372 PRO A CA 1
ATOM 2870 C C . PRO A 1 372 ? -13.829 -19.193 15.045 1.00 75.94 372 PRO A C 1
ATOM 2872 O O . PRO A 1 372 ? -12.637 -19.138 14.766 1.00 75.94 372 PRO A O 1
ATOM 2875 N N . VAL A 1 373 ? -14.678 -18.214 14.710 1.00 75.00 373 VAL A N 1
ATOM 2876 C CA . VAL A 1 373 ? -14.248 -16.982 14.022 1.00 75.00 373 VAL A CA 1
ATOM 2877 C C . VAL A 1 373 ? -13.444 -16.112 14.980 1.00 75.00 373 VAL A C 1
ATOM 2879 O O . VAL A 1 373 ? -12.403 -15.577 14.612 1.00 75.00 373 VAL A O 1
ATOM 2882 N N . ARG A 1 374 ? -13.887 -16.025 16.237 1.00 78.06 374 ARG A N 1
ATOM 2883 C CA . ARG A 1 374 ? -13.158 -15.308 17.283 1.00 78.06 374 ARG A CA 1
ATOM 2884 C C . ARG A 1 374 ? -11.790 -15.937 17.555 1.00 78.06 374 ARG A C 1
ATOM 2886 O O . ARG A 1 374 ? -10.800 -15.223 17.547 1.00 78.06 374 ARG A O 1
ATOM 2893 N N . GLU A 1 375 ? -11.727 -17.257 17.721 1.00 83.00 375 GLU A N 1
ATOM 2894 C CA . GLU A 1 375 ? -10.469 -17.995 17.906 1.00 83.00 375 GLU A CA 1
ATOM 2895 C C . GLU A 1 375 ? -9.519 -17.820 16.710 1.00 83.00 375 GLU A C 1
ATOM 2897 O O . GLU A 1 375 ? -8.314 -17.646 16.892 1.00 83.00 375 GLU A O 1
ATOM 2902 N N . LEU A 1 376 ? -10.053 -17.812 15.481 1.00 80.94 376 LEU A N 1
ATOM 2903 C CA . LEU A 1 376 ? -9.272 -17.524 14.278 1.00 80.94 376 LEU A CA 1
ATOM 2904 C C . LEU A 1 376 ? -8.668 -16.118 14.342 1.00 80.94 376 LEU A C 1
ATOM 2906 O O . LEU A 1 376 ? -7.456 -15.971 14.176 1.00 80.94 376 LEU A O 1
ATOM 2910 N N . MET A 1 377 ? -9.488 -15.104 14.620 1.00 80.06 377 MET A N 1
ATOM 2911 C CA . MET A 1 377 ? -9.047 -13.712 14.727 1.00 80.06 377 MET A CA 1
ATOM 2912 C C . MET A 1 377 ? -8.034 -13.497 15.856 1.00 80.06 377 MET A C 1
ATOM 2914 O O . MET A 1 377 ? -7.050 -12.794 15.644 1.00 80.06 377 MET A O 1
ATOM 2918 N N . ASP A 1 378 ? -8.235 -14.129 17.015 1.00 83.12 378 ASP A N 1
ATOM 2919 C CA . ASP A 1 378 ? -7.320 -14.069 18.163 1.00 83.12 378 ASP A CA 1
ATOM 2920 C C . ASP A 1 378 ? -5.946 -14.689 17.828 1.00 83.12 378 ASP A C 1
ATOM 2922 O O . ASP A 1 378 ? -4.935 -14.329 18.427 1.00 83.12 378 ASP A O 1
ATOM 2926 N N . SER A 1 379 ? -5.886 -15.585 16.833 1.00 82.81 379 SER A N 1
ATOM 2927 C CA . SER A 1 379 ? -4.637 -16.166 16.317 1.00 82.81 379 SER A CA 1
ATOM 2928 C C . SER A 1 379 ? -3.956 -15.351 15.205 1.00 82.81 379 SER A C 1
ATOM 2930 O O . SER A 1 379 ? -2.887 -15.746 14.735 1.00 82.81 379 SER A O 1
ATOM 2932 N N . CYS A 1 380 ? -4.563 -14.248 14.752 1.00 83.81 380 CYS A N 1
ATOM 2933 C CA . CYS A 1 380 ? -4.070 -13.431 13.643 1.00 83.81 380 CYS A CA 1
ATOM 2934 C C . CYS A 1 380 ? -3.294 -12.192 14.113 1.00 83.81 380 CYS A C 1
ATOM 2936 O O . CYS A 1 380 ? -3.609 -11.569 15.125 1.00 83.81 380 CYS A O 1
ATOM 2938 N N . CYS A 1 381 ? -2.347 -11.748 13.287 1.00 82.62 381 CYS A N 1
ATOM 2939 C CA . CYS A 1 381 ? -1.812 -10.392 13.348 1.00 82.62 381 CYS A CA 1
ATOM 2940 C C . CYS A 1 381 ? -2.843 -9.416 12.772 1.00 82.62 381 CYS A C 1
ATOM 2942 O O . CYS A 1 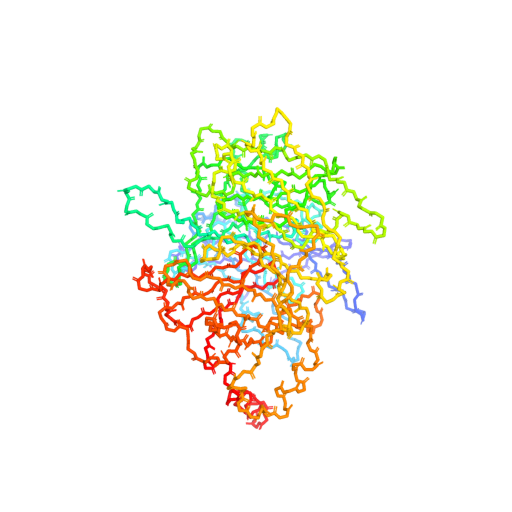381 ? -3.408 -9.674 11.709 1.00 82.62 381 CYS A O 1
ATOM 2944 N N . MET A 1 382 ? -3.069 -8.281 13.434 1.00 84.56 382 MET A N 1
ATOM 2945 C CA . MET A 1 382 ? -4.098 -7.323 13.031 1.00 84.56 382 MET A CA 1
ATOM 2946 C C . MET A 1 382 ? -3.498 -5.961 12.676 1.00 84.56 382 MET A C 1
ATOM 2948 O O . MET A 1 382 ? -2.758 -5.376 13.465 1.00 84.56 382 MET A O 1
ATOM 2952 N N . SER A 1 383 ? -3.833 -5.455 11.490 1.00 85.56 383 SER A N 1
ATOM 2953 C CA . SER A 1 383 ? -3.420 -4.139 10.991 1.00 85.56 383 SER A CA 1
ATOM 2954 C C . SER A 1 383 ? -4.625 -3.266 10.668 1.00 85.56 383 SER A C 1
ATOM 2956 O O . SER A 1 383 ? -5.659 -3.774 10.235 1.00 85.56 383 SER A O 1
ATOM 2958 N N . GLN A 1 384 ? -4.485 -1.953 10.846 1.00 91.56 384 GLN A N 1
ATOM 2959 C CA . GLN A 1 384 ? -5.527 -0.980 10.530 1.00 91.56 384 GLN A CA 1
ATOM 2960 C C . GLN A 1 384 ? -5.162 -0.184 9.283 1.00 91.56 384 GLN A C 1
ATOM 2962 O O . GLN A 1 384 ? -4.027 0.270 9.140 1.00 91.56 384 GLN A O 1
ATOM 2967 N N . HIS A 1 385 ? -6.155 0.039 8.430 1.00 92.69 385 HIS A N 1
ATOM 2968 C CA . HIS A 1 385 ? -6.057 0.913 7.268 1.00 92.69 385 HIS A CA 1
ATOM 2969 C C . HIS A 1 385 ? -7.169 1.950 7.350 1.00 92.69 385 HIS A C 1
ATOM 2971 O O . HIS A 1 385 ? -8.319 1.593 7.594 1.00 92.69 385 HIS A O 1
ATOM 2977 N N . LEU A 1 386 ? -6.832 3.220 7.157 1.00 95.31 386 LEU A N 1
ATOM 2978 C CA . LEU A 1 386 ? -7.830 4.238 6.854 1.00 95.31 386 LEU A CA 1
ATOM 2979 C C . LEU A 1 386 ? -7.899 4.376 5.335 1.00 95.31 386 LEU A C 1
ATOM 2981 O O . LEU A 1 386 ? -6.859 4.394 4.680 1.00 95.31 386 LEU A O 1
ATOM 2985 N N . VAL A 1 387 ? -9.109 4.422 4.789 1.00 94.38 387 VAL A N 1
ATOM 2986 C CA . VAL A 1 387 ? -9.346 4.473 3.345 1.00 94.38 387 VAL A CA 1
ATOM 2987 C C . VAL A 1 387 ? -10.402 5.523 3.051 1.00 94.38 387 VAL A C 1
ATOM 2989 O O . VAL A 1 387 ? -11.500 5.451 3.595 1.00 94.38 387 VAL A O 1
ATOM 2992 N N . GLU A 1 388 ? -10.097 6.482 2.183 1.00 93.00 388 GLU A N 1
ATOM 2993 C CA . GLU A 1 388 ? -11.053 7.504 1.757 1.00 93.00 388 GLU A CA 1
ATOM 2994 C C . GLU A 1 388 ? -11.501 7.269 0.313 1.00 93.00 388 GLU A C 1
ATOM 2996 O O . GLU A 1 388 ? -10.709 6.988 -0.590 1.00 93.00 388 GLU A O 1
ATOM 3001 N N . SER A 1 389 ? -12.805 7.405 0.095 1.00 90.56 389 SER A N 1
ATOM 3002 C CA . SER A 1 389 ? -13.405 7.513 -1.224 1.00 90.56 389 SER A CA 1
ATOM 3003 C C . SER A 1 389 ? -13.440 8.978 -1.634 1.00 90.56 389 SER A C 1
ATOM 3005 O O . SER A 1 389 ? -14.318 9.728 -1.218 1.00 90.56 389 SER A O 1
ATOM 3007 N N . THR A 1 390 ? -12.506 9.402 -2.486 1.00 82.56 390 THR A N 1
ATOM 3008 C CA . THR A 1 390 ? -12.466 10.791 -2.970 1.00 82.56 390 THR A CA 1
ATOM 3009 C C . THR A 1 390 ? -13.774 11.260 -3.630 1.00 82.56 390 THR A C 1
ATOM 3011 O O . THR A 1 390 ? -14.145 12.412 -3.414 1.00 82.56 390 THR A O 1
ATOM 3014 N N . PRO A 1 391 ? -14.500 10.435 -4.418 1.00 83.19 391 PRO A N 1
ATOM 3015 C CA . PRO A 1 391 ? -15.750 10.879 -5.040 1.00 83.19 391 PRO A CA 1
ATOM 3016 C C . PRO A 1 391 ? -16.910 11.076 -4.062 1.00 83.19 391 PRO A C 1
ATOM 3018 O O . PRO A 1 391 ? -17.762 11.920 -4.318 1.00 83.19 391 PRO A O 1
ATOM 3021 N N . THR A 1 392 ? -16.966 10.300 -2.973 1.00 86.75 392 THR A N 1
ATOM 3022 C CA . THR A 1 392 ? -18.086 10.353 -2.015 1.00 86.75 392 THR A CA 1
ATOM 3023 C C . THR A 1 392 ? -17.739 11.078 -0.715 1.00 86.75 392 THR A C 1
ATOM 3025 O O . THR A 1 392 ? -18.637 11.427 0.043 1.00 86.75 392 THR A O 1
ATOM 3028 N N . GLY A 1 393 ? -16.453 11.313 -0.443 1.00 89.00 393 GLY A N 1
ATOM 3029 C CA . GLY A 1 393 ? -15.956 11.834 0.832 1.00 89.00 393 GLY A CA 1
ATOM 3030 C C . GLY A 1 393 ? -16.074 10.838 1.992 1.00 89.00 393 GLY A C 1
ATOM 3031 O O . GLY A 1 393 ? -15.792 11.193 3.133 1.00 89.00 393 GLY A O 1
ATOM 3032 N N . GLU A 1 394 ? -16.503 9.600 1.738 1.00 93.38 394 GLU A N 1
ATOM 3033 C CA . GLU A 1 394 ? -16.648 8.583 2.779 1.00 93.38 394 GLU A CA 1
ATOM 3034 C C . GLU A 1 394 ? -15.279 8.068 3.223 1.00 93.38 394 GLU A C 1
ATOM 3036 O O . GLU A 1 394 ? -14.425 7.746 2.393 1.00 93.38 394 GLU A O 1
ATOM 3041 N N . THR A 1 395 ? -15.081 7.943 4.535 1.00 95.12 395 THR A N 1
ATOM 3042 C CA . THR A 1 395 ? -13.867 7.369 5.121 1.00 95.12 395 THR A CA 1
ATOM 3043 C C . THR A 1 395 ? -14.198 6.058 5.820 1.00 95.12 395 THR A C 1
ATOM 3045 O O . THR A 1 395 ? -15.187 5.954 6.543 1.00 95.12 395 THR A O 1
ATOM 3048 N N . PHE A 1 396 ? -13.348 5.056 5.630 1.00 95.81 396 PHE A N 1
ATOM 3049 C CA . PHE A 1 396 ? -13.483 3.735 6.220 1.00 95.81 396 PHE A CA 1
ATOM 3050 C C . PHE A 1 396 ? -12.263 3.404 7.075 1.00 95.81 396 PHE A C 1
ATOM 3052 O O . PHE A 1 396 ? -11.126 3.617 6.658 1.00 95.81 396 PHE A O 1
ATOM 3059 N N . LEU A 1 397 ? -12.498 2.832 8.252 1.00 96.00 397 LEU A N 1
ATOM 3060 C CA . LEU A 1 397 ? -11.490 2.153 9.055 1.00 96.00 397 LEU A CA 1
ATOM 3061 C C . LEU A 1 397 ? -11.604 0.649 8.805 1.00 96.00 397 LEU A C 1
ATOM 3063 O O . LEU A 1 397 ? -12.627 0.033 9.097 1.00 96.00 397 LEU A O 1
ATOM 3067 N N . VAL A 1 398 ? -10.538 0.044 8.298 1.00 94.19 398 VAL A N 1
ATOM 3068 C CA . VAL A 1 398 ? -10.487 -1.381 7.973 1.00 94.19 398 VAL A CA 1
ATOM 3069 C C . VAL A 1 398 ? -9.532 -2.083 8.920 1.00 94.19 398 VAL A C 1
ATOM 3071 O O . VAL A 1 398 ? -8.359 -1.723 8.996 1.00 94.19 398 VAL A O 1
ATOM 3074 N N . LYS A 1 399 ? -10.013 -3.105 9.629 1.00 91.25 399 LYS A N 1
ATOM 3075 C CA . LYS A 1 399 ? -9.174 -4.016 10.414 1.00 91.25 399 LYS A CA 1
ATOM 3076 C C . LYS A 1 399 ? -8.935 -5.278 9.600 1.00 91.25 399 LYS A C 1
ATOM 3078 O O . LYS A 1 399 ? -9.875 -6.011 9.296 1.00 91.25 399 LYS A O 1
ATOM 3083 N N . GLN A 1 400 ? -7.680 -5.515 9.250 1.00 88.31 400 GLN A N 1
ATOM 3084 C CA . GLN A 1 400 ? -7.245 -6.670 8.479 1.00 88.31 400 GLN A CA 1
ATOM 3085 C C . GLN A 1 400 ? -6.542 -7.664 9.396 1.00 88.31 400 GLN A C 1
ATOM 3087 O O . GLN A 1 400 ? -5.553 -7.317 10.038 1.00 88.31 400 GLN A O 1
ATOM 3092 N N . TYR A 1 401 ? -7.053 -8.892 9.439 1.00 84.25 401 TYR A N 1
ATOM 3093 C CA . TYR A 1 401 ? -6.526 -9.990 10.241 1.00 84.25 401 TYR A CA 1
ATOM 3094 C C . TYR A 1 401 ? -5.786 -10.949 9.319 1.00 84.25 401 TYR A C 1
ATOM 3096 O O . TYR A 1 401 ? -6.383 -11.527 8.408 1.00 84.25 401 TYR A O 1
ATOM 3104 N N . ARG A 1 402 ? -4.478 -11.088 9.533 1.00 80.62 402 ARG A N 1
ATOM 3105 C CA . ARG A 1 402 ? -3.599 -11.914 8.708 1.00 80.62 402 ARG A CA 1
ATOM 3106 C C . ARG A 1 402 ? -2.922 -12.994 9.531 1.00 80.62 402 ARG A C 1
ATOM 3108 O O . ARG A 1 402 ? -2.518 -12.752 10.668 1.00 80.62 402 ARG A O 1
ATOM 3115 N N . LYS A 1 403 ? -2.728 -14.159 8.926 1.00 78.69 403 LYS A N 1
ATOM 3116 C CA . LYS A 1 403 ? -2.040 -15.293 9.542 1.00 78.69 403 LYS A CA 1
ATOM 3117 C C . LYS A 1 403 ? -1.056 -15.913 8.565 1.00 78.69 403 LYS A C 1
ATOM 3119 O O . LYS A 1 403 ? -1.255 -15.876 7.351 1.00 78.69 403 LYS A O 1
ATOM 3124 N N . THR A 1 404 ? 0.015 -16.480 9.103 1.00 69.56 404 THR A N 1
ATOM 3125 C CA . THR A 1 404 ? 0.979 -17.249 8.323 1.00 69.56 404 THR A CA 1
ATOM 3126 C C . THR A 1 404 ? 0.300 -18.501 7.775 1.00 69.56 404 THR A C 1
ATOM 3128 O O . THR A 1 404 ? -0.290 -19.266 8.538 1.00 69.56 404 THR A O 1
ATOM 3131 N N . ALA A 1 405 ? 0.394 -18.724 6.467 1.00 63.34 405 ALA A N 1
ATOM 3132 C CA . ALA A 1 405 ? -0.050 -19.973 5.863 1.00 63.34 405 ALA A CA 1
ATOM 3133 C C . ALA A 1 405 ? 0.826 -21.141 6.360 1.00 63.34 405 ALA A C 1
ATOM 3135 O O . ALA A 1 405 ? 2.046 -21.010 6.464 1.00 63.34 405 ALA A O 1
ATOM 3136 N N . GLU A 1 406 ? 0.223 -22.291 6.669 1.00 53.06 406 GLU A N 1
ATOM 3137 C CA . GLU A 1 406 ? 0.963 -23.458 7.168 1.00 53.06 406 GLU A CA 1
ATOM 3138 C C . GLU A 1 406 ? 2.090 -23.864 6.199 1.00 53.06 406 GLU A C 1
ATOM 3140 O O . GLU A 1 406 ? 1.881 -24.009 4.995 1.00 53.06 406 GLU A O 1
ATOM 3145 N N . GLY A 1 407 ? 3.311 -24.005 6.726 1.00 46.69 407 GLY A N 1
ATOM 3146 C CA . GLY A 1 407 ? 4.489 -24.438 5.965 1.00 46.69 407 GLY A CA 1
ATOM 3147 C C . GLY A 1 407 ? 5.163 -23.376 5.082 1.00 46.69 407 GLY A C 1
ATOM 3148 O O . GLY A 1 407 ? 6.201 -23.674 4.493 1.00 46.69 407 GLY A O 1
ATOM 3149 N N . VAL A 1 408 ? 4.643 -22.141 5.000 1.00 46.03 408 VAL A N 1
ATOM 3150 C CA . VAL A 1 408 ? 5.223 -21.065 4.173 1.00 46.03 408 VAL A CA 1
ATOM 3151 C C . VAL A 1 408 ? 5.262 -19.746 4.949 1.00 46.03 408 VAL A C 1
ATOM 3153 O O . VAL A 1 408 ? 4.268 -19.345 5.538 1.00 46.03 408 VAL A O 1
ATOM 3156 N N . ALA A 1 409 ? 6.375 -19.007 4.900 1.00 57.22 409 ALA A N 1
ATOM 3157 C CA . ALA A 1 409 ? 6.470 -17.639 5.428 1.00 57.22 409 ALA A CA 1
ATOM 3158 C C . ALA A 1 409 ? 5.695 -16.628 4.549 1.00 57.22 409 ALA A C 1
ATOM 3160 O O . ALA A 1 409 ? 6.293 -15.737 3.962 1.00 57.22 409 ALA A O 1
ATOM 3161 N N . ARG A 1 410 ? 4.380 -16.818 4.377 1.00 63.06 410 ARG A N 1
ATOM 3162 C CA . ARG A 1 410 ? 3.475 -15.907 3.655 1.00 63.06 410 ARG A CA 1
ATOM 3163 C C . ARG A 1 410 ? 2.248 -15.627 4.513 1.00 63.06 410 ARG A C 1
ATOM 3165 O O . ARG A 1 410 ? 1.583 -16.564 4.953 1.00 63.06 410 ARG A O 1
ATOM 3172 N N . MET A 1 411 ? 1.942 -14.355 4.721 1.00 67.75 411 MET A N 1
ATOM 3173 C CA . MET A 1 411 ? 0.788 -13.868 5.465 1.00 67.75 411 MET A CA 1
ATOM 3174 C C . MET A 1 411 ? -0.415 -13.725 4.534 1.00 67.75 411 MET A C 1
ATOM 3176 O O . MET A 1 411 ? -0.416 -12.911 3.606 1.00 67.75 411 MET A O 1
ATOM 3180 N N . LYS A 1 412 ? -1.473 -14.482 4.811 1.00 75.00 412 LYS A N 1
ATOM 3181 C CA . LYS A 1 412 ? -2.753 -14.379 4.103 1.00 75.00 412 LYS A CA 1
ATOM 3182 C C . LYS A 1 412 ? -3.788 -13.684 4.962 1.00 75.00 412 LYS A C 1
ATOM 3184 O O . LYS A 1 412 ? -3.711 -13.736 6.188 1.00 75.00 412 LYS A O 1
ATOM 3189 N N . THR A 1 413 ? -4.736 -13.019 4.319 1.00 78.00 413 THR A N 1
ATOM 3190 C CA . THR A 1 413 ? -5.856 -12.381 4.996 1.00 78.00 413 THR A CA 1
ATOM 3191 C C . THR A 1 413 ? -6.918 -13.422 5.311 1.00 78.00 413 THR A C 1
ATOM 3193 O O . THR A 1 413 ? -7.519 -14.006 4.416 1.00 78.00 413 THR A O 1
ATOM 3196 N N . GLU A 1 414 ? -7.156 -13.627 6.602 1.00 81.62 414 GLU A N 1
ATOM 3197 C CA . GLU A 1 414 ? -8.160 -14.562 7.116 1.00 81.62 414 GLU A CA 1
ATOM 3198 C C . GLU A 1 414 ? -9.501 -13.863 7.357 1.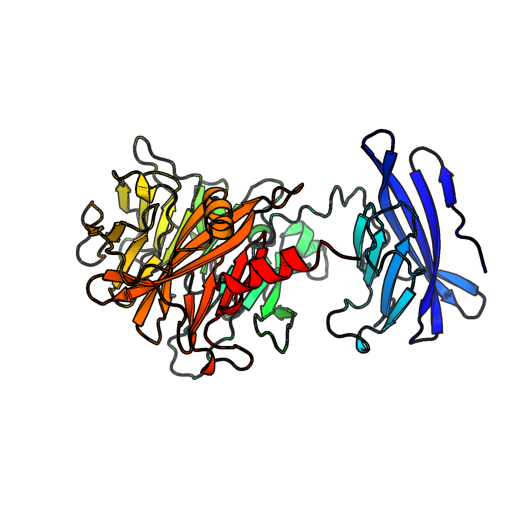00 81.62 414 GLU A C 1
ATOM 3200 O O . GLU A 1 414 ? -10.562 -14.471 7.228 1.00 81.62 414 GLU A O 1
ATOM 3205 N N . TYR A 1 415 ? -9.467 -12.574 7.718 1.00 81.81 415 TYR A N 1
ATOM 3206 C CA . TYR A 1 415 ? -10.675 -11.817 8.030 1.00 81.81 415 TYR A CA 1
ATOM 3207 C C . TYR A 1 415 ? -10.505 -10.308 7.810 1.00 81.81 415 TYR A C 1
ATOM 3209 O O . TYR A 1 415 ? -9.423 -9.750 8.020 1.00 81.81 415 TYR A O 1
ATOM 3217 N N . LEU A 1 416 ? -11.596 -9.634 7.436 1.00 87.50 416 LEU A N 1
ATOM 3218 C CA . LEU A 1 416 ? -11.689 -8.177 7.326 1.00 87.50 416 LEU A CA 1
ATOM 3219 C C . LEU A 1 416 ? -12.881 -7.664 8.133 1.00 87.50 416 LEU A C 1
ATOM 3221 O O . LEU A 1 416 ? -13.978 -8.205 8.045 1.00 87.50 416 LEU A O 1
ATOM 3225 N N . MET A 1 417 ? -12.683 -6.571 8.861 1.00 87.88 417 MET A N 1
ATOM 3226 C CA . MET A 1 417 ? -13.776 -5.758 9.392 1.00 87.88 417 MET A CA 1
ATOM 3227 C C . MET A 1 417 ? -13.689 -4.366 8.800 1.00 87.88 417 MET A C 1
ATOM 3229 O O . MET A 1 417 ? -12.629 -3.748 8.858 1.00 87.88 417 MET A O 1
ATOM 3233 N N . VAL A 1 418 ? -14.800 -3.868 8.271 1.00 91.88 418 VAL A N 1
ATOM 3234 C CA . VAL A 1 418 ? -14.889 -2.517 7.722 1.00 91.88 418 VAL A CA 1
ATOM 3235 C C . VAL A 1 418 ? -15.855 -1.717 8.578 1.00 91.88 418 VAL A C 1
ATOM 3237 O O . VAL A 1 418 ? -16.959 -2.161 8.892 1.00 91.88 418 VAL A O 1
ATOM 3240 N N . PHE A 1 419 ? -15.409 -0.532 8.969 1.00 93.62 419 PHE A N 1
ATOM 3241 C CA . PHE A 1 419 ? -16.202 0.444 9.688 1.00 93.62 419 PHE A CA 1
ATOM 3242 C C . PHE A 1 419 ? -16.256 1.716 8.854 1.00 93.62 419 PHE A C 1
ATOM 3244 O O . PHE A 1 419 ? -15.214 2.205 8.424 1.00 93.62 419 PHE A O 1
ATOM 3251 N N . LYS A 1 420 ? -17.446 2.259 8.628 1.00 95.19 420 LYS A N 1
ATOM 3252 C CA . LYS A 1 420 ? -17.619 3.594 8.060 1.00 95.19 420 LYS A CA 1
ATOM 3253 C C . LYS A 1 420 ? -17.464 4.617 9.184 1.00 95.19 420 LYS A C 1
ATOM 3255 O O . LYS A 1 420 ? -18.056 4.436 10.245 1.00 95.19 420 LYS A O 1
ATOM 3260 N N . LEU A 1 421 ? -16.653 5.648 8.966 1.00 94.69 421 LEU A N 1
ATOM 3261 C CA . LEU A 1 421 ? -16.537 6.758 9.907 1.00 94.69 421 LEU A CA 1
ATOM 3262 C C . LEU A 1 421 ? -17.681 7.751 9.672 1.00 94.69 421 LEU A C 1
ATOM 3264 O O . LEU A 1 421 ? -17.921 8.135 8.523 1.00 94.69 421 LEU A O 1
ATOM 3268 N N . ASP A 1 422 ? -18.388 8.132 10.736 1.00 91.56 422 ASP A N 1
ATOM 3269 C CA . ASP A 1 422 ? -19.340 9.250 10.701 1.00 91.56 422 ASP A CA 1
ATOM 3270 C C . ASP A 1 422 ? -18.621 10.609 10.771 1.00 91.56 422 ASP A C 1
ATOM 3272 O O . ASP A 1 422 ? -17.387 10.690 10.763 1.00 91.56 422 ASP A O 1
ATOM 3276 N N . ASP A 1 423 ? -19.393 11.694 10.781 1.00 87.69 423 ASP A N 1
ATOM 3277 C CA . ASP A 1 423 ? -18.848 13.052 10.811 1.00 87.69 423 ASP A CA 1
ATOM 3278 C C . ASP A 1 423 ? -18.257 13.419 12.184 1.00 87.69 423 ASP A C 1
ATOM 3280 O O . ASP A 1 423 ? -17.370 14.269 12.270 1.00 87.69 423 ASP A O 1
ATOM 3284 N N . GLU A 1 424 ? -18.674 12.732 13.248 1.00 87.44 424 GLU A N 1
ATOM 3285 C CA . GLU A 1 424 ? -18.102 12.812 14.593 1.00 87.44 424 GLU A CA 1
ATOM 3286 C C . GLU A 1 424 ? -16.810 11.978 14.746 1.00 87.44 424 GLU A C 1
ATOM 3288 O O . GLU A 1 424 ? -16.049 12.156 15.705 1.00 87.44 424 GLU A O 1
ATOM 3293 N N . GLY A 1 425 ? -16.528 11.094 13.784 1.00 86.19 425 GLY A N 1
ATOM 3294 C CA . GLY A 1 425 ? -15.385 10.186 13.731 1.00 86.19 425 GLY A CA 1
ATOM 3295 C C . GLY A 1 425 ? -15.554 8.881 14.516 1.00 86.19 425 GLY A C 1
ATOM 3296 O O . GLY A 1 425 ? -14.554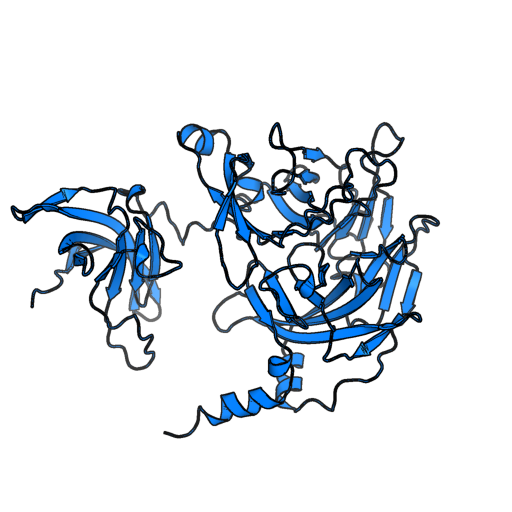 8.220 14.814 1.00 86.19 425 GLY A O 1
ATOM 3297 N N . ASN A 1 426 ? -16.785 8.483 14.841 1.00 92.06 426 ASN A N 1
ATOM 3298 C CA . ASN A 1 426 ? -17.088 7.142 15.329 1.00 92.06 426 ASN A CA 1
ATOM 3299 C C . ASN A 1 426 ? -17.057 6.129 14.183 1.00 92.06 426 ASN A C 1
ATOM 3301 O O . ASN A 1 426 ? -17.401 6.414 13.040 1.00 92.06 426 ASN A O 1
ATOM 3305 N N . ALA A 1 427 ? -16.656 4.908 14.512 1.00 94.25 427 ALA A N 1
ATOM 3306 C CA . ALA A 1 427 ? -16.578 3.774 13.614 1.00 94.25 427 ALA A CA 1
ATOM 3307 C C . ALA A 1 427 ? -17.859 2.933 13.691 1.00 94.25 427 ALA A C 1
ATOM 3309 O O . ALA A 1 427 ? -18.051 2.148 14.623 1.00 94.25 427 ALA A O 1
ATOM 3310 N N . LEU A 1 428 ? -18.700 3.055 12.666 1.00 93.44 428 LEU A N 1
ATOM 3311 C CA . LEU A 1 428 ? -19.914 2.265 12.473 1.00 93.44 428 LEU A CA 1
ATOM 3312 C C . LEU A 1 428 ? -19.574 1.018 11.664 1.00 93.44 428 LEU A C 1
ATOM 3314 O O . LEU A 1 428 ? -19.179 1.122 10.501 1.00 93.44 428 LEU A O 1
ATOM 3318 N N . TYR A 1 429 ? -19.709 -0.169 12.254 1.00 91.19 429 TYR A N 1
ATOM 3319 C CA . TYR A 1 429 ? -19.512 -1.408 11.496 1.00 91.19 429 TYR A CA 1
ATOM 3320 C C . TYR A 1 429 ? -20.483 -1.456 10.314 1.00 91.19 429 TYR A C 1
ATOM 3322 O O . TYR A 1 429 ? -21.666 -1.147 10.464 1.00 91.19 429 TYR A O 1
ATOM 3330 N N . THR A 1 430 ? -19.983 -1.844 9.144 1.00 88.88 430 THR A N 1
ATOM 3331 C CA . THR A 1 430 ? -20.813 -1.958 7.951 1.00 88.88 430 THR A CA 1
ATOM 3332 C C . THR A 1 430 ? -20.526 -3.247 7.204 1.00 88.88 430 THR A C 1
ATOM 3334 O O . THR A 1 430 ? -19.373 -3.622 6.999 1.00 88.88 430 THR A O 1
ATOM 3337 N N . GLU A 1 431 ? -21.602 -3.893 6.764 1.00 86.12 431 GLU A N 1
ATOM 3338 C CA . GLU A 1 431 ? -21.589 -4.925 5.734 1.00 86.12 431 GLU A CA 1
ATOM 3339 C C . GLU A 1 431 ? -22.110 -4.355 4.398 1.00 86.12 431 GLU A C 1
ATOM 3341 O O . GLU A 1 431 ? -22.670 -5.063 3.568 1.00 86.12 431 GLU A O 1
ATOM 3346 N N . ASP A 1 432 ? -21.901 -3.068 4.135 1.00 88.62 432 ASP A N 1
ATOM 3347 C CA . ASP A 1 432 ? -22.179 -2.477 2.828 1.00 88.62 432 ASP A CA 1
ATOM 3348 C C . ASP A 1 432 ? -21.385 -1.183 2.609 1.00 88.62 432 ASP A C 1
ATOM 3350 O O . ASP A 1 432 ? -21.524 -0.213 3.357 1.00 88.62 432 ASP A O 1
ATOM 3354 N N . MET A 1 433 ? -20.536 -1.166 1.580 1.00 90.19 433 MET A N 1
ATOM 3355 C CA . MET A 1 433 ? -19.840 0.043 1.118 1.00 90.19 433 MET A CA 1
ATOM 3356 C C . MET A 1 433 ? -20.575 0.734 -0.044 1.00 90.19 433 MET A C 1
ATOM 3358 O O . MET A 1 433 ? -20.024 1.635 -0.677 1.00 90.19 433 MET A O 1
ATOM 3362 N N . GLY A 1 434 ? -21.796 0.298 -0.369 1.00 90.62 434 GLY A N 1
ATOM 3363 C CA . GLY A 1 434 ? -22.568 0.809 -1.493 1.00 90.62 434 GLY A CA 1
ATOM 3364 C C . GLY A 1 434 ? -21.883 0.499 -2.821 1.00 90.62 434 GLY A C 1
ATOM 3365 O O . GLY A 1 434 ? -21.409 -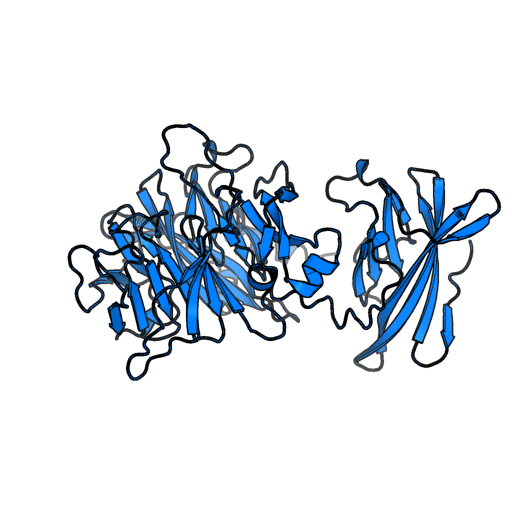0.614 -3.048 1.00 90.62 434 GLY A O 1
ATOM 3366 N N . ASP A 1 435 ? -21.791 1.496 -3.704 1.00 90.81 435 ASP A N 1
ATOM 3367 C CA . ASP A 1 435 ? -21.166 1.334 -5.023 1.00 90.81 435 ASP A CA 1
ATOM 3368 C C . ASP A 1 435 ? -19.629 1.198 -4.972 1.00 90.81 435 ASP A C 1
ATOM 3370 O O . ASP A 1 435 ? -18.973 1.037 -5.997 1.00 90.81 435 ASP A O 1
ATOM 3374 N N . LEU A 1 436 ? -18.996 1.256 -3.802 1.00 91.25 436 LEU A N 1
ATOM 3375 C CA . LEU A 1 436 ? -17.540 1.327 -3.727 1.00 91.25 436 LEU A CA 1
ATOM 3376 C C . LEU A 1 436 ? -16.855 -0.038 -3.888 1.00 91.25 436 LEU A C 1
ATOM 3378 O O . LEU A 1 436 ? -17.275 -1.053 -3.329 1.00 91.25 436 LEU A O 1
ATOM 3382 N N . THR A 1 437 ? -15.738 -0.029 -4.613 1.00 87.19 437 THR A N 1
ATOM 3383 C CA . THR A 1 437 ? -14.707 -1.071 -4.579 1.00 87.19 437 THR A CA 1
ATOM 3384 C C . THR A 1 437 ? -13.456 -0.506 -3.910 1.00 87.19 437 THR A C 1
ATOM 3386 O O . THR A 1 437 ? -12.958 0.550 -4.303 1.00 87.19 437 THR A O 1
ATOM 3389 N N . MET A 1 438 ? -12.933 -1.220 -2.917 1.00 88.06 438 MET A N 1
ATOM 3390 C CA . MET A 1 438 ? -11.767 -0.840 -2.120 1.00 88.06 438 MET A CA 1
ATOM 3391 C C . MET A 1 438 ? -10.520 -1.619 -2.545 1.00 88.06 438 MET A C 1
ATOM 3393 O O . MET A 1 438 ? -10.607 -2.807 -2.858 1.00 88.06 438 MET A O 1
ATOM 3397 N N . PHE A 1 439 ? -9.352 -0.980 -2.482 1.00 85.56 439 PHE A N 1
ATOM 3398 C CA . PHE A 1 439 ? -8.057 -1.602 -2.760 1.00 85.56 439 PHE A CA 1
ATOM 3399 C C . PHE A 1 439 ? -7.106 -1.419 -1.578 1.00 85.56 439 PHE A C 1
ATOM 3401 O O . PHE A 1 439 ? -6.810 -0.295 -1.173 1.00 85.56 439 PHE A O 1
ATOM 3408 N N . LEU A 1 440 ? -6.599 -2.534 -1.054 1.00 84.62 440 LEU A N 1
ATOM 3409 C CA . LEU A 1 440 ? -5.572 -2.585 -0.017 1.00 84.62 440 LEU A CA 1
ATOM 3410 C C . LEU A 1 440 ? -4.290 -3.161 -0.620 1.00 84.62 440 LEU A C 1
ATOM 3412 O O . LEU A 1 440 ? -4.309 -4.247 -1.194 1.00 84.62 440 LEU A O 1
ATOM 3416 N N . SER A 1 441 ? -3.176 -2.441 -0.500 1.00 80.88 441 SER A N 1
ATOM 3417 C CA . SER A 1 441 ? -1.882 -2.862 -1.053 1.00 80.88 441 SER A CA 1
ATOM 3418 C C . SER A 1 441 ? -0.708 -2.319 -0.232 1.00 80.88 441 SER A C 1
ATOM 3420 O O . SER A 1 441 ? -0.880 -1.822 0.887 1.00 80.88 441 SER A O 1
ATOM 3422 N N . LYS A 1 442 ? 0.510 -2.407 -0.780 1.00 75.06 442 LYS A N 1
ATOM 3423 C CA . LYS A 1 442 ? 1.670 -1.664 -0.265 1.00 75.06 442 LYS A CA 1
ATOM 3424 C C . LYS A 1 442 ? 1.553 -0.148 -0.516 1.00 75.06 442 LYS A C 1
ATOM 3426 O O . LYS A 1 442 ? 2.160 0.637 0.205 1.00 75.06 442 LYS A O 1
ATOM 3431 N N . SER A 1 443 ? 0.769 0.258 -1.515 1.00 82.69 443 SER A N 1
ATOM 3432 C CA . SER A 1 443 ? 0.423 1.658 -1.782 1.00 82.69 443 SER A CA 1
ATOM 3433 C C . SER A 1 443 ? -0.591 2.201 -0.773 1.00 82.69 443 SER A C 1
ATOM 3435 O O . SER A 1 443 ? -1.241 1.439 -0.053 1.00 82.69 443 SER A O 1
ATOM 3437 N N . GLU A 1 444 ? -0.749 3.523 -0.754 1.00 84.00 444 GLU A N 1
ATOM 3438 C CA . GLU A 1 444 ? -1.854 4.181 -0.060 1.00 84.00 444 GLU A CA 1
ATOM 3439 C C . GLU A 1 444 ? -3.199 3.576 -0.516 1.00 84.00 444 GLU A C 1
ATOM 3441 O O . GLU A 1 444 ? -3.439 3.458 -1.725 1.00 84.00 444 GLU A O 1
ATOM 3446 N N . PRO A 1 445 ? -4.046 3.107 0.417 1.00 88.31 445 PRO A N 1
ATOM 3447 C CA . PRO A 1 445 ? -5.300 2.454 0.069 1.00 88.31 445 PRO A CA 1
ATOM 3448 C C . PRO A 1 445 ? -6.310 3.468 -0.475 1.00 88.31 445 PRO A C 1
ATOM 3450 O O . PRO A 1 445 ? -6.332 4.627 -0.064 1.00 88.31 445 PRO A O 1
ATOM 3453 N N . PHE A 1 446 ? -7.183 3.023 -1.376 1.00 87.56 446 PHE A N 1
ATOM 3454 C CA . PHE A 1 446 ? -8.177 3.893 -2.006 1.00 87.56 446 PHE A CA 1
ATOM 3455 C C . PHE A 1 446 ? -9.470 3.148 -2.343 1.00 87.56 446 PHE A C 1
ATOM 3457 O O . PHE A 1 446 ? -9.493 1.917 -2.449 1.00 87.56 446 PHE A O 1
ATOM 3464 N N . CYS A 1 447 ? -10.537 3.918 -2.565 1.00 88.81 447 CYS A N 1
ATOM 3465 C CA . CYS A 1 447 ? -11.814 3.433 -3.081 1.00 88.81 447 CYS A CA 1
ATOM 3466 C C . CYS A 1 447 ? -12.131 4.043 -4.453 1.00 88.81 447 CYS A C 1
ATOM 3468 O O . CYS A 1 447 ? -11.768 5.185 -4.752 1.00 88.81 447 CYS A O 1
ATOM 3470 N N . ILE A 1 448 ? -12.854 3.288 -5.279 1.00 85.00 448 ILE A N 1
ATOM 3471 C CA . ILE A 1 448 ? -13.438 3.770 -6.536 1.00 85.00 448 ILE A CA 1
ATOM 3472 C C . ILE A 1 448 ? -14.934 3.438 -6.587 1.00 85.00 448 ILE A C 1
ATOM 3474 O O . ILE A 1 448 ? -15.328 2.390 -6.072 1.00 85.00 448 ILE A O 1
ATOM 3478 N N . PRO A 1 449 ? -15.767 4.257 -7.249 1.00 88.00 449 PRO A N 1
ATOM 3479 C CA . PRO A 1 449 ? -17.133 3.876 -7.587 1.00 88.00 449 PRO A CA 1
ATOM 3480 C C . PRO A 1 449 ? -17.107 2.771 -8.645 1.00 88.00 449 PRO A C 1
ATOM 3482 O O . PRO A 1 449 ? -16.503 2.933 -9.704 1.00 88.00 449 PRO A O 1
ATOM 3485 N N . SER A 1 450 ? -17.749 1.642 -8.384 1.00 85.25 450 SER A N 1
ATOM 3486 C CA . SER A 1 450 ? -17.724 0.475 -9.273 1.00 85.25 450 SER A CA 1
ATOM 3487 C C . SER A 1 450 ? -18.464 0.765 -10.574 1.00 85.25 450 SER A C 1
ATOM 3489 O O . SER A 1 450 ? -18.004 0.368 -11.640 1.00 85.25 450 SER A O 1
ATOM 3491 N N . THR A 1 451 ? -19.546 1.547 -10.516 1.00 84.94 451 THR A N 1
ATOM 3492 C CA . THR A 1 451 ? -20.275 2.017 -11.708 1.00 84.94 451 THR A CA 1
ATOM 3493 C C . THR A 1 451 ? -19.423 2.851 -12.664 1.00 84.94 451 THR A C 1
ATOM 3495 O O . THR A 1 451 ? -19.711 2.898 -13.858 1.00 84.94 451 THR A O 1
ATOM 3498 N N . SER A 1 452 ? -18.355 3.482 -12.167 1.00 81.12 452 SER A N 1
ATOM 3499 C CA . SER A 1 452 ? -17.425 4.265 -12.986 1.00 81.12 452 SER A CA 1
ATOM 3500 C C . SER A 1 452 ? -16.475 3.393 -13.819 1.00 81.12 452 SER A C 1
ATOM 3502 O O . SER A 1 452 ? -15.865 3.879 -14.770 1.00 81.12 452 SER A O 1
ATOM 3504 N N . PHE A 1 453 ? -16.355 2.096 -13.506 1.00 75.50 453 PHE A N 1
ATOM 3505 C CA . PHE A 1 453 ? -15.394 1.196 -14.143 1.00 75.50 453 PHE A CA 1
ATOM 3506 C C . PHE A 1 453 ? -16.040 -0.142 -14.556 1.00 75.50 453 PHE A C 1
ATOM 3508 O O . PHE A 1 453 ? -16.275 -1.003 -13.706 1.00 75.50 453 PHE A O 1
ATOM 3515 N N . PRO A 1 454 ? -16.274 -0.383 -15.863 1.00 73.50 454 PRO A N 1
ATOM 3516 C CA . PRO A 1 454 ? -16.864 -1.633 -16.346 1.00 73.50 454 PRO A CA 1
ATOM 3517 C C . PRO A 1 454 ? -16.111 -2.883 -15.865 1.00 73.50 454 PRO A C 1
ATOM 3519 O O . PRO A 1 454 ? -14.883 -2.948 -15.948 1.00 73.50 454 PRO A O 1
ATOM 3522 N N . GLY A 1 455 ? -16.853 -3.887 -15.394 1.00 73.88 455 GLY A N 1
ATOM 3523 C CA . GLY A 1 455 ? -16.327 -5.145 -14.853 1.00 73.88 455 GLY A CA 1
ATOM 3524 C C . GLY A 1 455 ? -16.118 -5.135 -13.335 1.00 73.88 455 GLY A C 1
ATOM 3525 O O . GLY A 1 455 ? -16.137 -6.198 -12.714 1.00 73.88 455 GLY A O 1
ATOM 3526 N N . PHE A 1 456 ? -15.987 -3.968 -12.696 1.00 76.88 456 PHE A N 1
ATOM 3527 C CA . PHE A 1 456 ? -15.960 -3.906 -11.235 1.00 76.88 456 PHE A CA 1
ATOM 3528 C C . PHE A 1 456 ? -17.349 -4.141 -10.652 1.00 76.88 456 PHE A C 1
ATOM 3530 O O . PHE A 1 456 ? -18.373 -3.777 -11.228 1.00 76.88 456 PHE A O 1
ATOM 3537 N N . LYS A 1 457 ? -17.373 -4.794 -9.492 1.00 81.56 457 LYS A N 1
ATOM 3538 C CA . LYS A 1 457 ? -18.601 -5.103 -8.767 1.00 81.56 457 LYS A CA 1
ATOM 3539 C C . LYS A 1 457 ? -18.576 -4.358 -7.434 1.00 81.56 457 LYS A C 1
ATOM 3541 O O . LYS A 1 457 ? -17.550 -4.438 -6.760 1.00 81.56 457 LYS A O 1
ATOM 3546 N N . PRO A 1 458 ? -19.685 -3.707 -7.055 1.00 86.75 458 PRO A N 1
ATOM 3547 C CA . PRO A 1 458 ? -19.779 -2.948 -5.817 1.00 86.75 458 PRO A CA 1
ATOM 3548 C C . PRO A 1 458 ? -19.575 -3.830 -4.588 1.00 86.75 458 PRO A C 1
ATOM 3550 O O . PRO A 1 458 ? -19.744 -5.054 -4.652 1.00 86.75 458 PRO A O 1
ATOM 3553 N N . ASN A 1 459 ? -19.242 -3.187 -3.470 1.00 86.75 459 ASN A N 1
ATOM 3554 C CA . ASN A 1 459 ? -19.099 -3.807 -2.159 1.00 86.75 459 ASN A CA 1
ATOM 3555 C C . ASN A 1 459 ? -18.030 -4.923 -2.129 1.00 86.75 459 ASN A C 1
ATOM 3557 O O . ASN A 1 459 ? -18.276 -6.061 -1.716 1.00 86.75 459 ASN A O 1
ATOM 3561 N N . ARG A 1 460 ? -16.830 -4.604 -2.637 1.00 84.88 460 ARG A N 1
ATOM 3562 C CA . ARG A 1 460 ? -15.684 -5.528 -2.728 1.00 84.88 460 ARG A CA 1
ATOM 3563 C C . ARG A 1 460 ? -14.400 -4.910 -2.205 1.00 84.88 460 ARG A C 1
ATOM 3565 O O . ARG A 1 460 ? -14.153 -3.727 -2.422 1.00 84.88 460 ARG A O 1
ATOM 3572 N N . VAL A 1 461 ? -13.552 -5.737 -1.595 1.00 84.56 461 VAL A N 1
ATOM 3573 C CA . VAL A 1 461 ? -12.194 -5.353 -1.187 1.00 84.56 461 VAL A CA 1
ATOM 3574 C C . VAL A 1 461 ? -11.181 -6.207 -1.945 1.00 84.56 461 VAL A C 1
ATOM 3576 O O . VAL A 1 461 ? -11.155 -7.427 -1.804 1.00 84.56 461 VAL A O 1
ATOM 3579 N N . HIS A 1 462 ? -10.338 -5.578 -2.756 1.00 81.44 462 HIS A N 1
ATOM 3580 C CA . HIS A 1 462 ? -9.206 -6.218 -3.417 1.00 81.44 462 HIS A CA 1
ATOM 3581 C C . HIS A 1 462 ? -7.954 -6.056 -2.559 1.00 81.44 462 HIS A C 1
ATOM 3583 O O . HIS A 1 462 ? -7.557 -4.939 -2.234 1.00 81.44 462 HIS A O 1
ATOM 3589 N N . ILE A 1 463 ? -7.325 -7.174 -2.214 1.00 78.06 463 ILE A N 1
ATOM 3590 C CA . ILE A 1 463 ? -6.048 -7.214 -1.506 1.00 78.06 463 ILE A CA 1
ATOM 3591 C C . ILE A 1 463 ? -4.981 -7.548 -2.535 1.00 78.06 463 ILE A C 1
ATOM 3593 O O . ILE A 1 463 ? -5.020 -8.600 -3.174 1.00 78.06 463 ILE A O 1
ATOM 3597 N N . LEU A 1 464 ? -4.064 -6.611 -2.715 1.00 72.94 464 LEU A N 1
ATOM 3598 C CA . LEU A 1 464 ? -3.017 -6.639 -3.717 1.00 72.94 464 LEU A CA 1
ATOM 3599 C C . LEU A 1 464 ? -1.690 -6.396 -2.998 1.00 72.94 464 LEU A C 1
ATOM 3601 O O . LEU A 1 464 ? -1.171 -5.286 -2.952 1.00 72.94 464 LEU A O 1
ATOM 3605 N N . ASP A 1 465 ? -1.157 -7.459 -2.413 1.00 64.69 465 ASP A N 1
ATOM 3606 C CA . ASP A 1 465 ? 0.115 -7.482 -1.700 1.00 64.69 465 ASP A CA 1
ATOM 3607 C C . ASP A 1 465 ? 1.090 -8.477 -2.355 1.00 64.69 465 ASP A C 1
ATOM 3609 O O . ASP A 1 465 ? 0.690 -9.370 -3.104 1.00 64.69 465 ASP A O 1
ATOM 3613 N N . PHE A 1 466 ? 2.386 -8.357 -2.064 1.00 60.12 466 PHE A N 1
ATOM 3614 C CA . PHE A 1 466 ? 3.410 -9.270 -2.586 1.00 60.12 466 PHE A CA 1
ATOM 3615 C C . PHE A 1 466 ? 3.097 -10.740 -2.252 1.00 60.12 466 PHE A C 1
ATOM 3617 O O . PHE A 1 466 ? 3.270 -11.655 -3.067 1.00 60.12 466 PHE A O 1
ATOM 3624 N N . GLU A 1 467 ? 2.605 -10.976 -1.039 1.00 55.41 467 GLU A N 1
ATOM 3625 C CA . GLU A 1 467 ? 2.302 -12.316 -0.546 1.00 55.41 467 GLU A CA 1
ATOM 3626 C C . GLU A 1 467 ? 0.899 -12.801 -0.932 1.00 55.41 467 GLU A C 1
ATOM 3628 O O . GLU A 1 467 ? 0.638 -14.004 -0.856 1.00 55.41 467 GLU A O 1
ATOM 3633 N N . GLU A 1 468 ? 0.017 -11.898 -1.375 1.00 53.62 468 GLU A N 1
ATOM 3634 C CA . GLU A 1 468 ? -1.415 -12.156 -1.515 1.00 53.62 468 GLU A CA 1
ATOM 3635 C C . GLU A 1 468 ? -2.064 -11.334 -2.640 1.00 53.62 468 GLU A C 1
ATOM 3637 O O . GLU A 1 468 ? -2.053 -10.109 -2.639 1.00 53.62 468 GLU A O 1
ATOM 3642 N N . THR A 1 469 ? -2.726 -12.022 -3.570 1.00 55.44 469 THR A N 1
ATOM 3643 C CA . THR A 1 469 ? -3.704 -11.422 -4.487 1.00 55.44 469 THR A CA 1
ATOM 3644 C C . THR A 1 469 ? -5.053 -12.061 -4.193 1.00 55.44 469 THR A C 1
ATOM 3646 O O . THR A 1 469 ? -5.252 -13.241 -4.481 1.00 55.44 469 THR A O 1
ATOM 3649 N N . ALA A 1 470 ? -5.962 -11.305 -3.587 1.00 51.91 470 ALA A N 1
ATOM 3650 C CA . ALA A 1 470 ? -7.265 -11.798 -3.159 1.00 51.91 470 ALA A CA 1
ATOM 3651 C C . ALA A 1 470 ? -8.367 -10.764 -3.419 1.00 51.91 470 ALA A C 1
ATOM 3653 O O . ALA A 1 470 ? -8.125 -9.561 -3.496 1.00 51.91 470 ALA A O 1
ATOM 3654 N N . CYS A 1 471 ? -9.601 -11.241 -3.549 1.00 53.88 471 CYS A N 1
ATOM 3655 C CA . CYS A 1 471 ? -10.789 -10.400 -3.599 1.00 53.88 471 CYS A CA 1
ATOM 3656 C C . CYS A 1 471 ? -11.763 -10.912 -2.542 1.00 53.88 471 CYS A C 1
ATOM 3658 O O . CYS A 1 471 ? -12.192 -12.065 -2.603 1.00 53.88 471 CYS A O 1
ATOM 3660 N N . VAL A 1 472 ? -12.071 -10.069 -1.561 1.00 55.47 472 VAL A N 1
ATOM 3661 C CA . VAL A 1 472 ? -12.999 -10.381 -0.478 1.00 55.47 472 VAL A CA 1
ATOM 3662 C C . VAL A 1 472 ? -14.376 -9.852 -0.850 1.00 55.47 472 VAL A C 1
ATOM 3664 O O . VAL A 1 472 ? -14.553 -8.679 -1.190 1.00 55.47 472 VAL A O 1
ATOM 3667 N N . PHE A 1 473 ? -15.355 -10.746 -0.765 1.00 60.16 473 PHE A N 1
ATOM 3668 C CA . PHE A 1 473 ? -16.772 -10.441 -0.888 1.00 60.16 473 PHE A CA 1
ATOM 3669 C C . PHE A 1 473 ? -17.428 -10.570 0.483 1.00 60.16 473 PHE A C 1
ATOM 3671 O O . PHE A 1 473 ? -17.070 -11.451 1.260 1.00 60.16 473 PHE A O 1
ATOM 3678 N N . TRP A 1 474 ? -18.450 -9.776 0.765 1.00 50.28 474 TRP A N 1
ATOM 3679 C CA . TRP A 1 474 ? -19.105 -9.806 2.075 1.00 50.28 474 TRP A CA 1
ATOM 3680 C C . TRP A 1 474 ? -19.771 -11.110 2.495 1.00 50.28 474 TRP A C 1
ATOM 3682 O O . TRP A 1 474 ? -19.779 -11.437 3.676 1.00 50.28 474 TRP A O 1
ATOM 3692 N N . TRP A 1 475 ? -20.232 -11.933 1.559 1.00 39.06 475 TRP A N 1
ATOM 3693 C CA . TRP A 1 475 ? -20.739 -13.270 1.885 1.00 39.06 475 TRP A CA 1
ATOM 3694 C C . TRP A 1 475 ? -19.646 -14.231 2.404 1.00 39.06 475 TRP A C 1
ATOM 3696 O O . TRP A 1 475 ? -19.982 -15.267 2.968 1.00 39.06 475 TRP A O 1
ATOM 3706 N N . MET A 1 476 ? -18.357 -13.877 2.281 1.00 35.31 476 MET A N 1
ATOM 3707 C CA . MET A 1 476 ? -17.229 -14.562 2.939 1.00 35.31 476 MET A CA 1
ATOM 3708 C C . MET A 1 476 ? -16.829 -13.940 4.288 1.00 35.31 476 MET A C 1
ATOM 3710 O O . MET A 1 476 ? -16.057 -14.543 5.026 1.00 35.31 476 MET A O 1
ATOM 3714 N N . VAL A 1 477 ? -17.345 -12.753 4.615 1.00 41.03 477 VAL A N 1
ATOM 3715 C CA . VAL A 1 477 ? -17.161 -12.082 5.917 1.00 41.03 477 VAL A CA 1
ATOM 3716 C C . VAL A 1 477 ? -18.296 -12.435 6.878 1.00 41.03 477 VAL A C 1
ATOM 3718 O O . VAL A 1 477 ? -18.155 -12.327 8.092 1.00 41.03 477 VAL A O 1
ATOM 3721 N N . SER A 1 478 ? -19.391 -12.982 6.348 1.00 35.72 478 SER A N 1
ATOM 3722 C CA . SER A 1 478 ? -20.443 -13.577 7.155 1.00 35.72 478 SER A CA 1
ATOM 3723 C C . SER A 1 478 ? -19.968 -14.886 7.820 1.00 35.72 478 SER A C 1
ATOM 3725 O O . SER A 1 478 ? -19.445 -15.775 7.136 1.00 35.72 478 SER A O 1
ATOM 3727 N N . PRO A 1 479 ? -20.211 -15.082 9.131 1.00 39.66 479 PRO A N 1
ATOM 3728 C CA . PRO A 1 479 ? -19.872 -16.313 9.850 1.00 39.66 479 PRO A CA 1
ATOM 3729 C C . PRO A 1 479 ? -20.468 -17.614 9.275 1.00 39.66 479 PRO A C 1
ATOM 3731 O O . PRO A 1 479 ? -20.097 -18.714 9.691 1.00 39.66 479 PRO A O 1
ATOM 3734 N N . SER A 1 480 ? -21.410 -17.508 8.338 1.00 37.97 480 SER A N 1
ATOM 3735 C CA . SER A 1 480 ? -22.232 -18.603 7.825 1.00 37.97 480 SER A CA 1
ATOM 3736 C C . SER A 1 480 ? -21.477 -19.641 6.983 1.00 37.97 480 SER A C 1
ATOM 3738 O O . SER A 1 480 ? -21.911 -20.791 6.940 1.00 37.97 480 SER A O 1
ATOM 3740 N N . LEU A 1 481 ? -20.351 -19.302 6.335 1.00 39.28 481 LEU A N 1
ATOM 3741 C CA . LEU A 1 481 ? -19.656 -20.250 5.443 1.00 39.28 481 LEU A CA 1
ATOM 3742 C C . LEU A 1 481 ? -18.587 -21.109 6.144 1.00 39.28 481 LEU A C 1
ATOM 3744 O O . LEU A 1 481 ? -18.306 -22.219 5.688 1.00 39.28 481 LEU A O 1
ATOM 3748 N N . PHE A 1 482 ? -18.046 -20.679 7.292 1.00 35.88 482 PHE A N 1
ATOM 3749 C CA . PHE A 1 482 ? -17.095 -21.504 8.060 1.00 35.88 482 PHE A CA 1
ATOM 3750 C C . PHE A 1 482 ? -17.746 -22.808 8.565 1.00 35.88 482 PHE A C 1
ATOM 3752 O O . PHE A 1 482 ? -17.077 -23.834 8.700 1.00 35.88 482 PHE A O 1
ATOM 3759 N N . GLN A 1 483 ? -19.070 -22.795 8.767 1.00 36.59 483 GLN A N 1
ATOM 3760 C CA . GLN A 1 483 ? -19.870 -23.990 9.057 1.00 36.59 483 GLN A CA 1
ATOM 3761 C C . GLN A 1 483 ? -20.003 -24.930 7.845 1.00 36.59 483 GLN A C 1
ATOM 3763 O O . GLN A 1 483 ? -20.056 -26.148 8.017 1.00 36.59 483 GLN A O 1
ATOM 3768 N N . LEU A 1 484 ? -20.005 -24.404 6.614 1.00 32.03 484 LEU A N 1
ATOM 3769 C CA . LEU A 1 484 ? -20.182 -25.209 5.399 1.00 32.03 484 LEU A CA 1
ATOM 3770 C C . LEU A 1 484 ? -18.885 -25.906 4.950 1.00 32.03 484 LEU A C 1
ATOM 3772 O O . LEU A 1 484 ? -18.926 -27.010 4.413 1.00 32.03 484 LEU A O 1
ATOM 3776 N N . ILE A 1 485 ? -17.725 -25.284 5.192 1.00 34.53 485 ILE A N 1
ATOM 3777 C CA . ILE A 1 485 ? -16.423 -25.864 4.819 1.00 34.53 485 ILE A CA 1
ATOM 3778 C C . ILE A 1 485 ? -16.014 -26.974 5.803 1.00 34.53 485 ILE A C 1
ATOM 3780 O O . ILE A 1 485 ? -15.499 -28.003 5.371 1.00 34.53 485 ILE A O 1
ATOM 3784 N N . LYS A 1 486 ? -16.327 -26.850 7.104 1.00 34.09 486 LYS A N 1
ATOM 3785 C CA . LYS A 1 486 ? -16.072 -27.932 8.078 1.00 34.09 486 LYS A CA 1
ATOM 3786 C C . LYS A 1 486 ? -17.023 -29.126 7.948 1.00 34.09 486 LYS A C 1
ATOM 3788 O O . LYS A 1 486 ? -16.622 -30.239 8.268 1.00 34.09 486 LYS A O 1
ATOM 3793 N N . THR A 1 487 ? -18.247 -28.937 7.454 1.00 32.06 487 THR A N 1
ATOM 3794 C CA . THR A 1 487 ? -19.215 -30.042 7.304 1.00 32.06 487 THR A CA 1
ATOM 3795 C C . THR A 1 487 ? -18.993 -30.897 6.054 1.00 32.06 487 THR A C 1
ATOM 3797 O O . THR A 1 487 ? -19.476 -32.023 6.010 1.00 32.06 487 THR A O 1
ATOM 3800 N N . ARG A 1 488 ? -18.211 -30.433 5.066 1.00 29.78 488 ARG A N 1
ATOM 3801 C CA . ARG A 1 488 ? -17.826 -31.245 3.893 1.00 29.78 488 ARG A CA 1
ATOM 3802 C C . ARG A 1 488 ? -16.551 -32.079 4.072 1.00 29.78 488 ARG A C 1
ATOM 3804 O O . ARG A 1 488 ? -16.287 -32.927 3.232 1.00 29.78 488 ARG A O 1
ATOM 3811 N N . GLY A 1 489 ? -15.791 -31.874 5.151 1.00 31.08 489 GLY A N 1
ATOM 3812 C CA . GLY A 1 489 ? -14.568 -32.632 5.463 1.00 31.08 489 GLY A CA 1
ATOM 3813 C C . GLY A 1 489 ? -14.777 -33.867 6.348 1.00 31.08 489 GLY A C 1
ATOM 3814 O O . GLY A 1 489 ? -13.806 -34.444 6.824 1.00 31.08 489 GLY A O 1
ATOM 3815 N N . GLY A 1 490 ? -16.025 -34.259 6.607 1.00 31.36 490 GLY A N 1
ATOM 3816 C CA . GLY A 1 490 ? -16.353 -35.404 7.450 1.00 31.36 490 GLY A CA 1
ATOM 3817 C C . GLY A 1 490 ? -17.669 -36.027 7.021 1.00 31.36 490 GLY A C 1
ATOM 3818 O O . GLY A 1 490 ? -18.692 -35.742 7.631 1.00 31.36 490 GLY A O 1
ATOM 3819 N N . ASN A 1 491 ? -17.635 -36.783 5.921 1.00 28.53 491 ASN A N 1
ATOM 3820 C CA . ASN A 1 491 ? -18.464 -37.959 5.620 1.00 28.53 491 ASN A CA 1
ATOM 3821 C C . ASN A 1 491 ? -18.417 -38.252 4.114 1.00 28.53 491 ASN A C 1
ATOM 3823 O O . ASN A 1 491 ? -19.265 -37.765 3.368 1.00 28.53 491 ASN A O 1
ATOM 3827 N N . SER A 1 492 ? -17.433 -39.054 3.706 1.00 29.56 492 SER A N 1
ATOM 3828 C CA . SER A 1 492 ? -17.578 -40.250 2.856 1.00 29.56 492 SER A CA 1
ATOM 3829 C C . SER A 1 492 ? -16.196 -40.756 2.475 1.00 29.56 492 SER A C 1
ATOM 3831 O O . SER A 1 492 ? -15.504 -39.995 1.760 1.00 29.56 492 SER A O 1
#

Secondary structure (DSSP, 8-state):
-----EEEETTEEEEEEEEEBTTT--EEEEEEEEEEEEEETTEEEEEEEEEEEEEEPTT--EEE-S--TTEEEEEE-----TT---TTTTSPPEEEEGGGSTTPPTTEEEEE-SS-EEEEEGGG-S--GGGSSSS---SSB---EE-----SSS--PPPPEEEEEEEEPSSTHHHHHH-EEEEEEEE--TTT--EEEEEEEEEHHHHB--TT-SEEEEEEETTEEEEEETTS-EEEE-TT-TTS-SS---EEEPPPP-PPTT---SSEEEEEES-S-TTT-TT--EEEEESSSEEEEE-TT-SSSS---EEEE---GGGTTPPPEEETTTTEEEEEPGGGSEEEEEESSS--SSPEEEE--EES--S---HHHHHHHHTSEEEEEEEE-TTT--EEEEEEEEEEPTTSS-EEEEEEEEEEE-TT--EEE-S--TTEEEEEESSPPEEEEGGGSTT--SSEEEEE-SS-EEEEEGGGTSTTTHHHHHHTSS--